Protein AF-A0A353NQ17-F1 (afdb_monomer)

Radius of gyration: 22.36 Å; Cα contacts (8 Å, |Δi|>4): 1003; chains: 1; bounding box: 46×73×52 Å

Foldseek 3Di:
DEDEECDDDDDDPPHHYDHDVAPLQVLLVVLCVVLVNLLLQAAEEEEDEDDLLVVLLVLLQLLCVLVVAQEWEQADQFTGQRPDTHDDPDRQDASNVNSVSSSVSVVSRHHYYRGYDYLCCLVSCRCVSHQHQEYEYQEYDDFFCLPAVDSVSSLVSSLSVQLRHPPPDPHPRAHEYEYAPVYPCRVVSVVNHPGHYFYEYAPDDGQWYWAPWDFEPQWIKTWIDHDVGIDIATASHGFPSVVSSLSRSVVSSVVVVRDPVSSRVSRHPDNDDFQCQDWQCPPFQETEGGHQQQALVSLLRSLVRQLVHFPDFEEEEDFHEASTPLVRQLSNLQSCQVRGQEYEYEDAAPAAHDRVVRSVSSVNNNVVRPPRHYDYDHPRLVSLLVRLVPDDRRYYYYYYNQRSPQWHHDHNDTHGHDSSVSNNVSCVPPVVD

Nearest PDB structures (foldseek):
  4c12-assembly1_A  TM=9.583E-01  e=1.122E-44  Staphylococcus aureus
  7b6q-assembly1_A  TM=7.626E-01  e=6.692E-39  Escherichia coli K-12
  8xzv-assembly1_J  TM=8.496E-01  e=2.037E-38  Spinacia oleracea
  7b61-assembly2_B  TM=7.466E-01  e=7.977E-39  Escherichia coli K-12
  7b6g-assembly1_AAA  TM=7.449E-01  e=5.952E-39  Escherichia coli

Mean predicted aligned error: 4.4 Å

Solvent-accessible surface area (backbone atoms only — not comparable to full-atom values): 22298 Å² total; per-residue (Å²): 121,70,46,74,32,67,63,94,72,95,68,69,93,86,53,53,74,47,82,39,95,49,50,50,52,48,44,9,46,52,27,21,60,74,47,68,41,31,40,70,77,32,50,29,34,35,28,27,50,64,56,59,32,68,59,25,33,51,45,35,38,47,38,47,37,61,74,75,44,44,30,26,37,39,24,65,83,33,32,29,51,56,93,47,78,40,86,55,96,44,42,46,53,56,23,51,57,42,30,51,51,40,33,52,26,52,78,66,59,27,43,37,35,26,26,33,46,44,43,66,32,49,64,58,22,26,52,68,55,54,54,52,36,32,34,35,42,57,38,85,64,83,68,60,56,67,78,26,92,41,74,66,53,44,48,51,26,49,38,50,58,40,51,47,36,73,53,98,61,88,66,83,70,80,42,37,33,39,34,30,49,66,32,89,59,31,68,59,49,60,68,54,30,86,45,58,74,44,31,21,27,64,84,42,90,40,58,38,22,49,39,81,77,44,75,45,78,72,10,28,35,31,36,40,42,36,94,92,50,72,51,73,40,48,29,37,44,47,36,72,73,42,50,54,30,46,43,57,22,47,56,51,30,55,76,71,67,42,54,66,71,47,47,36,55,38,46,44,64,44,76,67,47,83,22,46,72,30,74,56,81,91,80,68,68,42,51,35,30,26,18,42,36,70,36,44,68,44,38,47,55,51,46,54,38,51,56,77,53,37,81,49,52,36,35,36,37,37,35,59,57,36,94,47,51,65,81,45,36,27,52,38,19,32,48,44,27,73,70,28,64,30,32,36,38,21,44,47,32,21,25,84,43,63,48,69,61,54,44,48,41,20,45,60,20,22,71,72,33,86,87,43,43,70,50,79,31,62,54,47,68,58,32,51,46,52,53,59,74,69,55,49,77,37,15,28,38,41,41,34,30,56,23,64,45,54,53,32,34,54,57,93,45,79,43,84,42,37,62,59,60,51,52,48,52,45,44,51,69,72,72,70,102

Structure (mmCIF, N/CA/C/O backbone):
data_AF-A0A353NQ17-F1
#
_entry.id   AF-A0A353NQ17-F1
#
loop_
_atom_site.group_PDB
_atom_site.id
_atom_site.type_symbol
_atom_site.label_atom_id
_atom_site.label_alt_id
_atom_site.label_comp_id
_atom_site.label_asym_id
_atom_site.label_entity_id
_atom_site.label_seq_id
_atom_site.pdbx_PDB_ins_code
_atom_site.Cartn_x
_atom_site.Cartn_y
_atom_site.Cartn_z
_atom_site.occupancy
_atom_site.B_iso_or_equiv
_atom_site.auth_seq_id
_atom_site.auth_comp_id
_atom_site.auth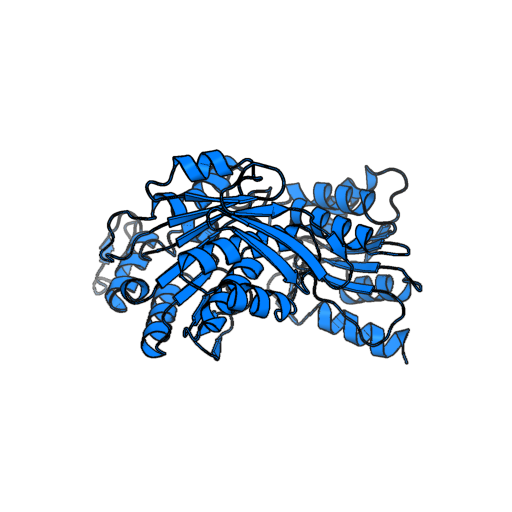_asym_id
_atom_site.auth_atom_id
_atom_site.pdbx_PDB_model_num
ATOM 1 N N . VAL A 1 1 ? -1.637 37.325 -12.150 1.00 76.25 1 VAL A N 1
ATOM 2 C CA . VAL A 1 1 ? -0.802 36.110 -11.991 1.00 76.25 1 VAL A CA 1
ATOM 3 C C . VAL A 1 1 ? 0.431 36.503 -11.198 1.00 76.25 1 VAL A C 1
ATOM 5 O O . VAL A 1 1 ? 1.048 37.499 -11.555 1.00 76.25 1 VAL A O 1
ATOM 8 N N . GLY A 1 2 ? 0.735 35.797 -10.109 1.00 87.69 2 GLY A N 1
ATOM 9 C CA . GLY A 1 2 ? 1.950 35.996 -9.311 1.00 87.69 2 GLY A CA 1
ATOM 10 C C . GLY A 1 2 ? 2.757 34.699 -9.243 1.00 87.69 2 GLY A C 1
ATOM 11 O O . GLY A 1 2 ? 2.200 33.629 -9.480 1.00 87.69 2 GLY A O 1
ATOM 12 N N . LEU A 1 3 ? 4.053 34.796 -8.951 1.00 91.06 3 LEU A N 1
ATOM 13 C CA . LEU A 1 3 ? 4.960 33.653 -8.831 1.00 91.06 3 LEU A CA 1
ATOM 14 C C . LEU A 1 3 ? 5.480 33.517 -7.403 1.00 91.06 3 LEU A C 1
ATOM 16 O O . LEU A 1 3 ? 5.789 34.510 -6.744 1.00 91.06 3 LEU A O 1
ATOM 20 N N . VAL A 1 4 ? 5.623 32.272 -6.957 1.00 93.19 4 VAL A N 1
ATOM 21 C CA . VAL A 1 4 ? 6.253 31.923 -5.683 1.00 93.19 4 VAL A CA 1
ATOM 22 C C . VAL A 1 4 ? 7.542 31.182 -5.981 1.00 93.19 4 VAL A C 1
ATOM 24 O O . VAL A 1 4 ? 7.524 30.169 -6.677 1.00 93.19 4 VAL A O 1
ATOM 27 N N . VAL A 1 5 ? 8.664 31.719 -5.505 1.00 93.94 5 VAL A N 1
ATOM 28 C CA . VAL A 1 5 ? 10.001 31.272 -5.917 1.00 93.94 5 VAL A CA 1
ATOM 29 C C . VAL A 1 5 ? 10.947 31.158 -4.730 1.00 93.94 5 VAL A C 1
ATOM 31 O O . VAL A 1 5 ? 10.855 31.919 -3.769 1.00 93.94 5 VAL A O 1
ATOM 34 N N . GLU A 1 6 ? 11.890 30.223 -4.810 1.00 95.06 6 GLU A N 1
ATOM 35 C CA . GLU A 1 6 ? 12.981 30.094 -3.828 1.00 95.06 6 GLU A CA 1
ATOM 36 C C . GLU A 1 6 ? 14.216 30.910 -4.219 1.00 95.06 6 GLU A C 1
ATOM 38 O O . GLU A 1 6 ? 14.976 31.381 -3.369 1.00 95.06 6 GLU A O 1
ATOM 43 N N . LYS A 1 7 ? 14.408 31.082 -5.527 1.00 92.38 7 LYS A N 1
ATOM 44 C CA . LYS A 1 7 ? 15.565 31.739 -6.131 1.00 92.38 7 LYS A CA 1
ATOM 45 C C . LYS A 1 7 ? 15.105 32.942 -6.937 1.00 92.38 7 LYS A C 1
ATOM 47 O O . LYS A 1 7 ? 13.985 32.963 -7.444 1.00 92.38 7 LYS A O 1
ATOM 52 N N . ASP A 1 8 ? 15.987 33.924 -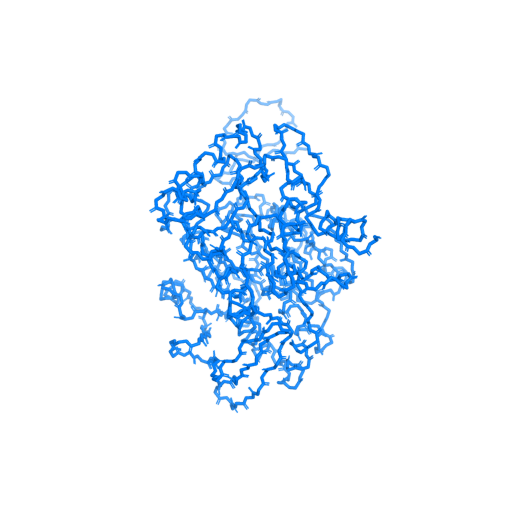7.057 1.00 87.00 8 ASP A N 1
ATOM 53 C CA . ASP A 1 8 ? 15.732 35.085 -7.897 1.00 87.00 8 ASP A CA 1
ATOM 54 C C . ASP A 1 8 ? 15.644 34.635 -9.363 1.00 87.00 8 ASP A C 1
ATOM 56 O O . ASP A 1 8 ? 16.507 33.905 -9.856 1.00 87.00 8 ASP A O 1
ATOM 60 N N . ILE A 1 9 ? 14.573 35.040 -10.045 1.00 87.94 9 ILE A N 1
ATOM 61 C CA . ILE A 1 9 ? 14.327 34.721 -11.453 1.00 87.94 9 ILE A CA 1
ATOM 62 C C . ILE A 1 9 ? 14.156 36.009 -12.249 1.00 87.94 9 ILE A C 1
ATOM 64 O O . ILE A 1 9 ? 13.554 36.973 -11.777 1.00 87.94 9 ILE A O 1
ATOM 68 N N . ASN A 1 10 ? 14.679 36.022 -13.473 1.00 84.56 10 ASN A N 1
ATOM 69 C CA . ASN A 1 10 ? 14.538 37.166 -14.361 1.00 84.56 10 ASN A CA 1
ATOM 70 C C . ASN A 1 10 ? 13.206 37.058 -15.116 1.00 84.56 10 ASN A C 1
ATOM 72 O O . ASN A 1 10 ? 13.064 36.228 -16.014 1.00 84.56 10 ASN A O 1
ATOM 76 N N . ILE A 1 11 ? 12.215 37.856 -14.722 1.00 82.81 11 ILE A N 1
ATOM 77 C CA . ILE A 1 11 ? 10.872 37.846 -15.316 1.00 82.81 11 ILE A CA 1
ATOM 78 C C . ILE A 1 11 ? 10.417 39.255 -15.687 1.00 82.81 11 ILE A C 1
ATOM 80 O O . ILE A 1 11 ? 10.944 40.252 -15.198 1.00 82.81 11 ILE A O 1
ATOM 84 N N . LYS A 1 12 ? 9.411 39.336 -16.566 1.00 78.00 12 LYS A N 1
ATOM 85 C CA . LYS A 1 12 ? 8.842 40.611 -17.017 1.00 78.00 12 LYS A CA 1
ATOM 86 C C . LYS A 1 12 ? 8.364 41.453 -15.813 1.00 78.00 12 LYS A C 1
ATOM 88 O O . LYS A 1 12 ? 7.756 40.884 -14.906 1.00 78.00 12 LYS A O 1
ATOM 93 N N . PRO A 1 13 ? 8.510 42.794 -15.838 1.00 72.56 13 PRO A N 1
ATOM 94 C CA . PRO A 1 13 ? 8.244 43.676 -14.687 1.00 72.56 13 PRO A CA 1
ATOM 95 C C . PRO A 1 13 ? 6.818 43.649 -14.108 1.00 72.56 13 PRO A C 1
ATOM 97 O O . PRO A 1 13 ? 6.577 44.216 -13.050 1.00 72.56 13 PRO A O 1
ATOM 100 N N . GLN A 1 14 ? 5.854 43.039 -14.802 1.00 85.25 14 GLN A N 1
ATOM 101 C CA . GLN A 1 14 ? 4.427 43.077 -14.460 1.00 85.25 14 GLN A CA 1
ATOM 102 C C . GLN A 1 14 ? 3.943 41.860 -13.647 1.00 85.25 14 GLN A C 1
ATOM 104 O O . GLN A 1 14 ? 2.747 41.729 -13.396 1.00 85.25 14 GLN A O 1
ATOM 109 N N . VAL A 1 15 ? 4.838 40.950 -13.251 1.00 88.94 15 VAL A N 1
ATOM 110 C CA . VAL A 1 15 ? 4.491 39.750 -12.471 1.00 88.94 15 VAL A CA 1
ATOM 111 C C . VAL A 1 15 ? 4.938 39.933 -11.023 1.00 88.94 15 VAL A C 1
ATOM 113 O O . VAL A 1 15 ? 6.123 40.112 -10.757 1.00 88.94 15 VAL A O 1
ATOM 116 N N . SER A 1 16 ? 4.002 39.871 -10.072 1.00 90.38 16 SER A N 1
ATOM 117 C CA . SER A 1 16 ? 4.331 39.922 -8.642 1.00 90.38 16 SER A CA 1
ATOM 118 C C . SER A 1 16 ? 5.084 38.662 -8.209 1.00 90.38 16 SER A C 1
ATOM 120 O O . SER A 1 16 ? 4.676 37.553 -8.554 1.00 90.38 16 SER A O 1
ATOM 122 N N . ILE A 1 17 ? 6.150 38.829 -7.422 1.00 90.50 17 ILE A N 1
ATOM 123 C CA . ILE A 1 17 ? 6.987 37.733 -6.919 1.00 90.50 17 ILE A CA 1
ATOM 124 C C . ILE A 1 17 ? 6.896 37.679 -5.396 1.00 90.50 17 ILE A C 1
ATOM 126 O O . ILE A 1 17 ? 7.143 38.680 -4.725 1.00 90.50 17 ILE A O 1
ATOM 130 N N . ALA A 1 18 ? 6.609 36.499 -4.850 1.00 92.56 18 ALA A N 1
ATOM 131 C CA . ALA A 1 18 ? 6.798 36.196 -3.438 1.00 92.56 18 ALA A CA 1
ATOM 132 C C . ALA A 1 18 ? 7.982 35.232 -3.282 1.00 92.56 18 ALA A C 1
ATOM 134 O O . ALA A 1 18 ? 7.917 34.069 -3.689 1.00 92.56 18 ALA A O 1
ATOM 135 N N . ARG A 1 19 ? 9.080 35.722 -2.698 1.00 93.75 19 ARG A N 1
ATOM 136 C CA . ARG A 1 19 ? 10.255 34.897 -2.403 1.00 93.75 19 ARG A CA 1
ATOM 137 C C . ARG A 1 19 ? 10.061 34.163 -1.080 1.00 93.75 19 ARG A C 1
ATOM 139 O O . ARG A 1 19 ? 9.765 34.784 -0.062 1.00 93.75 19 ARG A O 1
ATOM 146 N N . VAL A 1 20 ? 10.256 32.850 -1.091 1.00 96.31 20 VAL A N 1
ATOM 147 C CA . VAL A 1 20 ? 10.072 31.972 0.073 1.00 96.31 20 VAL A CA 1
ATOM 148 C C . VAL A 1 20 ? 11.299 31.096 0.293 1.00 96.31 20 VAL A C 1
ATOM 150 O O . VAL A 1 20 ? 12.094 30.886 -0.616 1.00 96.31 20 VAL A O 1
ATOM 153 N N . LYS A 1 21 ? 11.464 30.565 1.508 1.00 95.69 21 LYS A N 1
ATOM 154 C CA . LYS A 1 21 ? 12.553 29.618 1.806 1.00 95.69 21 LYS A CA 1
ATOM 155 C C . LYS A 1 21 ? 12.298 28.225 1.226 1.00 95.69 21 LYS A C 1
ATOM 157 O O . LYS A 1 21 ? 13.248 27.542 0.874 1.00 95.69 21 LYS A O 1
ATOM 162 N N . ASN A 1 22 ? 11.032 27.811 1.168 1.00 95.94 22 ASN A N 1
ATOM 163 C CA . ASN A 1 22 ? 10.606 26.506 0.672 1.00 95.94 22 ASN A CA 1
ATOM 164 C C . ASN A 1 22 ? 9.283 26.669 -0.092 1.00 95.94 22 ASN A C 1
ATOM 166 O O . ASN A 1 22 ? 8.239 26.970 0.492 1.00 95.94 22 ASN A O 1
ATOM 170 N N . SER A 1 23 ? 9.345 26.504 -1.409 1.00 95.69 23 SER A N 1
ATOM 171 C CA . SER A 1 23 ? 8.212 26.649 -2.325 1.00 95.69 23 SER A CA 1
ATOM 172 C C . SER A 1 23 ? 7.174 25.546 -2.150 1.00 95.69 23 SER A C 1
ATOM 174 O O . SER A 1 23 ? 5.983 25.827 -2.261 1.00 95.69 23 SER A O 1
ATOM 176 N N . ARG A 1 24 ? 7.588 24.319 -1.803 1.00 95.50 24 ARG A N 1
ATOM 177 C CA . ARG A 1 24 ? 6.673 23.191 -1.561 1.00 95.50 24 ARG A CA 1
ATOM 178 C C . ARG A 1 24 ? 5.825 23.420 -0.314 1.00 95.50 24 ARG A C 1
ATOM 180 O O . ARG A 1 24 ? 4.603 23.275 -0.373 1.00 95.50 24 ARG A O 1
ATOM 187 N N . GLN A 1 25 ? 6.447 23.871 0.777 1.00 96.06 25 GLN A N 1
ATOM 188 C CA . GLN A 1 25 ? 5.723 24.262 1.987 1.00 96.06 25 GLN A CA 1
ATOM 189 C C . GLN A 1 25 ? 4.752 25.406 1.702 1.00 96.06 25 GLN A C 1
ATOM 191 O O . GLN A 1 25 ? 3.583 25.350 2.085 1.00 96.06 25 GLN A O 1
ATOM 196 N N . ALA A 1 26 ? 5.233 26.441 1.006 1.00 96.81 26 ALA A N 1
ATOM 197 C CA . ALA A 1 26 ? 4.421 27.595 0.656 1.00 96.81 26 ALA A CA 1
ATOM 198 C C . ALA A 1 26 ? 3.215 27.179 -0.198 1.00 96.81 26 ALA A C 1
ATOM 200 O O . ALA A 1 26 ? 2.103 27.614 0.083 1.00 96.81 26 ALA A O 1
ATOM 201 N N . MET A 1 27 ? 3.405 26.297 -1.186 1.00 96.88 27 MET A N 1
ATOM 202 C CA . MET A 1 27 ? 2.326 25.741 -2.006 1.00 96.88 27 MET A CA 1
ATOM 203 C C . MET A 1 27 ? 1.270 25.035 -1.155 1.00 96.88 27 MET A C 1
ATOM 205 O O . MET A 1 27 ? 0.085 25.307 -1.327 1.00 96.88 27 MET A O 1
ATOM 209 N N . ALA A 1 28 ? 1.679 24.186 -0.208 1.00 97.12 28 ALA A N 1
ATOM 210 C CA . ALA A 1 28 ? 0.746 23.503 0.686 1.00 97.12 28 ALA A CA 1
ATOM 211 C C . ALA A 1 28 ? -0.072 24.484 1.541 1.00 97.12 28 ALA A C 1
ATOM 213 O O . ALA A 1 28 ? -1.294 24.358 1.622 1.00 97.12 28 ALA A O 1
ATOM 214 N N . LEU A 1 29 ? 0.584 25.482 2.140 1.00 96.88 29 LEU A N 1
ATOM 215 C CA . LEU A 1 29 ? -0.072 26.484 2.986 1.00 96.88 29 LEU A CA 1
ATOM 216 C C . LEU A 1 29 ? -1.009 27.397 2.185 1.00 96.88 29 LEU A C 1
ATOM 218 O O . LEU A 1 29 ? -2.131 27.656 2.614 1.00 96.88 29 LEU A O 1
ATOM 222 N N . MET A 1 30 ? -0.584 27.854 1.004 1.00 97.19 30 MET A N 1
ATOM 223 C CA . MET A 1 30 ? -1.422 28.665 0.118 1.00 97.19 30 MET A CA 1
ATOM 224 C C . MET A 1 30 ? -2.637 27.884 -0.378 1.00 97.19 30 MET A C 1
ATOM 226 O O . MET A 1 30 ? -3.737 28.427 -0.366 1.00 97.19 30 MET A O 1
ATOM 230 N N . ALA A 1 31 ? -2.459 26.619 -0.773 1.00 98.00 31 ALA A N 1
ATOM 231 C CA . ALA A 1 31 ? -3.564 25.764 -1.191 1.00 98.00 31 ALA A CA 1
ATOM 232 C C . ALA A 1 31 ? -4.562 25.550 -0.047 1.00 98.00 31 ALA A C 1
ATOM 234 O O . ALA A 1 31 ? -5.764 25.710 -0.244 1.00 98.00 31 ALA A O 1
ATOM 235 N N . ALA A 1 32 ? -4.079 25.270 1.167 1.00 97.94 32 ALA A N 1
ATOM 236 C CA . ALA A 1 32 ? -4.950 25.143 2.329 1.00 97.94 32 ALA A CA 1
ATOM 237 C C . ALA A 1 32 ? -5.721 26.443 2.603 1.00 97.94 32 ALA A C 1
ATOM 239 O O . ALA A 1 32 ? -6.927 26.383 2.806 1.00 97.94 32 ALA A O 1
ATOM 240 N N . ASN A 1 33 ? -5.074 27.612 2.539 1.00 97.62 33 ASN A N 1
ATOM 241 C CA . ASN A 1 33 ? -5.759 28.901 2.694 1.00 97.62 33 ASN A CA 1
ATOM 242 C C . ASN A 1 33 ? -6.803 29.140 1.591 1.00 97.62 33 ASN A C 1
ATOM 244 O O . ASN A 1 33 ? -7.907 29.593 1.878 1.00 97.62 33 ASN A O 1
ATOM 248 N N . PHE A 1 34 ? -6.471 28.819 0.337 1.00 98.19 34 PHE A N 1
ATOM 249 C CA . PHE A 1 34 ? -7.364 28.989 -0.812 1.00 98.19 34 PHE A CA 1
ATOM 250 C C . PHE A 1 34 ? -8.642 28.151 -0.681 1.00 98.19 34 PHE A C 1
ATOM 252 O O . PHE A 1 34 ? -9.726 28.619 -1.017 1.00 98.19 34 PHE A O 1
ATOM 259 N N . PHE A 1 35 ? -8.520 26.934 -0.148 1.00 98.38 35 PHE A N 1
ATOM 260 C CA . PHE A 1 35 ? -9.636 26.012 0.069 1.00 98.38 35 PHE A CA 1
ATOM 261 C C . PHE A 1 35 ? -10.239 26.076 1.487 1.00 98.38 35 PHE A C 1
ATOM 263 O O . PHE A 1 35 ? -10.999 25.185 1.870 1.00 98.38 35 PHE A O 1
ATOM 270 N N . ASP A 1 36 ? -9.921 27.113 2.270 1.00 97.56 36 ASP A N 1
ATOM 271 C CA . ASP A 1 36 ? -10.412 27.318 3.643 1.00 97.56 36 ASP A CA 1
ATOM 272 C C . ASP A 1 36 ? -10.160 26.113 4.579 1.00 97.56 36 ASP A C 1
ATOM 274 O O . ASP A 1 36 ? -11.049 25.591 5.262 1.00 97.56 36 ASP A O 1
ATOM 278 N N . HIS A 1 37 ? -8.908 25.651 4.567 1.00 97.88 37 HIS A N 1
ATOM 279 C CA . HIS A 1 37 ? -8.333 24.589 5.391 1.00 97.88 37 HIS A CA 1
ATOM 280 C C . HIS A 1 37 ? -9.219 23.337 5.498 1.00 97.88 37 HIS A C 1
ATOM 282 O O . HIS A 1 37 ? -9.676 22.978 6.591 1.00 97.88 37 HIS A O 1
ATOM 288 N N . PRO A 1 38 ? -9.460 22.628 4.387 1.00 98.12 38 PRO A N 1
ATOM 289 C CA . PRO A 1 38 ? -10.481 21.593 4.322 1.00 98.12 38 PRO A CA 1
ATOM 290 C C . PRO A 1 38 ? -10.238 20.425 5.289 1.00 98.12 38 PRO A C 1
ATOM 292 O O . PRO A 1 38 ? -11.200 19.911 5.862 1.00 98.12 38 PRO A O 1
ATOM 295 N N . SER A 1 39 ? -8.982 20.051 5.569 1.00 97.44 39 SER A N 1
ATOM 296 C CA . SER A 1 39 ? -8.668 18.993 6.546 1.00 97.44 39 SER A CA 1
ATOM 297 C C . SER A 1 39 ? -9.123 19.320 7.974 1.00 97.44 39 SER A C 1
ATOM 299 O O . SER A 1 39 ? -9.321 18.412 8.774 1.00 97.44 39 SER A O 1
ATOM 301 N N . ARG A 1 40 ? -9.320 20.601 8.325 1.00 96.81 40 ARG A N 1
ATOM 302 C CA . ARG A 1 40 ? -9.805 20.995 9.663 1.00 96.81 40 ARG A CA 1
ATOM 303 C C . ARG A 1 40 ? -11.243 20.549 9.927 1.00 96.81 40 ARG A C 1
ATOM 305 O O . ARG A 1 40 ? -11.643 20.420 11.083 1.00 96.81 40 ARG A O 1
ATOM 312 N N . LYS A 1 41 ? -12.013 20.315 8.861 1.00 96.62 41 LYS A N 1
ATOM 313 C CA . LYS A 1 41 ? -13.444 19.973 8.895 1.00 96.62 41 LYS A CA 1
ATOM 314 C C . LYS A 1 41 ? -13.704 18.460 8.772 1.00 96.62 41 LYS A C 1
ATOM 316 O O . LYS A 1 41 ? -14.809 18.010 9.078 1.00 96.62 41 LYS A O 1
ATOM 321 N N . LEU A 1 42 ? -12.677 17.688 8.413 1.00 97.38 42 LEU A N 1
ATOM 322 C CA . LEU A 1 42 ? -12.691 16.233 8.214 1.00 97.38 42 LEU A CA 1
ATOM 323 C C . LEU A 1 42 ? -11.926 15.539 9.336 1.00 97.38 42 LEU A C 1
ATOM 325 O O . LEU A 1 42 ? -10.949 16.102 9.812 1.00 97.38 42 LEU A O 1
ATOM 329 N N . THR A 1 43 ? -12.286 14.319 9.724 1.00 97.88 43 THR A N 1
ATOM 330 C CA . THR A 1 43 ? -11.350 13.423 10.421 1.00 97.88 43 THR A CA 1
ATOM 331 C C . THR A 1 43 ? -10.381 12.853 9.386 1.00 97.88 43 THR A C 1
ATOM 333 O O . THR A 1 43 ? -10.820 12.220 8.429 1.00 97.88 43 THR A O 1
ATOM 336 N N . LEU A 1 44 ? -9.081 13.091 9.534 1.00 98.44 44 LEU A N 1
ATOM 337 C CA . LEU A 1 44 ? -8.076 12.679 8.556 1.00 98.44 44 LEU A CA 1
ATOM 338 C C . LEU A 1 44 ? -7.154 11.613 9.151 1.00 98.44 44 LEU A C 1
ATOM 340 O O . LEU A 1 44 ? -6.451 11.854 10.135 1.00 98.44 44 LEU A O 1
ATOM 344 N N . ILE A 1 45 ? -7.154 10.442 8.521 1.00 98.88 45 ILE A N 1
ATOM 345 C CA . ILE A 1 45 ? -6.387 9.262 8.915 1.00 98.88 45 ILE A CA 1
ATOM 346 C C . ILE A 1 45 ? -5.284 9.057 7.880 1.00 98.88 45 ILE A C 1
ATOM 348 O O . ILE A 1 45 ? -5.566 8.826 6.707 1.00 98.88 45 ILE A O 1
ATOM 352 N N . GLY A 1 46 ? -4.026 9.163 8.296 1.00 98.69 46 GLY A N 1
ATOM 353 C CA . GLY A 1 46 ? -2.865 8.912 7.449 1.00 98.69 46 GLY A CA 1
ATOM 354 C C . GLY A 1 46 ? -2.324 7.508 7.672 1.00 98.69 46 GLY A C 1
ATOM 355 O O . GLY A 1 46 ? -1.978 7.163 8.796 1.00 98.69 46 GLY A O 1
ATOM 356 N N . VAL A 1 47 ? -2.203 6.712 6.613 1.00 98.88 47 VAL A N 1
ATOM 357 C CA . VAL A 1 47 ? -1.602 5.372 6.659 1.00 98.88 47 VAL A CA 1
ATOM 358 C C . VAL A 1 47 ? -0.275 5.389 5.912 1.00 98.88 47 VAL A C 1
ATOM 360 O O . VAL A 1 47 ? -0.228 5.693 4.718 1.00 98.88 47 VAL A O 1
ATOM 363 N N . THR A 1 48 ? 0.813 5.050 6.601 1.00 98.62 48 THR A N 1
ATOM 364 C CA . THR A 1 48 ? 2.151 4.950 6.016 1.00 98.62 48 THR A CA 1
ATOM 365 C C . THR A 1 48 ? 2.825 3.621 6.346 1.00 98.62 48 THR A C 1
ATOM 367 O O . THR A 1 48 ? 2.470 2.921 7.288 1.00 98.62 48 THR A O 1
ATOM 370 N N . GLY A 1 49 ? 3.817 3.284 5.531 1.00 97.88 49 GLY A N 1
ATOM 371 C CA . GLY A 1 49 ? 4.584 2.041 5.587 1.00 97.88 49 GLY A CA 1
ATOM 372 C C . GLY A 1 49 ? 5.067 1.628 4.200 1.00 97.88 49 GLY A C 1
ATOM 373 O O . GLY A 1 49 ? 4.775 2.329 3.215 1.00 97.88 49 GLY A O 1
ATOM 374 N N . THR A 1 50 ? 5.877 0.575 4.105 1.00 96.12 50 THR A N 1
ATOM 375 C CA . THR A 1 50 ? 6.335 0.049 2.808 1.00 96.12 50 THR A CA 1
ATOM 376 C C . THR A 1 50 ? 5.170 -0.658 2.120 1.00 96.12 50 THR A C 1
ATOM 378 O O . THR A 1 50 ? 4.677 -0.169 1.102 1.00 96.12 50 THR A O 1
ATOM 381 N N . ASN A 1 51 ? 4.601 -1.674 2.766 1.00 94.56 51 ASN A N 1
ATOM 382 C CA . ASN A 1 51 ? 3.500 -2.483 2.245 1.00 94.56 51 ASN A CA 1
ATOM 383 C C . ASN A 1 51 ? 2.193 -2.269 3.042 1.00 94.56 51 ASN A C 1
ATOM 385 O O . ASN A 1 51 ? 2.196 -1.719 4.142 1.00 94.56 51 ASN A O 1
ATOM 389 N N . GLY A 1 52 ? 1.045 -2.649 2.469 1.00 95.12 52 GLY A N 1
ATOM 390 C CA . GLY A 1 52 ? -0.247 -2.688 3.180 1.00 95.12 52 GLY A CA 1
ATOM 391 C C . GLY A 1 52 ? -1.022 -1.368 3.321 1.00 95.12 52 GLY A C 1
ATOM 392 O O . GLY A 1 52 ? -2.147 -1.390 3.818 1.00 95.12 52 GLY A O 1
ATOM 393 N N . LYS A 1 53 ? -0.487 -0.231 2.843 1.00 97.62 53 LYS A N 1
ATOM 394 C CA . LYS A 1 53 ? -1.164 1.086 2.901 1.00 97.62 53 LYS A CA 1
ATOM 395 C C . LYS A 1 53 ? -2.559 1.049 2.275 1.00 97.62 53 LYS A C 1
ATOM 397 O O . LYS A 1 53 ? -3.535 1.337 2.956 1.00 97.62 53 LYS A O 1
ATOM 402 N N . THR A 1 54 ? -2.643 0.630 1.012 1.00 96.25 54 THR A N 1
ATOM 403 C CA . THR A 1 54 ? -3.898 0.559 0.254 1.00 96.25 54 THR A CA 1
ATOM 404 C C . THR A 1 54 ? -4.916 -0.373 0.910 1.00 96.25 54 THR A C 1
ATOM 406 O O . THR A 1 54 ? -6.075 -0.005 1.064 1.00 96.25 54 THR A O 1
ATOM 409 N N . THR A 1 55 ? -4.503 -1.569 1.338 1.00 96.81 55 THR A N 1
ATOM 410 C CA . THR A 1 55 ? -5.419 -2.514 1.992 1.00 96.81 55 THR A CA 1
ATOM 411 C C . THR A 1 55 ? -5.930 -1.950 3.313 1.00 96.81 55 THR A C 1
ATOM 413 O O . THR A 1 55 ? -7.132 -1.941 3.558 1.00 96.81 55 THR A O 1
ATOM 416 N N . THR A 1 56 ? -5.036 -1.400 4.134 1.00 98.50 56 THR A N 1
ATOM 417 C CA . THR A 1 56 ? -5.389 -0.804 5.425 1.00 98.50 56 THR A CA 1
ATOM 418 C C . THR A 1 56 ? -6.317 0.406 5.265 1.00 98.50 56 THR A C 1
ATOM 420 O O . THR A 1 56 ? -7.303 0.494 5.992 1.00 98.50 56 THR A O 1
ATOM 423 N N . THR A 1 57 ? -6.092 1.309 4.298 1.00 98.38 57 THR A N 1
ATOM 424 C CA . THR A 1 57 ? -7.008 2.446 4.063 1.00 98.38 57 THR A CA 1
ATOM 425 C C . THR A 1 57 ? -8.405 1.993 3.648 1.00 98.38 57 THR A C 1
ATOM 427 O O . THR A 1 57 ? -9.385 2.565 4.121 1.00 98.38 57 THR A O 1
ATOM 430 N N . HIS A 1 58 ? -8.516 0.947 2.824 1.00 97.44 58 HIS A N 1
ATOM 431 C CA . HIS A 1 58 ? -9.806 0.381 2.418 1.00 97.44 58 HIS A CA 1
ATOM 432 C C . HIS A 1 58 ? -10.518 -0.343 3.563 1.00 97.44 58 HIS A C 1
ATOM 434 O O . HIS A 1 58 ? -11.734 -0.232 3.694 1.00 97.44 58 HIS A O 1
ATOM 440 N N . LEU A 1 59 ? -9.776 -1.058 4.412 1.00 98.06 59 LEU A N 1
ATOM 441 C CA . LEU A 1 59 ? -10.342 -1.710 5.590 1.00 98.06 59 LEU A CA 1
ATOM 442 C C . LEU A 1 59 ? -10.840 -0.688 6.615 1.00 98.06 59 LEU A C 1
ATOM 444 O O . LEU A 1 59 ? -11.945 -0.844 7.127 1.00 98.06 59 LEU A O 1
ATOM 448 N N . ILE A 1 60 ? -10.076 0.379 6.869 1.00 98.44 60 ILE A N 1
ATOM 449 C CA . ILE A 1 60 ? -10.510 1.481 7.739 1.00 98.44 60 ILE A CA 1
ATOM 450 C C . ILE A 1 60 ? -11.763 2.150 7.163 1.00 98.44 60 ILE A C 1
ATOM 452 O O . ILE A 1 60 ? -12.745 2.322 7.882 1.00 98.44 60 ILE A O 1
ATOM 456 N N . ASP A 1 61 ? -11.760 2.488 5.870 1.00 97.56 61 ASP A N 1
ATOM 457 C CA . ASP A 1 61 ? -12.922 3.060 5.181 1.00 97.56 61 ASP A CA 1
ATOM 458 C C . ASP A 1 61 ? -14.164 2.171 5.326 1.00 97.56 61 ASP A C 1
ATOM 460 O O . ASP A 1 61 ? -15.213 2.654 5.746 1.00 97.56 61 ASP A O 1
ATOM 464 N N . ALA A 1 62 ? -14.039 0.865 5.069 1.00 97.00 62 ALA A N 1
ATOM 465 C CA . ALA A 1 62 ? -15.143 -0.081 5.182 1.00 97.00 62 ALA A CA 1
ATOM 466 C C . ALA A 1 62 ? -15.666 -0.203 6.622 1.00 97.00 62 ALA A C 1
ATOM 468 O O . ALA A 1 62 ? -16.878 -0.234 6.842 1.00 97.00 62 ALA A O 1
ATOM 469 N N . VAL A 1 63 ? -14.768 -0.270 7.611 1.00 97.62 63 VAL A N 1
ATOM 470 C CA . VAL A 1 63 ? -15.129 -0.393 9.033 1.00 97.62 63 VAL A CA 1
ATOM 471 C C . VAL A 1 63 ? -15.870 0.854 9.518 1.00 97.62 63 VAL A C 1
ATOM 473 O O . VAL A 1 63 ? -16.899 0.735 10.186 1.00 97.62 63 VAL A O 1
ATOM 476 N N . LEU A 1 64 ? -15.405 2.046 9.140 1.00 97.25 64 LEU A N 1
ATOM 477 C CA . LEU A 1 64 ? -16.052 3.307 9.507 1.00 97.25 64 LEU A CA 1
ATOM 478 C C . LEU A 1 64 ? -17.372 3.521 8.756 1.00 97.25 64 LEU A C 1
ATOM 480 O O . LEU A 1 64 ? -18.369 3.899 9.372 1.00 97.25 64 LEU A O 1
ATOM 484 N N . ALA A 1 65 ? -17.429 3.191 7.465 1.00 95.69 65 ALA A N 1
ATOM 485 C CA . ALA A 1 65 ? -18.678 3.196 6.708 1.00 95.69 65 ALA A CA 1
ATOM 486 C C . ALA A 1 65 ? -19.710 2.223 7.304 1.00 95.69 65 ALA A C 1
ATOM 488 O O . ALA A 1 65 ? -20.907 2.511 7.312 1.00 95.69 65 ALA A O 1
ATOM 489 N N . GLY A 1 66 ? -19.259 1.107 7.886 1.00 94.25 66 GLY A N 1
ATOM 490 C CA . GLY A 1 66 ? -20.110 0.111 8.538 1.00 94.25 66 GLY A CA 1
ATOM 491 C C . GLY A 1 66 ? -20.937 0.629 9.721 1.00 94.25 66 GLY A C 1
ATOM 492 O O . GLY A 1 66 ? -21.995 0.066 10.001 1.00 94.25 66 GLY A O 1
ATOM 493 N N . LYS A 1 67 ? -20.510 1.711 10.391 1.00 92.81 67 LYS A N 1
ATOM 494 C CA . LYS A 1 67 ? -21.310 2.406 11.424 1.00 92.81 67 LYS A CA 1
ATOM 495 C C . LYS A 1 67 ? -22.153 3.566 10.868 1.00 92.81 67 LYS A C 1
ATOM 497 O O . LYS A 1 67 ? -22.647 4.383 11.640 1.00 92.81 67 LYS A O 1
ATOM 502 N N . GLY A 1 68 ? -22.318 3.643 9.545 1.00 91.44 68 GLY A N 1
ATOM 503 C CA . GLY A 1 68 ? -23.113 4.665 8.860 1.00 91.44 68 GLY A CA 1
ATOM 504 C C . GLY A 1 68 ? -22.376 5.983 8.611 1.00 91.44 68 GLY A C 1
ATOM 505 O O . GLY A 1 68 ? -23.018 7.002 8.365 1.00 91.44 68 GLY A O 1
ATOM 506 N N . GLU A 1 69 ? -21.044 6.001 8.702 1.00 93.00 69 GLU A N 1
ATOM 507 C CA . GLU A 1 69 ? -20.261 7.209 8.450 1.00 93.00 69 GLU A CA 1
ATOM 508 C C . GLU A 1 69 ? -20.061 7.448 6.944 1.00 93.00 69 GLU A C 1
ATOM 510 O O . GLU A 1 69 ? -19.764 6.525 6.190 1.00 93.00 69 GLU A O 1
ATOM 515 N N . HIS A 1 70 ? -20.187 8.700 6.495 1.00 95.50 70 HIS A N 1
ATOM 516 C CA . HIS A 1 70 ? -19.803 9.077 5.135 1.00 95.50 70 HIS A CA 1
ATOM 517 C C . HIS A 1 70 ? -18.285 9.222 5.059 1.00 95.50 70 HIS A C 1
ATOM 519 O O . HIS A 1 70 ? -17.707 10.097 5.710 1.00 95.50 70 HIS A O 1
ATOM 525 N N . THR A 1 71 ? -17.637 8.383 4.261 1.00 97.50 71 THR A N 1
ATOM 526 C CA . THR A 1 71 ? -16.177 8.286 4.211 1.00 97.50 71 THR A CA 1
ATOM 527 C C . THR A 1 71 ? -15.602 8.642 2.840 1.00 97.50 71 THR A C 1
ATOM 529 O O . THR A 1 71 ? -16.317 8.760 1.839 1.00 97.50 71 THR A O 1
ATOM 532 N N . GLY A 1 72 ? -14.287 8.849 2.803 1.00 97.88 72 GLY A N 1
ATOM 533 C CA . GLY A 1 72 ? -13.516 9.022 1.581 1.00 97.88 72 GLY A CA 1
ATOM 534 C C . GLY A 1 72 ? -12.156 8.332 1.656 1.00 97.88 72 GLY A C 1
ATOM 535 O O . GLY A 1 72 ? -11.623 8.086 2.740 1.00 97.88 72 GLY A O 1
ATOM 536 N N . ILE A 1 73 ? -11.586 8.048 0.487 1.00 98.06 73 ILE A N 1
ATOM 537 C CA . ILE A 1 73 ? -10.245 7.467 0.337 1.00 98.06 73 ILE A CA 1
ATOM 538 C C . ILE A 1 73 ? -9.407 8.379 -0.552 1.00 98.06 73 ILE A C 1
ATOM 540 O O . ILE A 1 73 ? -9.905 8.899 -1.548 1.00 98.06 73 ILE A O 1
ATOM 544 N N . ILE A 1 74 ? -8.133 8.541 -0.210 1.00 98.31 74 ILE A N 1
ATOM 545 C CA . ILE A 1 74 ? -7.110 9.095 -1.103 1.00 98.31 74 ILE A CA 1
ATOM 546 C C . ILE A 1 74 ? -5.970 8.077 -1.161 1.00 98.31 74 ILE A C 1
ATOM 548 O O . ILE A 1 74 ? -5.356 7.797 -0.130 1.00 98.31 74 ILE A O 1
ATOM 552 N N . GLY A 1 75 ? -5.705 7.483 -2.323 1.00 95.75 75 GLY A N 1
ATOM 553 C CA . GLY A 1 75 ? -4.761 6.368 -2.408 1.00 95.75 75 GLY A CA 1
ATOM 554 C C . GLY A 1 75 ? -4.347 5.985 -3.823 1.00 95.75 75 GLY A C 1
ATOM 555 O O . GLY A 1 75 ? -4.636 6.693 -4.782 1.00 95.75 75 GLY A O 1
ATOM 556 N N . THR A 1 76 ? -3.644 4.856 -3.942 1.00 91.94 76 THR A N 1
ATOM 557 C CA . THR A 1 76 ? -3.002 4.419 -5.196 1.00 91.94 76 THR A CA 1
ATOM 558 C C . THR A 1 76 ? -3.992 4.013 -6.285 1.00 91.94 76 THR A C 1
ATOM 560 O O . THR A 1 76 ? -3.711 4.235 -7.453 1.00 91.94 76 THR A O 1
ATOM 563 N N . ILE A 1 77 ? -5.143 3.442 -5.919 1.00 91.25 77 ILE A N 1
ATOM 564 C CA . ILE A 1 77 ? -6.093 2.889 -6.900 1.00 91.25 77 ILE A CA 1
ATOM 565 C C . ILE A 1 77 ? -7.050 3.969 -7.414 1.00 91.25 77 ILE A C 1
ATOM 567 O O . ILE A 1 77 ? -7.318 4.069 -8.607 1.00 91.25 77 ILE A O 1
ATOM 571 N N . TYR A 1 78 ? -7.594 4.770 -6.501 1.00 93.00 78 TYR A N 1
ATOM 572 C CA . TYR A 1 78 ? -8.506 5.866 -6.801 1.00 93.00 78 TYR A CA 1
ATOM 573 C C . TYR A 1 78 ? -8.597 6.816 -5.608 1.00 93.00 78 TYR A C 1
ATOM 575 O O . TYR A 1 78 ? -8.281 6.455 -4.470 1.00 93.00 78 TYR A O 1
ATOM 583 N N . ASN A 1 79 ? -9.148 8.002 -5.859 1.00 95.19 79 ASN A N 1
ATOM 584 C CA . ASN A 1 79 ? -9.737 8.816 -4.803 1.00 95.19 79 ASN A CA 1
ATOM 585 C C . ASN A 1 79 ? -11.237 8.517 -4.730 1.00 95.19 79 ASN A C 1
ATOM 587 O O . ASN A 1 79 ? -11.923 8.538 -5.749 1.00 95.19 79 ASN A O 1
ATOM 591 N N . LYS A 1 80 ? -11.755 8.239 -3.535 1.00 95.69 80 LYS A N 1
ATOM 592 C CA . LYS A 1 80 ? -13.178 7.992 -3.280 1.00 95.69 80 LYS A CA 1
ATOM 593 C C . LYS A 1 80 ? -13.771 9.178 -2.532 1.00 95.69 80 LYS A C 1
ATOM 595 O O . LYS A 1 80 ? -13.322 9.470 -1.428 1.00 95.69 80 LYS A O 1
ATOM 600 N N . ILE A 1 81 ? -14.790 9.819 -3.096 1.00 94.38 81 ILE A N 1
ATOM 601 C CA . ILE A 1 81 ? -15.567 10.888 -2.456 1.00 94.38 81 ILE A CA 1
ATOM 602 C C . ILE A 1 81 ? -17.004 10.384 -2.295 1.00 94.38 81 ILE A C 1
ATOM 604 O O . ILE A 1 81 ? -17.780 10.400 -3.251 1.00 94.38 81 ILE A O 1
ATOM 608 N N . GLY A 1 82 ? -17.357 9.891 -1.104 1.00 89.06 82 GLY A N 1
ATOM 609 C CA . GLY A 1 82 ? -18.619 9.170 -0.922 1.00 89.06 82 GLY A CA 1
ATOM 610 C C . GLY A 1 82 ? -18.657 7.941 -1.833 1.00 89.06 82 GLY A C 1
ATOM 611 O O . GLY A 1 82 ? -17.780 7.089 -1.744 1.00 89.06 82 GLY A O 1
ATOM 612 N N . ASP A 1 83 ? -19.623 7.870 -2.747 1.00 86.88 83 ASP A N 1
ATOM 613 C CA . ASP A 1 83 ? -19.749 6.749 -3.692 1.00 86.88 83 ASP A CA 1
ATOM 614 C C . ASP A 1 83 ? -18.998 6.968 -5.018 1.00 86.88 83 ASP A C 1
ATOM 616 O O . ASP A 1 83 ? -18.877 6.049 -5.828 1.00 86.88 83 ASP A O 1
ATOM 620 N N . GLN A 1 84 ? -18.475 8.175 -5.258 1.00 93.38 84 GLN A N 1
ATOM 621 C CA . GLN A 1 84 ? -17.774 8.505 -6.499 1.00 93.38 84 GLN A CA 1
ATOM 622 C C . GLN A 1 84 ? -16.300 8.111 -6.429 1.00 93.38 84 GLN A C 1
ATOM 624 O O . GLN A 1 84 ? -15.628 8.375 -5.432 1.00 93.38 84 GLN A O 1
ATOM 629 N N . ARG A 1 85 ? -15.783 7.528 -7.516 1.00 93.88 85 ARG A N 1
ATOM 630 C CA . ARG A 1 85 ? -14.361 7.199 -7.690 1.00 93.88 85 ARG A CA 1
ATOM 631 C C . ARG A 1 85 ? -13.751 8.085 -8.767 1.00 93.88 85 ARG A C 1
ATOM 633 O O . ARG A 1 85 ? -14.307 8.204 -9.855 1.00 93.88 85 ARG A O 1
ATOM 640 N N . LEU A 1 86 ? -12.606 8.678 -8.458 1.00 91.38 86 LEU A N 1
ATOM 641 C CA . LEU A 1 86 ? -11.832 9.526 -9.356 1.00 91.38 86 LEU A CA 1
ATOM 642 C C . LEU A 1 86 ? -10.491 8.849 -9.674 1.00 91.38 86 LEU A C 1
ATOM 644 O O . LEU A 1 86 ? -9.885 8.271 -8.762 1.00 91.38 86 LEU A O 1
ATOM 648 N N . PRO A 1 87 ? -10.012 8.935 -10.927 1.00 89.06 87 PRO A N 1
ATOM 649 C CA . PRO A 1 87 ? -8.703 8.416 -11.302 1.00 89.06 87 PRO A CA 1
ATOM 650 C C . PRO A 1 87 ? -7.584 9.177 -10.585 1.00 89.06 87 PRO A C 1
ATOM 652 O O . PRO A 1 87 ? -7.762 10.314 -10.135 1.00 89.06 87 PRO A O 1
ATOM 655 N N . VAL A 1 88 ? -6.419 8.541 -10.483 1.00 89.50 88 VAL A N 1
ATOM 656 C CA . VAL A 1 88 ? -5.258 9.072 -9.765 1.00 89.50 88 VAL A CA 1
ATOM 657 C C . VAL A 1 88 ? -3.986 8.919 -10.585 1.00 89.50 88 VAL A C 1
ATOM 659 O O . VAL A 1 88 ? -3.795 7.927 -11.276 1.00 89.50 88 VAL A O 1
ATOM 662 N N . GLU A 1 89 ? -3.092 9.900 -10.471 1.00 83.94 89 GLU A N 1
ATOM 663 C CA . GLU A 1 89 ? -1.733 9.820 -11.031 1.00 83.94 89 GLU A CA 1
ATOM 664 C C . GLU A 1 89 ? -0.688 9.402 -9.986 1.00 83.94 89 GLU A C 1
ATOM 666 O O . GLU A 1 89 ? 0.427 9.008 -10.319 1.00 83.94 89 GLU A O 1
ATOM 671 N N . ARG A 1 90 ? -0.991 9.587 -8.696 1.00 89.06 90 ARG A N 1
ATOM 672 C CA . ARG A 1 90 ? -0.054 9.402 -7.580 1.00 89.06 90 ARG A CA 1
ATOM 673 C C . ARG A 1 90 ? -0.800 8.854 -6.372 1.00 89.06 90 ARG A C 1
ATOM 675 O O . ARG A 1 90 ? -1.894 9.322 -6.081 1.00 89.06 90 ARG A O 1
ATOM 682 N N . THR A 1 91 ? -0.142 7.992 -5.594 1.00 87.62 91 THR A N 1
ATOM 683 C CA . THR A 1 91 ? -0.653 7.495 -4.299 1.00 87.62 91 THR A CA 1
ATOM 684 C C . THR A 1 91 ? -1.062 8.618 -3.348 1.00 87.62 91 THR A C 1
ATOM 686 O O . THR A 1 91 ? -2.069 8.518 -2.658 1.00 87.62 91 THR A O 1
ATOM 689 N N . THR A 1 92 ? -0.273 9.694 -3.307 1.00 93.12 92 THR A N 1
ATOM 690 C CA . THR A 1 92 ? -0.610 10.911 -2.564 1.00 93.12 92 THR A CA 1
ATOM 691 C C . THR A 1 92 ? -0.466 12.110 -3.515 1.00 93.12 92 THR A C 1
ATOM 693 O O . THR A 1 92 ? 0.658 12.345 -3.993 1.00 93.12 92 THR A O 1
ATOM 696 N N . PRO A 1 93 ? -1.555 12.849 -3.807 1.00 95.06 93 PRO A N 1
ATOM 697 C CA . PRO A 1 93 ? -1.550 13.991 -4.727 1.00 95.06 93 PRO A CA 1
ATOM 698 C C . PRO A 1 93 ? -0.613 15.125 -4.287 1.00 95.06 93 PRO A C 1
ATOM 700 O O . PRO A 1 93 ? -0.257 15.216 -3.111 1.00 95.06 93 PRO A O 1
ATOM 703 N N . GLU A 1 94 ? -0.223 16.000 -5.221 1.00 96.56 94 GLU A N 1
ATOM 704 C CA . GLU A 1 94 ? 0.485 17.247 -4.887 1.00 96.56 94 GLU A CA 1
ATOM 705 C C . GLU A 1 94 ? -0.399 18.172 -4.036 1.00 96.56 94 GLU A C 1
ATOM 707 O O . GLU A 1 94 ? -1.624 18.043 -4.013 1.00 96.56 94 GLU A O 1
ATOM 712 N N . SER A 1 95 ? 0.220 19.105 -3.306 1.00 97.25 95 SER A N 1
ATOM 713 C CA . SER A 1 95 ? -0.455 19.837 -2.225 1.00 97.25 95 SER A CA 1
ATOM 714 C C . SER A 1 95 ? -1.701 20.603 -2.682 1.00 97.25 95 SER A C 1
ATOM 716 O O . SER A 1 95 ? -2.667 20.693 -1.930 1.00 97.25 95 SER A O 1
ATOM 718 N N . LEU A 1 96 ? -1.699 21.149 -3.904 1.00 96.94 96 LEU A N 1
ATOM 719 C CA . LEU A 1 96 ? -2.853 21.863 -4.457 1.00 96.94 96 LEU A CA 1
ATOM 720 C C . LEU A 1 96 ? -4.032 20.919 -4.723 1.00 96.94 96 LEU A C 1
ATOM 722 O O . LEU A 1 96 ? -5.142 21.175 -4.252 1.00 96.94 96 LEU A O 1
ATOM 726 N N . ASP A 1 97 ? -3.774 19.821 -5.432 1.00 96.62 97 ASP A N 1
ATOM 727 C CA . ASP A 1 97 ? -4.787 18.821 -5.777 1.00 96.62 97 ASP A CA 1
ATOM 728 C C . ASP A 1 97 ? -5.341 18.160 -4.519 1.00 96.62 97 ASP A C 1
ATOM 730 O O . ASP A 1 97 ? -6.551 17.998 -4.379 1.00 96.62 97 ASP A O 1
ATOM 734 N N . LEU A 1 98 ? -4.465 17.852 -3.558 1.00 97.88 98 LEU A N 1
ATOM 735 C CA . LEU A 1 98 ? -4.849 17.278 -2.276 1.00 97.88 98 LEU A CA 1
ATOM 736 C C . LEU A 1 98 ? -5.843 18.180 -1.533 1.00 97.88 98 LEU A C 1
ATOM 738 O O . LEU A 1 98 ? -6.893 17.711 -1.096 1.00 97.88 98 LEU A O 1
ATOM 742 N N . GLN A 1 99 ? -5.550 19.478 -1.411 1.00 98.44 99 GLN A N 1
ATOM 743 C CA . GLN A 1 99 ? -6.459 20.411 -0.738 1.00 98.44 99 GLN A CA 1
ATOM 744 C C . GLN A 1 99 ? -7.769 20.585 -1.524 1.00 98.44 99 GLN A C 1
ATOM 746 O O . GLN A 1 99 ? -8.836 20.620 -0.914 1.00 98.44 99 GLN A O 1
ATOM 751 N N . SER A 1 100 ? -7.721 20.596 -2.860 1.00 97.75 100 SER A N 1
ATOM 752 C CA . SER A 1 100 ? -8.923 20.613 -3.709 1.00 97.75 100 SER A CA 1
ATOM 753 C C . SER A 1 100 ? -9.818 19.391 -3.470 1.00 97.75 100 SER A C 1
ATOM 755 O O . SER A 1 100 ? -11.020 19.533 -3.245 1.00 97.75 100 SER A O 1
ATOM 757 N N . ILE A 1 101 ? -9.240 18.186 -3.442 1.00 97.31 101 ILE A N 1
ATOM 758 C CA . ILE A 1 101 ? -9.966 16.932 -3.194 1.00 97.31 101 ILE A CA 1
ATOM 759 C C . ILE A 1 101 ? -10.596 16.941 -1.796 1.00 97.31 101 ILE A C 1
ATOM 761 O O . ILE A 1 101 ? -11.781 16.640 -1.651 1.00 97.31 101 ILE A O 1
ATOM 765 N N . LEU A 1 102 ? -9.847 17.343 -0.764 1.00 98.38 102 LEU A N 1
ATOM 766 C CA . LEU A 1 102 ? -10.379 17.453 0.600 1.00 98.38 102 LEU A CA 1
ATOM 767 C C . LEU A 1 102 ? -11.515 18.490 0.689 1.00 98.38 102 LEU A C 1
ATOM 769 O O . LEU A 1 102 ? -12.480 18.298 1.430 1.00 98.38 102 LEU A O 1
ATOM 773 N N . ALA A 1 103 ? -11.444 19.584 -0.073 1.00 98.12 103 ALA A N 1
ATOM 774 C CA . ALA A 1 103 ? -12.528 20.561 -0.149 1.00 98.12 103 ALA A CA 1
ATOM 775 C C . ALA A 1 103 ? -13.789 19.970 -0.796 1.00 98.12 103 ALA A C 1
ATOM 777 O O . ALA A 1 103 ? -14.884 20.132 -0.259 1.00 98.12 103 ALA A O 1
ATOM 778 N N . GLN A 1 104 ? -13.640 19.212 -1.885 1.00 97.50 104 GLN A N 1
ATOM 779 C CA . GLN A 1 104 ? -14.751 18.495 -2.522 1.00 97.50 104 GLN A CA 1
ATOM 780 C C . GLN A 1 104 ? -15.380 17.453 -1.584 1.00 97.50 104 GLN A C 1
ATOM 782 O O . GLN A 1 104 ? -16.606 17.310 -1.548 1.00 97.50 104 GLN A O 1
ATOM 787 N N . MET A 1 105 ? -14.566 16.770 -0.772 1.00 97.94 105 MET A N 1
ATOM 788 C CA . MET A 1 105 ? -15.037 15.847 0.266 1.00 97.94 105 MET A CA 1
ATOM 789 C C . MET A 1 105 ? -15.900 16.555 1.318 1.00 97.94 105 MET A C 1
ATOM 791 O O . MET A 1 105 ? -16.979 16.059 1.646 1.00 97.94 105 MET A O 1
ATOM 795 N N . ASN A 1 106 ? -15.499 17.747 1.776 1.00 97.06 106 ASN A N 1
ATOM 796 C CA . ASN A 1 106 ? -16.330 18.563 2.671 1.00 97.06 106 ASN A CA 1
ATOM 797 C C . ASN A 1 106 ? -17.683 18.917 2.041 1.00 97.06 106 ASN A C 1
ATOM 799 O O . ASN A 1 106 ? -18.723 18.740 2.676 1.00 97.06 106 ASN A O 1
ATOM 803 N N . THR A 1 107 ? -17.688 19.386 0.789 1.00 96.00 107 THR A N 1
ATOM 804 C CA . THR A 1 107 ? -18.927 19.721 0.064 1.00 96.00 107 THR A CA 1
ATOM 805 C C . THR A 1 107 ? -19.834 18.502 -0.111 1.00 96.00 107 THR A C 1
ATOM 807 O O . THR A 1 107 ? -21.056 18.621 -0.034 1.00 96.00 107 THR A O 1
ATOM 810 N N . SER A 1 108 ? -19.239 17.318 -0.261 1.00 95.94 108 SER A N 1
ATOM 811 C CA . SER A 1 108 ? -19.942 16.036 -0.395 1.00 95.94 108 SER A CA 1
ATOM 812 C C . SER A 1 108 ? -20.331 15.404 0.946 1.00 95.94 108 SER A C 1
ATOM 814 O O . SER A 1 108 ? -20.771 14.257 0.978 1.00 95.94 108 SER A O 1
ATOM 816 N N . LYS A 1 109 ? -20.188 16.138 2.060 1.00 95.81 109 LYS A N 1
ATOM 817 C CA . LYS A 1 109 ? -20.522 15.693 3.425 1.00 95.81 109 LYS A CA 1
ATOM 818 C C . LYS A 1 109 ? -19.754 14.448 3.887 1.00 95.81 109 LYS A C 1
ATOM 820 O O . LYS A 1 109 ? -20.203 13.757 4.800 1.00 95.81 109 LYS A O 1
ATOM 825 N N . VAL A 1 110 ? -18.585 14.181 3.303 1.00 97.62 110 VAL A N 1
ATOM 826 C CA . VAL A 1 110 ? -17.645 13.200 3.854 1.00 97.62 110 VAL A CA 1
ATOM 827 C C . VAL A 1 110 ? -17.208 13.686 5.233 1.00 97.62 110 VAL A C 1
ATOM 829 O O . VAL A 1 110 ? -16.923 14.868 5.426 1.00 97.62 110 VAL A O 1
ATOM 832 N N . ARG A 1 111 ? -17.175 12.774 6.203 1.00 96.12 111 ARG A N 1
ATOM 833 C CA . ARG A 1 111 ? -16.778 13.058 7.581 1.00 96.12 111 ARG A CA 1
ATOM 834 C C . ARG A 1 111 ? -15.373 12.574 7.891 1.00 96.12 111 ARG A C 1
ATOM 836 O O . ARG A 1 111 ? -14.638 13.305 8.553 1.00 96.12 111 ARG A O 1
ATOM 843 N N . THR A 1 112 ? -15.006 11.397 7.390 1.00 97.81 112 THR A N 1
ATOM 844 C CA . THR A 1 112 ? -13.698 10.784 7.639 1.00 97.81 112 THR A CA 1
ATOM 845 C C . THR A 1 112 ? -13.013 10.379 6.342 1.00 97.81 112 THR A C 1
ATOM 847 O O . THR A 1 112 ? -13.645 9.829 5.444 1.00 97.81 112 THR A O 1
ATOM 850 N N . VAL A 1 113 ? -11.713 10.650 6.245 1.00 98.56 113 VAL A N 1
ATOM 851 C CA . VAL A 1 113 ? -10.884 10.337 5.080 1.00 98.56 113 VAL A CA 1
ATOM 852 C C . VAL A 1 113 ? -9.729 9.439 5.499 1.00 98.56 113 VAL A C 1
ATOM 854 O O . VAL A 1 113 ? -8.924 9.828 6.346 1.00 98.56 113 VAL A O 1
ATOM 857 N N . SER A 1 114 ? -9.628 8.270 4.868 1.00 98.25 114 SER A N 1
ATOM 858 C CA . SER A 1 114 ? -8.456 7.398 4.962 1.00 98.25 114 SER A CA 1
ATOM 859 C C . SER A 1 114 ? -7.514 7.676 3.800 1.00 98.25 114 SER A C 1
ATOM 861 O O . SER A 1 114 ? -7.871 7.495 2.638 1.00 98.25 114 SER A O 1
ATOM 863 N N . MET A 1 115 ? -6.302 8.125 4.106 1.00 98.56 115 MET A N 1
ATOM 864 C CA . MET A 1 115 ? -5.337 8.572 3.111 1.00 98.56 115 MET A CA 1
ATOM 865 C C . MET A 1 115 ? -4.034 7.787 3.191 1.00 98.56 115 MET A C 1
ATOM 867 O O . MET A 1 115 ? -3.418 7.676 4.251 1.00 98.56 115 MET A O 1
ATOM 871 N N . GLU A 1 116 ? -3.563 7.310 2.044 1.00 98.56 116 GLU A N 1
ATOM 872 C CA . GLU A 1 116 ? -2.215 6.775 1.913 1.00 98.56 116 GLU A CA 1
ATOM 873 C C . GLU A 1 116 ? -1.193 7.922 1.963 1.00 98.56 116 GLU A C 1
ATOM 875 O O . GLU A 1 116 ? -1.105 8.757 1.059 1.00 98.56 116 GLU A O 1
ATOM 880 N N . ALA A 1 117 ? -0.387 7.959 3.023 1.00 97.81 117 ALA A N 1
ATOM 881 C CA . ALA A 1 117 ? 0.670 8.941 3.234 1.00 97.81 117 ALA A CA 1
ATOM 882 C C . ALA A 1 117 ? 2.026 8.347 2.816 1.00 97.81 117 ALA A C 1
ATOM 884 O O . ALA A 1 117 ? 2.772 7.797 3.631 1.00 97.81 117 ALA A O 1
ATOM 885 N N . SER A 1 118 ? 2.341 8.407 1.518 1.00 97.50 118 SER A N 1
ATOM 886 C CA . SER A 1 118 ? 3.620 7.905 0.991 1.00 97.50 118 SER A CA 1
ATOM 887 C C . SER A 1 118 ? 4.824 8.667 1.568 1.00 97.50 118 SER A C 1
ATOM 889 O O . SER A 1 118 ? 4.732 9.857 1.869 1.00 97.50 118 SER A O 1
ATOM 891 N N . SER A 1 119 ? 5.984 8.006 1.678 1.00 97.31 119 SER A N 1
ATOM 892 C CA . SER A 1 119 ? 7.222 8.658 2.150 1.00 97.31 119 SER A CA 1
ATOM 893 C C . SER A 1 119 ? 7.611 9.845 1.273 1.00 97.31 119 SER A C 1
ATOM 895 O O . SER A 1 119 ? 8.005 10.883 1.788 1.00 97.31 119 SER A O 1
ATOM 897 N N . HIS A 1 120 ? 7.432 9.713 -0.043 1.00 96.75 120 HIS A N 1
ATOM 898 C CA . HIS A 1 120 ? 7.626 10.789 -1.005 1.00 96.75 120 HIS A CA 1
ATOM 899 C C . HIS A 1 120 ? 6.760 12.003 -0.672 1.00 96.75 120 HIS A C 1
ATOM 901 O O . HIS A 1 120 ? 7.249 13.124 -0.676 1.00 96.75 120 HIS A O 1
ATOM 907 N N . ALA A 1 121 ? 5.478 11.804 -0.365 1.00 97.00 121 ALA A N 1
ATOM 908 C CA . ALA A 1 121 ? 4.570 12.908 -0.085 1.00 97.00 121 ALA A CA 1
ATOM 909 C C . ALA A 1 121 ? 4.877 13.625 1.227 1.00 97.00 121 ALA A C 1
ATOM 911 O O . ALA A 1 121 ? 4.784 14.852 1.283 1.00 97.00 121 ALA A O 1
ATOM 912 N N . LEU A 1 122 ? 5.270 12.865 2.249 1.00 97.56 122 LEU A N 1
ATOM 913 C CA . LEU A 1 122 ? 5.713 13.407 3.529 1.00 97.56 122 LEU A CA 1
ATOM 914 C C . LEU A 1 122 ? 7.012 14.209 3.354 1.00 97.56 122 LEU A C 1
ATOM 916 O O . LEU A 1 122 ? 7.070 15.374 3.742 1.00 97.56 122 LEU A O 1
ATOM 920 N N . TYR A 1 123 ? 8.008 13.631 2.676 1.00 97.12 123 TYR A N 1
ATOM 921 C CA . TYR A 1 123 ? 9.298 14.271 2.405 1.00 97.12 123 TYR A CA 1
ATOM 922 C C . TYR A 1 123 ? 9.161 15.529 1.535 1.00 97.12 123 TYR A C 1
ATOM 924 O O . TYR A 1 123 ? 9.708 16.583 1.849 1.00 97.12 123 TYR A O 1
ATOM 932 N N . LEU A 1 124 ? 8.372 15.451 0.459 1.00 96.62 124 LEU A N 1
ATOM 933 C CA . LEU A 1 124 ? 8.107 16.559 -0.466 1.00 96.62 124 LEU A CA 1
ATOM 934 C C . LEU A 1 124 ? 7.049 17.542 0.056 1.00 96.62 124 LEU A C 1
ATOM 936 O O . LEU A 1 124 ? 6.609 18.413 -0.694 1.00 96.62 124 LEU A O 1
ATOM 940 N N . GLN A 1 125 ? 6.631 17.419 1.319 1.00 96.62 125 GLN A N 1
ATOM 941 C CA . GLN A 1 125 ? 5.715 18.347 1.984 1.00 96.62 125 GLN A CA 1
ATOM 942 C C . GLN A 1 125 ? 4.354 18.518 1.288 1.00 96.62 125 GLN A C 1
ATOM 944 O O . GLN A 1 125 ? 3.683 19.539 1.453 1.00 96.62 125 GLN A O 1
ATOM 949 N N . ARG A 1 126 ? 3.892 17.495 0.559 1.00 97.56 126 ARG A N 1
ATOM 950 C CA . ARG A 1 126 ? 2.563 17.495 -0.080 1.00 97.56 126 ARG A CA 1
ATOM 951 C C . ARG A 1 126 ? 1.445 17.608 0.950 1.00 97.56 126 ARG A C 1
ATOM 953 O O . ARG A 1 126 ? 0.437 18.270 0.728 1.00 97.56 126 ARG A O 1
ATOM 960 N N . THR A 1 127 ? 1.662 17.001 2.113 1.00 96.88 127 THR A N 1
ATOM 961 C CA . THR A 1 127 ? 0.706 16.955 3.222 1.00 96.88 127 THR A CA 1
ATOM 962 C C . THR A 1 127 ? 0.994 17.994 4.308 1.00 96.88 127 THR A C 1
ATOM 964 O O . THR A 1 127 ? 0.376 17.936 5.364 1.00 96.88 127 THR A O 1
ATOM 967 N N . ALA A 1 128 ? 1.915 18.944 4.095 1.00 95.44 128 ALA A N 1
ATOM 968 C CA . ALA A 1 128 ? 2.400 19.836 5.159 1.00 95.44 128 ALA A CA 1
ATOM 969 C C . ALA A 1 128 ? 1.320 20.732 5.791 1.00 95.44 128 ALA A C 1
ATOM 971 O O . ALA A 1 128 ? 1.475 21.162 6.927 1.00 95.44 128 ALA A O 1
ATOM 972 N N . ALA A 1 129 ? 0.228 21.002 5.071 1.00 95.88 129 ALA A N 1
ATOM 973 C CA . ALA A 1 129 ? -0.909 21.776 5.570 1.00 95.88 129 ALA A CA 1
ATOM 974 C C . ALA A 1 129 ? -2.127 20.905 5.944 1.00 95.88 129 ALA A C 1
ATOM 976 O O . ALA A 1 129 ? -3.236 21.420 6.079 1.00 95.88 129 ALA A O 1
ATOM 977 N N . CYS A 1 130 ? -1.945 19.585 6.062 1.00 96.88 130 CYS A N 1
ATOM 978 C CA . CYS A 1 130 ? -2.989 18.658 6.490 1.00 96.88 130 CYS A CA 1
ATOM 979 C C . CYS A 1 130 ? -2.942 18.452 8.008 1.00 96.88 130 CYS A C 1
ATOM 981 O O . CYS A 1 130 ? -1.913 18.071 8.558 1.00 96.88 130 CYS A O 1
ATOM 983 N N . GLU A 1 131 ? -4.080 18.629 8.676 1.00 96.44 131 GLU A N 1
ATOM 984 C CA . GLU A 1 131 ? -4.232 18.304 10.099 1.00 96.44 131 GLU A CA 1
ATOM 985 C C . GLU A 1 131 ? -4.725 16.860 10.265 1.00 96.44 131 GLU A C 1
ATOM 987 O O . GLU A 1 131 ? -5.930 16.604 10.264 1.00 96.44 131 GLU A O 1
ATOM 992 N N . PHE A 1 132 ? -3.786 15.920 10.400 1.00 98.06 132 PHE A N 1
ATOM 993 C CA . PHE A 1 132 ? -4.087 14.519 10.703 1.00 98.06 132 PHE A CA 1
ATOM 994 C C . PHE A 1 132 ? -4.569 14.334 12.146 1.00 98.06 132 PHE A C 1
ATOM 996 O O . PHE A 1 132 ? -4.046 14.944 13.082 1.00 98.06 132 PHE A O 1
ATOM 1003 N N . ASP A 1 133 ? -5.543 13.446 12.333 1.00 98.50 133 ASP A N 1
ATOM 1004 C CA . ASP A 1 133 ? -5.989 12.999 13.657 1.00 98.50 133 ASP A CA 1
ATOM 1005 C C . ASP A 1 133 ? -5.386 11.654 14.031 1.00 98.50 133 ASP A C 1
ATOM 1007 O O . ASP A 1 133 ? -5.089 11.423 15.199 1.00 98.50 133 ASP A O 1
ATOM 1011 N N . VAL A 1 134 ? -5.200 10.785 13.038 1.00 98.81 134 VAL A N 1
ATOM 1012 C CA . VAL A 1 134 ? -4.712 9.424 13.242 1.00 98.81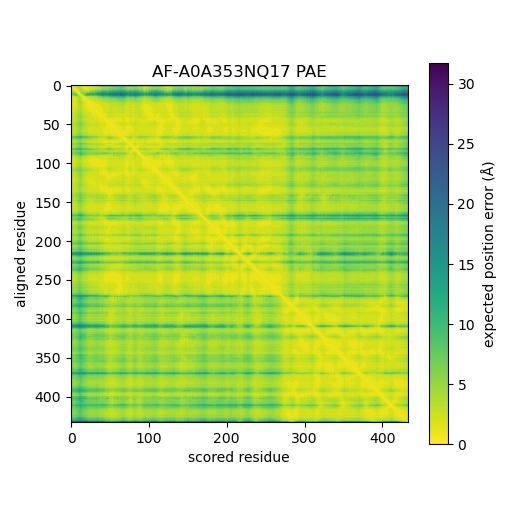 134 VAL A CA 1
ATOM 1013 C C . VAL A 1 134 ? -3.558 9.159 12.294 1.00 98.81 134 VAL A C 1
ATOM 1015 O O . VAL A 1 134 ? -3.679 9.400 11.092 1.00 98.81 134 VAL A O 1
ATOM 1018 N N . GLY A 1 135 ? -2.445 8.660 12.825 1.00 98.75 135 GLY A N 1
ATOM 1019 C CA . GLY A 1 135 ? -1.351 8.110 12.025 1.00 98.75 135 GLY A CA 1
ATOM 1020 C C . GLY A 1 135 ? -1.267 6.603 12.211 1.00 98.75 135 GLY A C 1
ATOM 1021 O O . GLY A 1 135 ? -1.245 6.128 13.340 1.00 98.75 135 GLY A O 1
ATOM 1022 N N . VAL A 1 136 ? -1.207 5.849 11.122 1.00 98.94 136 VAL A N 1
ATOM 1023 C CA . VAL A 1 136 ? -1.118 4.386 11.131 1.00 98.94 136 VAL A CA 1
ATOM 1024 C C . VAL A 1 136 ? 0.191 3.966 10.475 1.00 98.94 136 VAL A C 1
ATOM 1026 O O . VAL A 1 136 ? 0.464 4.356 9.338 1.00 98.94 136 VAL A O 1
ATOM 1029 N N . PHE A 1 137 ? 1.003 3.185 11.185 1.00 98.88 137 PHE A N 1
ATOM 1030 C CA . PHE A 1 137 ? 2.237 2.587 10.681 1.00 98.88 137 PHE A CA 1
ATOM 1031 C C . PHE A 1 137 ? 2.035 1.091 10.440 1.00 98.88 137 PHE A C 1
ATOM 1033 O O . PHE A 1 137 ? 1.739 0.359 11.385 1.00 98.88 137 PHE A O 1
ATOM 1040 N N . THR A 1 138 ? 2.212 0.640 9.196 1.00 98.56 138 THR A N 1
ATOM 1041 C CA . THR A 1 138 ? 2.067 -0.780 8.836 1.00 98.56 138 THR A CA 1
ATOM 1042 C C . THR A 1 138 ? 3.373 -1.561 8.987 1.00 98.56 138 THR A C 1
ATOM 1044 O O . THR A 1 138 ? 3.419 -2.521 9.749 1.00 98.56 138 THR A O 1
ATOM 1047 N N . ASN A 1 139 ? 4.423 -1.178 8.256 1.00 97.94 139 ASN A N 1
ATOM 1048 C CA . ASN A 1 139 ? 5.751 -1.800 8.289 1.00 97.94 139 ASN A CA 1
ATOM 1049 C C . ASN A 1 139 ? 6.809 -0.942 7.569 1.00 97.94 139 ASN A C 1
ATOM 1051 O O . ASN A 1 139 ? 6.477 0.024 6.867 1.00 97.94 139 ASN A O 1
ATOM 1055 N N . LEU A 1 140 ? 8.083 -1.312 7.708 1.00 97.62 140 LEU A N 1
ATOM 1056 C CA . LEU A 1 140 ? 9.206 -0.753 6.960 1.00 97.62 140 LEU A CA 1
ATOM 1057 C C . LEU A 1 140 ? 10.177 -1.845 6.484 1.00 97.62 140 LEU A C 1
ATOM 1059 O O . LEU A 1 140 ? 10.996 -2.361 7.240 1.00 97.62 140 LEU A O 1
ATOM 1063 N N . THR A 1 141 ? 10.168 -2.080 5.178 1.00 94.50 141 THR A N 1
ATOM 1064 C CA . THR A 1 141 ? 11.128 -2.928 4.453 1.00 94.50 141 THR A CA 1
ATOM 1065 C C . THR A 1 141 ? 11.750 -2.165 3.279 1.00 94.50 141 THR A C 1
ATOM 1067 O O . THR A 1 141 ? 11.304 -1.051 2.978 1.00 94.50 141 THR A O 1
ATOM 1070 N N . GLN A 1 142 ? 12.817 -2.703 2.669 1.00 91.06 142 GLN A N 1
ATOM 1071 C CA . GLN A 1 142 ? 13.570 -2.015 1.611 1.00 91.06 142 GLN A CA 1
ATOM 1072 C C . GLN A 1 142 ? 12.682 -1.680 0.410 1.00 91.06 142 GLN A C 1
ATOM 1074 O O . GLN A 1 142 ? 12.115 -2.569 -0.223 1.00 91.06 142 GLN A O 1
ATOM 1079 N N . ASP A 1 143 ? 12.613 -0.387 0.096 1.00 90.19 143 ASP A N 1
ATOM 1080 C CA . ASP A 1 143 ? 12.023 0.163 -1.119 1.00 90.19 143 ASP A CA 1
ATOM 1081 C C . ASP A 1 143 ? 12.444 1.635 -1.270 1.00 90.19 143 ASP A C 1
ATOM 1083 O O . ASP A 1 143 ? 12.908 2.257 -0.311 1.00 90.19 143 ASP A O 1
ATOM 1087 N N . HIS A 1 144 ? 12.221 2.212 -2.450 1.00 90.06 144 HIS A N 1
ATOM 1088 C CA . HIS A 1 144 ? 12.396 3.643 -2.729 1.00 90.06 144 HIS A CA 1
ATOM 1089 C C . HIS A 1 144 ? 13.800 4.214 -2.440 1.00 90.06 144 HIS A C 1
ATOM 1091 O O . HIS A 1 144 ? 13.930 5.420 -2.207 1.00 90.06 144 HIS A O 1
ATOM 1097 N N . LEU A 1 145 ? 14.851 3.385 -2.459 1.00 91.06 145 LEU A N 1
ATOM 1098 C CA . LEU A 1 145 ? 16.237 3.839 -2.273 1.00 91.06 145 LEU A CA 1
ATOM 1099 C C . LEU A 1 145 ? 16.826 4.527 -3.520 1.00 91.06 145 LEU A C 1
ATOM 1101 O O . LEU A 1 145 ? 17.921 5.077 -3.482 1.00 91.06 145 LEU A O 1
ATOM 1105 N N . ASP A 1 146 ? 16.074 4.550 -4.620 1.00 87.94 146 ASP A N 1
ATOM 1106 C CA . ASP A 1 146 ? 16.293 5.444 -5.760 1.00 87.94 146 ASP A CA 1
ATOM 1107 C C . ASP A 1 146 ? 15.955 6.912 -5.447 1.00 87.94 146 ASP A C 1
ATOM 1109 O O . ASP A 1 146 ? 16.454 7.817 -6.116 1.00 87.94 146 ASP A O 1
ATOM 1113 N N . PHE A 1 147 ? 15.124 7.156 -4.427 1.00 92.88 147 PHE A N 1
ATOM 1114 C CA . PHE A 1 147 ? 14.728 8.496 -3.990 1.00 92.88 147 PHE A CA 1
ATOM 1115 C C . PHE A 1 147 ? 15.328 8.870 -2.632 1.00 92.88 147 PHE A C 1
ATOM 1117 O O . PHE A 1 147 ? 15.863 9.967 -2.474 1.00 92.88 147 PHE A O 1
ATOM 1124 N N . HIS A 1 148 ? 15.219 7.980 -1.642 1.00 95.19 148 HIS A N 1
ATOM 1125 C CA . HIS A 1 148 ? 15.813 8.170 -0.317 1.00 95.19 148 HIS A CA 1
ATOM 1126 C C . HIS A 1 148 ? 17.245 7.652 -0.339 1.00 95.19 148 HIS A C 1
ATOM 1128 O O . HIS A 1 148 ? 17.494 6.564 -0.846 1.00 95.19 148 HIS A O 1
ATOM 1134 N N . ARG A 1 149 ? 18.187 8.380 0.260 1.00 93.94 149 ARG A N 1
ATOM 1135 C CA . ARG A 1 149 ? 19.606 8.000 0.270 1.00 93.94 149 ARG A CA 1
ATOM 1136 C C . ARG A 1 149 ? 19.844 6.635 0.913 1.00 93.94 149 ARG A C 1
ATOM 1138 O O . ARG A 1 149 ? 20.741 5.904 0.508 1.00 93.94 149 ARG A O 1
ATOM 1145 N N . ASP A 1 150 ? 19.101 6.339 1.975 1.00 95.00 150 ASP A N 1
ATOM 1146 C CA . ASP A 1 150 ? 19.245 5.121 2.761 1.00 95.00 150 ASP A CA 1
ATOM 1147 C C . ASP A 1 150 ? 17.956 4.799 3.545 1.00 95.00 150 ASP A C 1
ATOM 1149 O O . ASP A 1 150 ? 17.015 5.596 3.619 1.00 95.00 150 ASP A O 1
ATOM 1153 N N . MET A 1 151 ? 17.922 3.620 4.177 1.00 95.88 151 MET A N 1
ATOM 1154 C CA . MET A 1 151 ? 16.787 3.177 4.999 1.00 95.88 151 MET A CA 1
ATOM 1155 C C . MET A 1 151 ? 16.493 4.100 6.193 1.00 95.88 151 MET A C 1
ATOM 1157 O O . MET A 1 151 ? 15.351 4.150 6.656 1.00 95.88 151 MET A O 1
ATOM 1161 N N . ASN A 1 152 ? 17.487 4.836 6.708 1.00 97.25 152 ASN A N 1
ATOM 1162 C CA . ASN A 1 152 ? 17.267 5.769 7.811 1.00 97.25 152 ASN A CA 1
ATOM 1163 C C . ASN A 1 152 ? 16.541 7.027 7.340 1.00 97.25 152 ASN A C 1
ATOM 1165 O O . ASN A 1 152 ? 15.631 7.468 8.042 1.00 97.25 152 ASN A O 1
ATOM 1169 N N . GLU A 1 153 ? 16.905 7.578 6.181 1.00 97.56 153 GLU A N 1
ATOM 1170 C CA . GLU A 1 153 ? 16.173 8.687 5.562 1.00 97.56 153 GLU A CA 1
ATOM 1171 C C . GLU A 1 153 ? 14.758 8.250 5.165 1.00 97.56 153 GLU A C 1
ATOM 1173 O O . GLU A 1 153 ? 13.795 8.957 5.460 1.00 97.56 153 GLU A O 1
ATOM 1178 N N . TYR A 1 154 ? 14.604 7.042 4.611 1.00 98.12 154 TYR A N 1
ATOM 1179 C CA . TYR A 1 154 ? 13.288 6.506 4.261 1.00 98.12 154 TYR A CA 1
ATOM 1180 C C . TYR A 1 154 ? 12.364 6.370 5.485 1.00 98.12 154 TYR A C 1
ATOM 1182 O O . TYR A 1 154 ? 11.198 6.779 5.439 1.00 98.12 154 TYR A O 1
ATOM 1190 N N . LEU A 1 155 ? 12.880 5.858 6.608 1.00 98.38 155 LEU A N 1
ATOM 1191 C CA . LEU A 1 155 ? 12.147 5.824 7.876 1.00 98.38 155 LEU A CA 1
ATOM 1192 C C . LEU A 1 155 ? 11.863 7.235 8.404 1.00 98.38 155 LEU A C 1
ATOM 1194 O O . LEU A 1 155 ? 10.726 7.519 8.776 1.00 98.38 155 LEU A O 1
ATOM 1198 N N . ALA A 1 156 ? 12.852 8.133 8.398 1.00 98.31 156 ALA A N 1
ATOM 1199 C CA . ALA A 1 156 ? 12.674 9.515 8.844 1.00 98.31 156 ALA A CA 1
ATOM 1200 C C . ALA A 1 156 ? 11.565 10.229 8.053 1.00 98.31 156 ALA A C 1
ATOM 1202 O O . ALA A 1 156 ? 10.723 10.902 8.641 1.00 98.31 156 ALA A O 1
ATOM 1203 N N . ALA A 1 157 ? 11.479 10.001 6.739 1.00 98.31 157 ALA A N 1
ATOM 1204 C CA . ALA A 1 157 ? 10.402 10.527 5.909 1.00 98.31 157 ALA A CA 1
ATOM 1205 C C . ALA A 1 157 ? 9.015 10.038 6.361 1.00 98.31 157 ALA A C 1
ATOM 1207 O O . ALA A 1 157 ? 8.068 10.820 6.375 1.00 98.31 157 ALA A O 1
ATOM 1208 N N . LYS A 1 158 ? 8.870 8.765 6.758 1.00 98.56 158 LYS A N 1
ATOM 1209 C CA . LYS A 1 158 ? 7.604 8.239 7.308 1.00 98.56 158 LYS A CA 1
ATOM 1210 C C . LYS A 1 158 ? 7.311 8.780 8.711 1.00 98.56 158 LYS A C 1
ATOM 1212 O O . LYS A 1 158 ? 6.154 9.066 9.019 1.00 98.56 158 LYS A O 1
ATOM 1217 N N . MET A 1 159 ? 8.344 8.953 9.540 1.00 98.56 159 MET A N 1
ATOM 1218 C CA . MET A 1 159 ? 8.241 9.512 10.894 1.00 98.56 159 MET A CA 1
ATOM 1219 C C . MET A 1 159 ? 7.625 10.915 10.905 1.00 98.56 159 MET A C 1
ATOM 1221 O O . MET A 1 159 ? 6.920 11.234 11.859 1.00 98.56 159 MET A O 1
ATOM 1225 N N . LEU A 1 160 ? 7.786 11.703 9.833 1.00 98.06 160 LEU A N 1
ATOM 1226 C CA . LEU A 1 160 ? 7.170 13.031 9.692 1.00 98.06 160 LEU A CA 1
ATOM 1227 C C . LEU A 1 160 ? 5.649 13.025 9.920 1.00 98.06 160 LEU A C 1
ATOM 1229 O O . LEU A 1 160 ? 5.116 13.990 10.468 1.00 98.06 160 LEU A O 1
ATOM 1233 N N . LEU A 1 161 ? 4.944 11.947 9.545 1.00 98.38 161 LEU A N 1
ATOM 1234 C CA . LEU A 1 161 ? 3.511 11.813 9.829 1.00 98.38 161 LEU A CA 1
ATOM 1235 C C . LEU A 1 161 ? 3.250 11.837 11.342 1.00 98.38 161 LEU A C 1
ATOM 1237 O O . LEU A 1 161 ? 2.401 12.586 11.815 1.00 98.38 161 LEU A O 1
ATOM 1241 N N . PHE A 1 162 ? 4.005 11.038 12.093 1.00 98.50 162 PHE A N 1
ATOM 1242 C CA . PHE A 1 162 ? 3.836 10.826 13.532 1.00 98.50 162 PHE A CA 1
ATOM 1243 C C . PHE A 1 162 ? 4.376 11.980 14.370 1.00 98.50 162 PHE A C 1
ATOM 1245 O O . PHE A 1 162 ? 3.790 12.322 15.397 1.00 98.50 162 PHE A O 1
ATOM 1252 N N . GLU A 1 163 ? 5.459 12.605 13.914 1.00 97.19 163 GLU A N 1
ATOM 1253 C CA . GLU A 1 163 ? 6.003 13.824 14.502 1.00 97.19 163 GLU A CA 1
ATOM 1254 C C . GLU A 1 163 ? 5.043 15.003 14.340 1.00 97.19 163 GLU A C 1
ATOM 1256 O O . GLU A 1 163 ? 5.042 15.890 15.190 1.00 97.19 163 GLU A O 1
ATOM 1261 N N . GLY A 1 164 ? 4.262 15.038 13.255 1.00 95.00 164 GLY A N 1
ATOM 1262 C CA . GLY A 1 164 ? 3.261 16.071 12.990 1.00 95.00 164 GLY A CA 1
ATOM 1263 C C . GLY A 1 164 ? 1.953 15.892 13.766 1.00 95.00 164 GLY A C 1
ATOM 1264 O O . GLY A 1 164 ? 1.228 16.869 13.961 1.00 95.00 164 GLY A O 1
ATOM 1265 N N . LEU A 1 165 ? 1.643 14.681 14.249 1.00 95.62 165 LEU A N 1
ATOM 1266 C CA . LEU A 1 165 ? 0.421 14.428 15.019 1.00 95.62 165 LEU A CA 1
ATOM 1267 C C . LEU A 1 165 ? 0.378 15.294 16.281 1.00 95.62 165 LEU A C 1
ATOM 1269 O O . LEU A 1 165 ? 1.326 15.353 17.063 1.00 95.62 165 LEU A O 1
ATOM 1273 N N . GLY A 1 166 ? -0.754 15.963 16.495 1.00 92.00 166 GLY A N 1
ATOM 1274 C CA . GLY A 1 166 ? -0.970 16.792 17.680 1.00 92.00 166 GLY A CA 1
ATOM 1275 C C . GLY A 1 166 ? -0.270 18.158 17.670 1.00 92.00 166 GLY A C 1
ATOM 1276 O O . GLY A 1 166 ? -0.611 18.992 18.508 1.00 92.00 166 GLY A O 1
ATOM 1277 N N . LYS A 1 167 ? 0.663 18.428 16.746 1.00 92.06 167 LYS A N 1
ATOM 1278 C CA . LYS A 1 167 ? 1.405 19.698 16.699 1.00 92.06 167 LYS A CA 1
ATOM 1279 C C . LYS A 1 167 ? 0.608 20.796 16.000 1.00 92.06 167 LYS A C 1
ATOM 1281 O O . LYS A 1 167 ? 0.007 20.558 14.961 1.00 92.06 167 LYS A O 1
ATOM 1286 N N . GLU A 1 168 ? 0.638 21.998 16.584 1.00 85.12 168 GLU A N 1
ATOM 1287 C CA . GLU A 1 168 ? 0.203 23.264 15.959 1.00 85.12 168 GLU A CA 1
ATOM 1288 C C . GLU A 1 168 ? -1.161 23.207 15.243 1.00 85.12 168 GLU A C 1
ATOM 1290 O O . GLU A 1 168 ? -1.371 23.829 14.203 1.00 85.12 168 GLU A O 1
ATOM 1295 N N . ARG A 1 169 ? -2.112 22.453 15.806 1.00 92.56 169 ARG A N 1
ATOM 1296 C CA . ARG A 1 169 ? -3.411 22.183 15.179 1.00 92.56 169 ARG A CA 1
ATOM 1297 C C . ARG A 1 169 ? -4.547 22.988 15.788 1.00 92.56 169 ARG A C 1
ATOM 1299 O O . ARG A 1 169 ? -4.580 23.245 16.990 1.00 92.56 169 ARG A O 1
ATOM 1306 N N . VAL A 1 170 ? -5.515 23.341 14.946 1.00 94.25 170 VAL A N 1
ATOM 1307 C CA . VAL A 1 170 ? -6.734 24.052 15.358 1.00 94.25 170 VAL A CA 1
ATOM 1308 C C . VAL A 1 170 ? -7.773 23.074 15.904 1.00 94.25 170 VAL A C 1
ATOM 1310 O O . VAL A 1 170 ? -8.574 23.412 16.781 1.00 94.25 170 VAL A O 1
ATOM 1313 N N . LYS A 1 171 ? -7.777 21.841 15.392 1.00 94.62 171 LYS A N 1
ATOM 1314 C CA . LYS A 1 171 ? -8.720 20.808 15.817 1.00 94.62 171 LYS A CA 1
ATOM 1315 C C . LYS A 1 171 ? -8.526 20.436 17.290 1.00 94.62 171 LYS A C 1
ATOM 1317 O O . LYS A 1 171 ? -7.422 20.150 17.738 1.00 94.62 171 LYS A O 1
ATOM 1322 N N . LYS A 1 172 ? -9.641 20.348 18.025 1.00 92.19 172 LYS A N 1
ATOM 1323 C CA . LYS A 1 172 ? -9.675 19.917 19.439 1.00 92.19 172 LYS A CA 1
ATOM 1324 C C . LYS A 1 172 ? -9.808 18.402 19.626 1.00 92.19 172 LYS A C 1
ATOM 1326 O O . LYS A 1 172 ? -9.641 17.906 20.733 1.00 92.19 172 LYS A O 1
ATOM 1331 N N . ARG A 1 173 ? -10.145 17.671 18.558 1.00 93.44 173 ARG A N 1
ATOM 1332 C CA . ARG A 1 173 ? -10.308 16.208 18.565 1.00 93.44 173 ARG A CA 1
ATOM 1333 C C . ARG A 1 173 ? -9.004 15.540 19.026 1.00 93.44 173 ARG A C 1
ATOM 1335 O O . ARG A 1 173 ? -7.988 15.881 18.438 1.00 93.44 173 ARG A O 1
ATOM 1342 N N . PRO A 1 174 ? -8.982 14.600 19.980 1.00 94.31 174 PRO A N 1
ATOM 1343 C CA . PRO A 1 174 ? -7.753 13.897 20.349 1.00 94.31 174 PRO A CA 1
ATOM 1344 C C . PRO A 1 174 ? -7.078 13.225 19.146 1.00 94.31 174 PRO A C 1
ATOM 1346 O O . PRO A 1 174 ? -7.759 12.692 18.270 1.00 94.31 174 PRO A O 1
ATOM 1349 N N . CYS A 1 175 ? -5.748 13.273 19.107 1.00 97.81 175 CYS A N 1
ATOM 1350 C CA . CYS A 1 175 ? -4.951 12.526 18.139 1.00 97.81 175 CYS A CA 1
ATOM 1351 C C . CYS A 1 175 ? -4.462 11.222 18.766 1.00 97.81 175 CYS A C 1
ATOM 1353 O O . CYS A 1 175 ? -4.252 11.175 19.977 1.00 97.81 175 CYS A O 1
ATOM 1355 N N . TYR A 1 176 ? -4.217 10.207 17.944 1.00 98.75 176 TYR A N 1
ATOM 1356 C CA . TYR A 1 176 ? -3.538 8.983 18.363 1.00 98.75 176 TYR A CA 1
ATOM 1357 C C . TYR A 1 176 ? -2.776 8.356 17.194 1.00 98.75 176 TYR A C 1
ATOM 1359 O O . TYR A 1 176 ? -2.989 8.705 16.030 1.00 98.75 176 TYR A O 1
ATOM 1367 N N . ALA A 1 177 ? -1.872 7.436 17.506 1.00 98.81 177 ALA A N 1
ATOM 1368 C CA . ALA A 1 177 ? -1.161 6.640 16.519 1.00 98.81 177 ALA A CA 1
ATOM 1369 C C . ALA A 1 177 ? -1.500 5.154 16.675 1.00 98.81 177 ALA A C 1
ATOM 1371 O O . ALA A 1 177 ? -1.681 4.674 17.791 1.00 98.81 177 ALA A O 1
ATOM 1372 N N . VAL A 1 178 ? -1.544 4.428 15.560 1.00 98.88 178 VAL A N 1
ATOM 1373 C CA . VAL A 1 178 ? -1.592 2.963 15.523 1.00 98.88 178 VAL A CA 1
ATOM 1374 C C . VAL A 1 178 ? -0.280 2.457 14.944 1.00 98.88 178 VAL A C 1
ATOM 1376 O O . VAL A 1 178 ? 0.124 2.891 13.865 1.00 98.88 178 VAL A O 1
ATOM 1379 N N . VAL A 1 179 ? 0.400 1.563 15.655 1.00 98.88 179 VAL A N 1
ATOM 1380 C CA . VAL A 1 179 ? 1.731 1.076 15.272 1.00 98.88 179 VAL A CA 1
ATOM 1381 C C . VAL A 1 179 ? 1.756 -0.445 15.315 1.00 98.88 179 VAL A C 1
ATOM 1383 O O . VAL A 1 179 ? 1.495 -1.033 16.363 1.00 98.88 179 VAL A O 1
ATOM 1386 N N . ASN A 1 180 ? 2.113 -1.075 14.195 1.00 98.62 180 ASN A N 1
ATOM 1387 C CA . ASN A 1 180 ? 2.466 -2.491 14.186 1.00 98.62 180 ASN A CA 1
ATOM 1388 C C . ASN A 1 180 ? 3.743 -2.711 15.012 1.00 98.62 180 ASN A C 1
ATOM 1390 O O . ASN A 1 180 ? 4.815 -2.245 14.628 1.00 98.62 180 ASN A O 1
ATOM 1394 N N . ASN A 1 181 ? 3.617 -3.383 16.152 1.00 98.44 181 ASN A N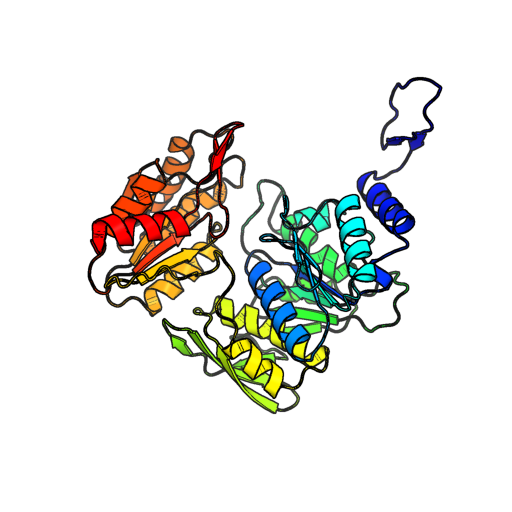 1
ATOM 1395 C CA . ASN A 1 181 ? 4.676 -3.566 17.136 1.00 98.44 181 ASN A CA 1
ATOM 1396 C C . ASN A 1 181 ? 5.641 -4.704 16.785 1.00 98.44 181 ASN A C 1
ATOM 1398 O O . ASN A 1 181 ? 6.730 -4.751 17.346 1.00 98.44 181 ASN A O 1
ATOM 1402 N N . ASP A 1 182 ? 5.271 -5.563 15.833 1.00 98.00 182 ASP A N 1
ATOM 1403 C CA . ASP A 1 182 ? 6.144 -6.626 15.321 1.00 98.00 182 ASP A CA 1
ATOM 1404 C C . ASP A 1 182 ? 7.205 -6.074 14.346 1.00 98.00 182 ASP A C 1
ATOM 1406 O O . ASP A 1 182 ? 8.173 -6.756 14.005 1.00 98.00 182 ASP A O 1
ATOM 1410 N N . ASP A 1 183 ? 7.054 -4.827 13.886 1.00 98.00 183 ASP A N 1
ATOM 1411 C CA . ASP A 1 183 ? 8.022 -4.184 13.002 1.00 98.00 183 ASP A CA 1
ATOM 1412 C C . ASP A 1 183 ? 9.176 -3.545 13.793 1.00 98.00 183 ASP A C 1
ATOM 1414 O O . ASP A 1 183 ? 8.981 -2.807 14.760 1.00 98.00 183 ASP A O 1
ATOM 1418 N N . ARG A 1 184 ? 10.415 -3.753 13.333 1.00 96.44 184 ARG A N 1
ATOM 1419 C CA . ARG A 1 184 ? 11.630 -3.241 13.998 1.00 96.44 184 ARG A CA 1
ATOM 1420 C C . ARG A 1 184 ? 11.670 -1.712 14.109 1.00 96.44 184 ARG A C 1
ATOM 1422 O O . ARG A 1 184 ? 12.359 -1.179 14.981 1.00 96.44 184 ARG A O 1
ATOM 1429 N N . ALA A 1 185 ? 10.968 -0.987 13.238 1.00 97.56 185 ALA A N 1
ATOM 1430 C CA . ALA A 1 185 ? 10.873 0.466 13.293 1.00 97.56 185 ALA A CA 1
ATOM 1431 C C . ALA A 1 185 ? 9.861 0.970 14.337 1.00 97.56 185 ALA A C 1
ATOM 1433 O O . ALA A 1 185 ? 9.890 2.164 14.655 1.00 97.56 185 ALA A O 1
ATOM 1434 N N . ALA A 1 186 ? 9.017 0.101 14.911 1.00 98.19 186 ALA A N 1
ATOM 1435 C CA . ALA A 1 186 ? 7.959 0.471 15.853 1.00 98.19 186 ALA A CA 1
ATOM 1436 C C . ALA A 1 186 ? 8.475 1.326 17.015 1.00 98.19 186 ALA A C 1
ATOM 1438 O O . ALA A 1 186 ? 7.908 2.373 17.319 1.00 98.19 186 ALA A O 1
ATOM 1439 N N . GLU A 1 187 ? 9.600 0.943 17.624 1.00 97.88 187 GLU A N 1
ATOM 1440 C CA . GLU A 1 187 ? 10.223 1.699 18.718 1.00 97.88 187 GLU A CA 1
ATOM 1441 C C . GLU A 1 187 ? 10.601 3.131 18.321 1.00 97.88 187 GLU A C 1
ATOM 1443 O O . GLU A 1 187 ? 10.439 4.065 19.107 1.00 97.88 187 GLU A O 1
ATOM 1448 N N . ARG A 1 188 ? 11.086 3.335 17.092 1.00 98.25 188 ARG A N 1
ATOM 1449 C CA . ARG A 1 188 ? 11.437 4.673 16.595 1.00 98.25 188 ARG A CA 1
ATOM 1450 C C . ARG A 1 188 ? 10.189 5.511 16.322 1.00 98.25 188 ARG A C 1
ATOM 1452 O O . ARG A 1 188 ? 10.190 6.688 16.669 1.00 98.25 188 ARG A O 1
ATOM 1459 N N . ILE A 1 189 ? 9.136 4.905 15.766 1.00 98.19 189 ILE A N 1
ATOM 1460 C CA . ILE A 1 189 ? 7.841 5.569 15.547 1.00 98.19 189 ILE A CA 1
ATOM 1461 C C . ILE A 1 189 ? 7.206 5.979 16.885 1.00 98.19 189 ILE A C 1
ATOM 1463 O O . ILE A 1 189 ? 6.790 7.123 17.050 1.00 98.19 189 ILE A O 1
ATOM 1467 N N . LYS A 1 190 ? 7.190 5.076 17.874 1.00 98.25 190 LYS A N 1
ATOM 1468 C CA . LYS A 1 190 ? 6.653 5.347 19.217 1.00 98.25 190 LYS A CA 1
ATOM 1469 C C . LYS A 1 190 ? 7.372 6.505 19.905 1.00 98.25 190 LYS A C 1
ATOM 1471 O O . LYS A 1 190 ? 6.730 7.323 20.551 1.00 98.25 190 LYS A O 1
ATOM 1476 N N . LYS A 1 191 ? 8.695 6.598 19.748 1.00 98.00 191 LYS A N 1
ATOM 1477 C CA . LYS A 1 191 ? 9.513 7.650 20.373 1.00 98.00 191 LYS A CA 1
ATOM 1478 C C . LYS A 1 191 ? 9.397 9.019 19.703 1.00 98.00 191 LYS A C 1
ATOM 1480 O O . LYS A 1 191 ? 9.692 10.012 20.361 1.00 98.00 191 LYS A O 1
ATOM 1485 N N . CYS A 1 192 ? 9.027 9.101 18.422 1.00 97.12 192 CYS A N 1
ATOM 1486 C CA . CYS A 1 192 ? 8.951 10.389 17.721 1.00 97.12 192 CYS A CA 1
ATOM 1487 C C . CYS A 1 192 ? 7.588 11.082 17.827 1.00 97.12 192 CYS A C 1
ATOM 1489 O O . CYS A 1 192 ? 7.464 12.248 17.446 1.00 97.12 192 CYS A O 1
ATOM 1491 N N . THR A 1 193 ? 6.573 10.394 18.350 1.00 96.44 193 THR A N 1
ATOM 1492 C CA . THR A 1 193 ? 5.231 10.947 18.508 1.00 96.44 193 THR A CA 1
ATOM 1493 C C . THR A 1 193 ? 4.935 11.348 19.949 1.00 96.44 193 THR A C 1
ATOM 1495 O O . THR A 1 193 ? 5.379 10.705 20.893 1.00 96.44 193 THR A O 1
ATOM 1498 N N . ASN A 1 194 ? 4.164 12.425 20.113 1.00 94.06 194 ASN A N 1
ATOM 1499 C CA . ASN A 1 194 ? 3.746 12.943 21.422 1.00 94.06 194 ASN A CA 1
ATOM 1500 C C . ASN A 1 194 ? 2.276 12.634 21.739 1.00 94.06 194 ASN A C 1
ATOM 1502 O O . ASN A 1 194 ? 1.741 13.121 22.735 1.00 94.06 194 ASN A O 1
ATOM 1506 N N . VAL A 1 195 ? 1.597 11.888 20.867 1.00 97.75 195 VAL A N 1
ATOM 1507 C CA . VAL A 1 195 ? 0.197 11.494 21.053 1.00 97.75 195 VAL A CA 1
ATOM 1508 C C . VAL A 1 195 ? 0.128 10.062 21.592 1.00 97.75 195 VAL A C 1
ATOM 1510 O O . VAL A 1 195 ? 1.096 9.315 21.438 1.00 97.75 195 VAL A O 1
ATOM 1513 N N . PRO A 1 196 ? -0.987 9.647 22.219 1.00 98.19 196 PRO A N 1
ATOM 1514 C CA . PRO A 1 196 ? -1.177 8.260 22.626 1.00 98.19 196 PRO A CA 1
ATOM 1515 C C . PRO A 1 196 ? -0.942 7.284 21.469 1.00 98.19 196 PRO A C 1
ATOM 1517 O O . PRO A 1 196 ? -1.434 7.500 20.358 1.00 98.19 196 PRO A O 1
ATOM 1520 N N . VAL A 1 197 ? -0.204 6.209 21.741 1.00 98.69 197 VAL A N 1
ATOM 1521 C CA . VAL A 1 197 ? 0.044 5.132 20.778 1.00 98.69 197 VAL A CA 1
ATOM 1522 C C . VAL A 1 197 ? -0.738 3.898 21.187 1.00 98.69 197 VAL A C 1
ATOM 1524 O O . VAL A 1 197 ? -0.733 3.525 22.356 1.00 98.69 197 VAL A O 1
ATOM 1527 N N . ILE A 1 198 ? -1.362 3.262 20.203 1.00 98.62 198 ILE A N 1
ATOM 1528 C CA . ILE A 1 198 ? -1.990 1.952 20.315 1.00 98.62 198 ILE A CA 1
ATOM 1529 C C . ILE A 1 198 ? -1.202 1.000 19.440 1.00 98.62 198 ILE A C 1
ATOM 1531 O O . ILE A 1 198 ? -0.994 1.237 18.248 1.00 98.62 198 ILE A O 1
ATOM 1535 N N . THR A 1 199 ? -0.746 -0.078 20.044 1.00 98.75 199 THR A N 1
ATOM 1536 C CA . THR A 1 199 ? 0.045 -1.089 19.364 1.00 98.75 199 THR A CA 1
ATOM 1537 C C . THR A 1 199 ? -0.835 -2.226 18.869 1.00 98.75 199 THR A C 1
ATOM 1539 O O . THR A 1 199 ? -1.774 -2.642 19.548 1.00 98.75 199 THR A O 1
ATOM 1542 N N . CYS A 1 200 ? -0.522 -2.747 17.686 1.00 98.69 200 CYS A N 1
ATOM 1543 C CA . CYS A 1 200 ? -1.056 -4.020 17.219 1.00 98.69 200 CYS A CA 1
ATOM 1544 C C . CYS A 1 200 ? 0.054 -4.989 16.832 1.00 98.69 200 CYS A C 1
ATOM 1546 O O . CYS A 1 200 ? 1.160 -4.558 16.531 1.00 98.69 200 CYS A O 1
ATOM 1548 N N . GLY A 1 201 ? -0.224 -6.289 16.844 1.00 98.00 201 GLY A N 1
ATOM 1549 C CA . GLY A 1 201 ? 0.770 -7.297 16.482 1.00 98.00 201 GLY A CA 1
ATOM 1550 C C . GLY A 1 201 ? 0.229 -8.718 16.568 1.00 98.00 201 GLY A C 1
ATOM 1551 O O . GLY A 1 201 ? -0.910 -8.943 16.989 1.00 98.00 201 GLY A O 1
ATOM 1552 N N . ILE A 1 202 ? 1.056 -9.673 16.158 1.00 97.94 202 ILE A N 1
ATOM 1553 C CA . ILE A 1 202 ? 0.787 -11.110 16.270 1.00 97.94 202 ILE A CA 1
ATOM 1554 C C . ILE A 1 202 ? 1.792 -11.711 17.261 1.00 97.94 202 ILE A C 1
ATOM 1556 O O . ILE A 1 202 ? 1.427 -12.375 18.236 1.00 97.94 202 ILE A O 1
ATOM 1560 N N . ASN A 1 203 ? 3.072 -11.428 17.037 1.00 96.38 203 ASN A N 1
ATOM 1561 C CA . ASN A 1 203 ? 4.194 -12.060 17.710 1.00 96.38 203 ASN A CA 1
ATOM 1562 C C . ASN A 1 203 ? 4.547 -11.349 19.016 1.00 96.38 203 ASN A C 1
ATOM 1564 O O . ASN A 1 203 ? 4.578 -11.990 20.069 1.00 96.38 203 ASN A O 1
ATOM 1568 N N . GLU A 1 204 ? 4.763 -10.037 18.956 1.00 94.88 204 GLU A N 1
ATOM 1569 C CA . GLU A 1 204 ? 5.123 -9.223 20.109 1.00 94.88 204 GLU A CA 1
ATOM 1570 C C . GLU A 1 204 ? 3.888 -8.868 20.949 1.00 94.88 204 GLU A C 1
ATOM 1572 O O . GLU A 1 204 ? 2.738 -8.925 20.501 1.00 94.88 204 GLU A O 1
ATOM 1577 N N . GLN A 1 205 ? 4.119 -8.487 22.207 1.00 95.25 205 GLN A N 1
ATOM 1578 C CA . GLN A 1 205 ? 3.053 -7.952 23.056 1.00 95.25 205 GLN A CA 1
ATOM 1579 C C . GLN A 1 205 ? 2.528 -6.639 22.466 1.00 95.25 205 GLN A C 1
ATOM 1581 O O . GLN A 1 205 ? 3.313 -5.759 22.111 1.00 95.25 205 GLN A O 1
ATOM 1586 N N . ALA A 1 206 ? 1.206 -6.501 22.379 1.00 97.94 206 ALA A N 1
ATOM 1587 C CA . ALA A 1 206 ? 0.541 -5.338 21.803 1.00 97.94 206 ALA A CA 1
ATOM 1588 C C . ALA A 1 206 ? -0.820 -5.093 22.475 1.00 97.94 206 ALA A C 1
ATOM 1590 O O . ALA A 1 206 ? -1.421 -6.021 23.013 1.00 97.94 206 ALA A O 1
ATOM 1591 N N . ASP A 1 207 ? -1.320 -3.855 22.420 1.00 98.50 207 ASP A N 1
ATOM 1592 C CA . ASP A 1 207 ? -2.619 -3.465 22.995 1.00 98.50 207 ASP A CA 1
ATOM 1593 C C . ASP A 1 207 ? -3.803 -4.169 22.310 1.00 98.50 207 ASP A C 1
ATOM 1595 O O . ASP A 1 207 ? -4.831 -4.423 22.941 1.00 98.50 207 ASP A O 1
ATOM 1599 N N . VAL A 1 208 ? -3.657 -4.458 21.013 1.00 98.62 208 VAL A N 1
ATOM 1600 C CA . VAL A 1 208 ? -4.600 -5.227 20.194 1.00 98.62 208 VAL A CA 1
ATOM 1601 C C . VAL A 1 208 ? -3.828 -6.331 19.478 1.00 98.62 208 VAL A C 1
ATOM 1603 O O . VAL A 1 208 ? -3.097 -6.076 18.519 1.00 98.62 208 VAL A O 1
ATOM 1606 N N . ARG A 1 209 ? -3.987 -7.572 19.929 1.00 98.44 209 ARG A N 1
ATOM 1607 C CA . ARG A 1 209 ? -3.185 -8.703 19.457 1.00 98.44 209 ARG A CA 1
ATOM 1608 C C . ARG A 1 209 ? -4.037 -9.745 18.746 1.00 98.44 209 ARG A C 1
ATOM 1610 O O . ARG A 1 209 ? -5.140 -10.039 19.201 1.00 98.44 209 ARG A O 1
ATOM 1617 N N . ALA A 1 210 ? -3.529 -10.312 17.651 1.00 98.44 210 ALA A N 1
ATOM 1618 C CA . ALA A 1 210 ? -4.114 -11.518 17.067 1.00 98.44 210 ALA A CA 1
ATOM 1619 C C . ALA A 1 210 ? -3.509 -12.778 17.696 1.00 98.44 210 ALA A C 1
ATOM 1621 O O . ALA A 1 210 ? -2.292 -12.934 17.770 1.00 98.44 210 ALA A O 1
ATOM 1622 N N . GLU A 1 211 ? -4.380 -13.695 18.087 1.00 97.62 211 GLU A N 1
ATOM 1623 C CA . GLU A 1 211 ? -4.075 -15.012 18.635 1.00 97.62 211 GLU A CA 1
ATOM 1624 C C . GLU A 1 211 ? -4.773 -16.087 17.787 1.00 97.62 211 GLU A C 1
ATOM 1626 O O . GLU A 1 211 ? -5.699 -15.789 17.027 1.00 97.62 211 GLU A O 1
ATOM 1631 N N . ASP A 1 212 ? -4.325 -17.340 17.892 1.00 96.31 212 ASP A N 1
ATOM 1632 C CA . ASP A 1 212 ? -4.905 -18.487 17.174 1.00 96.31 212 ASP A CA 1
ATOM 1633 C C . ASP A 1 212 ? -5.076 -18.263 15.660 1.00 96.31 212 ASP A C 1
ATOM 1635 O O . ASP A 1 212 ? -6.086 -18.646 15.064 1.00 96.31 212 ASP A O 1
ATOM 1639 N N . VAL A 1 213 ? -4.089 -17.617 15.031 1.00 96.44 213 VAL A N 1
ATOM 1640 C CA . VAL A 1 213 ? -4.137 -17.283 13.605 1.00 96.44 213 VAL A CA 1
ATOM 1641 C C . VAL A 1 213 ? -4.156 -18.558 12.762 1.00 96.44 213 VAL A C 1
ATOM 1643 O O . VAL A 1 213 ? -3.231 -19.368 12.796 1.00 96.44 213 VAL A O 1
ATOM 1646 N N . ARG A 1 214 ? -5.213 -18.715 11.964 1.00 93.25 214 ARG A N 1
ATOM 1647 C CA . ARG A 1 214 ? -5.366 -19.771 10.959 1.00 93.25 214 ARG A CA 1
ATOM 1648 C C . ARG A 1 214 ? -5.507 -19.128 9.592 1.00 93.25 214 ARG A C 1
ATOM 1650 O O . ARG A 1 214 ? -6.357 -18.259 9.398 1.00 93.25 214 ARG A O 1
ATOM 1657 N N . LEU A 1 215 ? -4.671 -19.567 8.664 1.00 88.94 215 LEU A N 1
ATOM 1658 C CA . LEU A 1 215 ? -4.609 -19.051 7.303 1.00 88.94 215 LEU A CA 1
ATOM 1659 C C . LEU A 1 215 ? -5.067 -20.150 6.352 1.00 88.94 215 LEU A C 1
ATOM 1661 O O . LEU A 1 215 ? -4.524 -21.252 6.398 1.00 88.94 215 LEU A O 1
ATOM 1665 N N . ASN A 1 216 ? -6.034 -19.833 5.500 1.00 79.44 216 ASN A N 1
ATOM 1666 C CA . ASN A 1 216 ? -6.593 -20.733 4.500 1.00 79.44 216 ASN A CA 1
ATOM 1667 C C . ASN A 1 216 ? -6.521 -20.081 3.108 1.00 79.44 216 ASN A C 1
ATOM 1669 O O . ASN A 1 216 ? -6.197 -18.899 2.972 1.00 79.44 216 ASN A O 1
ATOM 1673 N N . SER A 1 217 ? -6.833 -20.852 2.064 1.00 69.94 217 SER A N 1
ATOM 1674 C CA . SER A 1 217 ? -6.892 -20.372 0.675 1.00 69.94 217 SER A CA 1
ATOM 1675 C C . SER A 1 217 ? -7.972 -19.316 0.443 1.00 69.94 217 SER A C 1
ATOM 1677 O O . SER A 1 217 ? -7.794 -18.430 -0.386 1.00 69.94 217 SER A O 1
ATOM 1679 N N . ASP A 1 218 ? -9.076 -19.398 1.181 1.00 74.50 218 ASP A N 1
ATOM 1680 C CA . ASP A 1 218 ? -10.267 -18.561 1.046 1.00 74.50 218 ASP A CA 1
ATOM 1681 C C . ASP A 1 218 ? -10.335 -17.418 2.071 1.00 74.50 218 ASP A C 1
ATOM 1683 O O . ASP A 1 218 ? -11.304 -16.656 2.089 1.00 74.50 218 ASP A O 1
ATOM 1687 N N . GLY A 1 219 ? -9.320 -17.283 2.933 1.00 88.19 219 GLY A N 1
ATOM 1688 C CA . GLY A 1 219 ? -9.285 -16.238 3.946 1.00 88.19 219 GLY A CA 1
ATOM 1689 C C . GLY A 1 219 ? -8.467 -16.572 5.188 1.00 88.19 219 GLY A C 1
ATOM 1690 O O . GLY A 1 219 ? -7.644 -17.484 5.210 1.00 88.19 219 GLY A O 1
ATOM 1691 N N . SER A 1 220 ? -8.707 -15.809 6.251 1.00 92.75 220 SER A N 1
ATOM 1692 C CA . SER A 1 220 ? -8.006 -15.946 7.530 1.00 92.75 220 SER A CA 1
ATOM 1693 C C . SER A 1 220 ? -8.982 -15.868 8.703 1.00 92.75 220 SER A C 1
ATOM 1695 O O . SER A 1 220 ? -9.974 -15.135 8.657 1.00 92.75 220 SER A O 1
ATOM 1697 N N . SER A 1 221 ? -8.683 -16.582 9.787 1.00 96.50 221 SER A N 1
ATOM 1698 C CA . SER A 1 221 ? -9.408 -16.467 11.056 1.00 96.50 221 SER A CA 1
ATOM 1699 C C . SER A 1 221 ? -8.452 -16.326 12.230 1.00 96.50 221 SER A C 1
ATOM 1701 O O . SER A 1 221 ? -7.428 -17.002 12.257 1.00 96.50 221 SER A O 1
ATOM 1703 N N . PHE A 1 222 ? -8.790 -15.481 13.197 1.00 98.06 222 PHE A N 1
ATOM 1704 C CA . PHE A 1 222 ? -7.976 -15.235 14.387 1.00 98.06 222 PHE A CA 1
ATOM 1705 C C . PHE A 1 222 ? -8.834 -14.688 15.532 1.00 98.06 222 PHE A C 1
ATOM 1707 O O . PHE A 1 222 ? -9.920 -14.146 15.308 1.00 98.06 222 PHE A O 1
ATOM 1714 N N . THR A 1 223 ? -8.348 -14.818 16.760 1.00 98.50 223 THR A N 1
ATOM 1715 C CA . THR A 1 223 ? -8.932 -14.188 17.947 1.00 98.50 223 THR A CA 1
ATOM 1716 C C . THR A 1 223 ? -8.233 -12.857 18.188 1.00 98.50 223 THR A C 1
ATOM 1718 O O . THR A 1 223 ? -7.012 -12.802 18.245 1.00 98.50 223 THR A O 1
ATOM 1721 N N . VAL A 1 224 ? -8.989 -11.774 18.325 1.00 98.62 224 VAL A N 1
ATOM 1722 C CA . VAL A 1 224 ? -8.464 -10.474 18.748 1.00 98.62 224 VAL A CA 1
ATOM 1723 C C . VAL A 1 224 ? -8.553 -10.393 20.261 1.00 98.62 224 VAL A C 1
ATOM 1725 O O . VAL A 1 224 ? -9.647 -10.516 20.810 1.00 98.62 224 VAL A O 1
ATOM 1728 N N . SER A 1 225 ? -7.417 -10.159 20.905 1.00 98.06 225 SER A N 1
ATOM 1729 C CA . SER A 1 225 ? -7.284 -9.888 22.334 1.00 98.06 225 SER A CA 1
ATOM 1730 C C . SER A 1 225 ? -6.981 -8.405 22.537 1.00 98.06 225 SER A C 1
ATOM 1732 O O . SER A 1 225 ? -6.057 -7.871 21.917 1.00 98.06 225 SER A O 1
ATOM 1734 N N . TYR A 1 226 ? -7.786 -7.713 23.345 1.00 96.38 226 TYR A N 1
ATOM 1735 C CA . TYR A 1 226 ? -7.586 -6.300 23.682 1.00 96.38 226 TYR A CA 1
ATOM 1736 C C . TYR A 1 226 ? -8.149 -5.977 25.074 1.00 96.38 226 TYR A C 1
ATOM 1738 O O . TYR A 1 226 ? -8.817 -6.794 25.704 1.00 96.38 226 TYR A O 1
ATOM 1746 N N . LYS A 1 227 ? -7.892 -4.763 25.579 1.00 92.31 227 LYS A N 1
ATOM 1747 C CA . LYS A 1 227 ? -8.197 -4.364 26.969 1.00 92.31 227 LYS A CA 1
ATOM 1748 C C . LYS A 1 227 ? -9.628 -4.669 27.447 1.00 92.31 227 LYS A C 1
ATOM 1750 O O . LYS A 1 227 ? -9.813 -4.954 28.628 1.00 92.31 227 LYS A O 1
ATOM 1755 N N . GLU A 1 228 ? -10.633 -4.549 26.582 1.00 91.88 228 GLU A N 1
ATOM 1756 C CA . GLU A 1 228 ? -12.047 -4.689 26.972 1.00 91.88 228 GLU A CA 1
ATOM 1757 C C . GLU A 1 228 ? -12.601 -6.105 26.751 1.00 91.88 228 GLU A C 1
ATOM 1759 O O . GLU A 1 228 ? -13.732 -6.382 27.148 1.00 91.88 228 GLU A O 1
ATOM 1764 N N . GLY A 1 229 ? -11.822 -7.011 26.153 1.00 93.50 229 GLY A N 1
ATOM 1765 C CA . GLY A 1 229 ? -12.209 -8.405 25.970 1.00 93.50 229 GLY A CA 1
ATOM 1766 C C . GLY A 1 229 ? -11.601 -9.044 24.728 1.00 93.50 229 GLY A C 1
ATOM 1767 O O . GLY A 1 229 ? -10.701 -8.497 24.099 1.00 93.50 229 GLY A O 1
ATOM 1768 N N . ASN A 1 230 ? -12.135 -10.209 24.363 1.00 97.38 230 ASN A N 1
ATOM 1769 C CA . ASN A 1 230 ? -11.684 -10.967 23.201 1.00 97.38 230 ASN A CA 1
ATOM 1770 C C . ASN A 1 230 ? -12.847 -11.204 22.235 1.00 97.38 230 ASN A C 1
ATOM 1772 O O . ASN A 1 230 ? -13.979 -11.438 22.665 1.00 97.38 230 ASN A O 1
ATOM 1776 N N . PHE A 1 231 ? -12.574 -11.195 20.932 1.00 98.25 231 PHE A N 1
ATOM 1777 C CA . PHE A 1 231 ? -13.561 -11.552 19.911 1.00 98.25 231 PHE A CA 1
ATOM 1778 C C . PHE A 1 231 ? -12.909 -12.228 18.709 1.00 98.25 231 PHE A C 1
ATOM 1780 O O . PHE A 1 231 ? -11.761 -11.956 18.375 1.00 98.25 231 PHE A O 1
ATOM 1787 N N . SER A 1 232 ? -13.643 -13.108 18.033 1.00 97.88 232 SER A N 1
ATOM 1788 C CA . SER A 1 232 ? -13.149 -13.778 16.830 1.00 97.88 232 SER A CA 1
ATOM 1789 C C . SER A 1 232 ? -13.344 -12.920 15.582 1.00 97.88 232 SER A C 1
ATOM 1791 O O . SER A 1 232 ? -14.352 -12.230 15.424 1.00 97.88 232 SER A O 1
ATOM 1793 N N . VAL A 1 233 ? -12.397 -12.995 14.657 1.00 97.94 233 VAL A N 1
ATOM 1794 C CA . VAL A 1 233 ? -12.478 -12.391 13.329 1.00 97.94 233 VAL A CA 1
ATOM 1795 C C . VAL A 1 233 ? -12.326 -13.492 12.294 1.00 97.94 233 VAL A C 1
ATOM 1797 O O . VAL A 1 233 ? -11.427 -14.323 12.384 1.00 97.94 233 VAL A O 1
ATOM 1800 N N . CYS A 1 234 ? -13.201 -13.469 11.291 1.00 96.19 234 CYS A N 1
ATOM 1801 C CA . CYS A 1 234 ? -13.042 -14.231 10.059 1.00 96.19 234 CYS A CA 1
ATOM 1802 C C . CYS A 1 234 ? -13.069 -13.235 8.904 1.00 96.19 234 CYS A C 1
ATOM 1804 O O . CYS A 1 234 ? -13.993 -12.424 8.826 1.00 96.19 234 CYS A O 1
ATOM 1806 N N . THR A 1 235 ? -12.089 -13.300 8.015 1.00 94.88 235 THR A N 1
ATOM 1807 C CA . THR A 1 235 ? -11.996 -12.449 6.828 1.00 94.88 235 THR A CA 1
ATOM 1808 C C . THR A 1 235 ? -11.774 -13.300 5.589 1.00 94.88 235 THR A C 1
ATOM 1810 O O . THR A 1 235 ? -11.167 -14.361 5.684 1.00 94.88 235 THR A O 1
ATOM 1813 N N . SER A 1 236 ? -12.245 -12.821 4.436 1.00 91.00 236 SER A N 1
ATOM 1814 C CA . SER A 1 236 ? -11.964 -13.448 3.135 1.00 91.00 236 SER A CA 1
ATOM 1815 C C . SER A 1 236 ? -10.579 -13.062 2.595 1.00 91.00 236 SER A C 1
ATOM 1817 O O . SER A 1 236 ? -10.218 -13.443 1.490 1.00 91.00 236 SER A O 1
ATOM 1819 N N . LEU A 1 237 ? -9.813 -12.256 3.341 1.00 91.00 237 LEU A N 1
ATOM 1820 C CA . LEU A 1 237 ? -8.469 -11.842 2.959 1.00 91.00 237 LEU A CA 1
ATOM 1821 C C . LEU A 1 237 ? -7.445 -12.918 3.361 1.00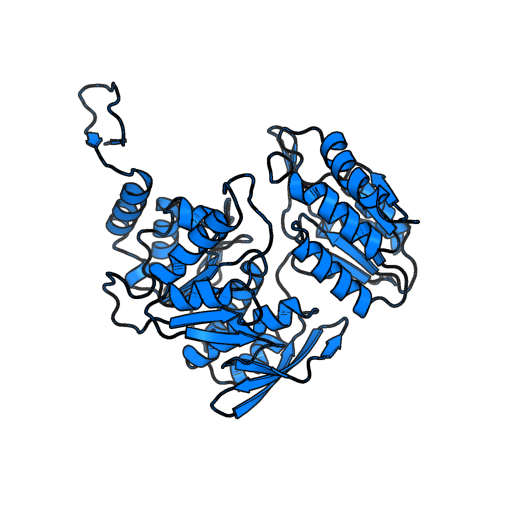 91.00 237 LEU A C 1
ATOM 1823 O O . LEU A 1 237 ? -7.264 -13.169 4.561 1.00 91.00 237 LEU A O 1
ATOM 1827 N N . PRO A 1 238 ? -6.765 -13.557 2.397 1.00 87.69 238 PRO A N 1
ATOM 1828 C CA . PRO A 1 238 ? -5.762 -14.569 2.694 1.00 87.69 238 PRO A CA 1
ATOM 1829 C C . PRO A 1 238 ? -4.440 -13.928 3.131 1.00 87.69 238 PRO A C 1
ATOM 1831 O O . PRO A 1 238 ? -4.125 -12.790 2.774 1.00 87.69 238 PRO A O 1
ATOM 1834 N N . GLY A 1 239 ? -3.647 -14.694 3.876 1.00 88.50 239 GLY A N 1
ATOM 1835 C CA . GLY A 1 239 ? -2.275 -14.337 4.228 1.00 88.50 239 GLY A CA 1
ATOM 1836 C C . GLY A 1 239 ? -2.121 -13.566 5.537 1.00 88.50 239 GLY A C 1
ATOM 1837 O O . GLY A 1 239 ? -2.946 -12.748 5.942 1.00 88.50 239 GLY A O 1
ATOM 1838 N N . GLU A 1 240 ? -0.992 -13.816 6.195 1.00 91.94 240 GLU A N 1
ATOM 1839 C CA . GLU A 1 240 ? -0.645 -13.224 7.491 1.00 91.94 240 GLU A CA 1
ATOM 1840 C C . GLU A 1 240 ? -0.494 -11.698 7.410 1.00 91.94 240 GLU A C 1
ATOM 1842 O O . GLU A 1 240 ? -0.940 -10.972 8.296 1.00 91.94 240 GLU A O 1
ATOM 1847 N N . PHE A 1 241 ? 0.034 -11.182 6.296 1.00 91.50 241 PHE A N 1
ATOM 1848 C CA . PHE A 1 241 ? 0.135 -9.742 6.043 1.00 91.50 241 PHE A CA 1
ATOM 1849 C C . PHE A 1 241 ? -1.236 -9.041 6.078 1.00 91.50 241 PHE A C 1
ATOM 1851 O O . PHE A 1 241 ? -1.337 -7.888 6.504 1.00 91.50 241 PHE A O 1
ATOM 1858 N N . ASN A 1 242 ? -2.313 -9.733 5.689 1.00 94.31 242 ASN A N 1
ATOM 1859 C CA . ASN A 1 242 ? -3.668 -9.202 5.787 1.00 94.31 242 ASN A CA 1
ATOM 1860 C C . ASN A 1 242 ? -4.235 -9.260 7.208 1.00 94.31 242 ASN A C 1
ATOM 1862 O O . ASN A 1 242 ? -5.078 -8.424 7.536 1.00 94.31 242 ASN A O 1
ATOM 1866 N N . VAL A 1 243 ? -3.737 -10.146 8.076 1.00 96.75 243 VAL A N 1
ATOM 1867 C CA . VAL A 1 243 ? -4.046 -10.106 9.514 1.00 96.75 243 VAL A CA 1
ATOM 1868 C C . VAL A 1 243 ? -3.508 -8.810 10.123 1.00 96.75 243 VAL A C 1
ATOM 1870 O O . VAL A 1 243 ? -4.266 -8.111 10.790 1.00 96.75 243 VAL A O 1
ATOM 1873 N N . TYR A 1 244 ? -2.271 -8.401 9.807 1.00 97.94 244 TYR A N 1
ATOM 1874 C CA . TYR A 1 244 ? -1.739 -7.099 10.244 1.00 97.94 244 TYR A CA 1
ATOM 1875 C C . TYR A 1 244 ? -2.562 -5.913 9.718 1.00 97.94 244 TYR A C 1
ATOM 1877 O O . TYR A 1 244 ? -2.888 -5.003 10.483 1.00 97.94 244 TYR A O 1
ATOM 1885 N N . ASN A 1 245 ? -2.954 -5.932 8.436 1.00 98.00 245 ASN A N 1
ATOM 1886 C CA . ASN A 1 245 ? -3.810 -4.884 7.862 1.00 98.00 245 ASN A CA 1
ATOM 1887 C C . ASN A 1 245 ? -5.176 -4.819 8.577 1.00 98.00 245 ASN A C 1
ATOM 1889 O O . ASN A 1 245 ? -5.674 -3.732 8.880 1.00 98.00 245 ASN A O 1
ATOM 1893 N N . CYS A 1 246 ? -5.769 -5.978 8.891 1.00 98.31 246 CYS A N 1
ATOM 1894 C CA . CYS A 1 246 ? -7.005 -6.061 9.668 1.00 98.31 246 CYS A CA 1
ATOM 1895 C C . CYS A 1 246 ? -6.811 -5.522 11.083 1.00 98.31 246 CYS A C 1
ATOM 1897 O O . CYS A 1 246 ? -7.631 -4.728 11.529 1.00 98.31 246 CYS A O 1
ATOM 1899 N N . LEU A 1 247 ? -5.733 -5.896 11.776 1.00 98.75 247 LEU A N 1
ATOM 1900 C CA . LEU A 1 247 ? -5.433 -5.411 13.122 1.00 98.75 247 LEU A CA 1
ATOM 1901 C C . LEU A 1 247 ? -5.294 -3.885 13.164 1.00 98.75 247 LEU A C 1
ATOM 1903 O O . LEU A 1 247 ? -5.870 -3.248 14.041 1.00 98.75 247 LEU A O 1
ATOM 1907 N N . ALA A 1 248 ? -4.610 -3.280 12.189 1.00 98.75 248 ALA A N 1
ATOM 1908 C CA . ALA A 1 248 ? -4.520 -1.825 12.084 1.00 98.75 248 ALA A CA 1
ATOM 1909 C C . ALA A 1 248 ? -5.906 -1.169 11.913 1.00 98.75 248 ALA A C 1
ATOM 1911 O O . ALA A 1 248 ? -6.217 -0.182 12.586 1.00 98.75 248 ALA A O 1
ATOM 1912 N N . ALA A 1 249 ? -6.765 -1.742 11.062 1.00 98.62 249 ALA A N 1
ATOM 1913 C CA . ALA A 1 249 ? -8.134 -1.265 10.873 1.00 98.62 249 ALA A CA 1
ATOM 1914 C C . ALA A 1 249 ? -9.029 -1.493 12.104 1.00 98.62 249 ALA A C 1
ATOM 1916 O O . ALA A 1 249 ? -9.867 -0.646 12.410 1.00 98.62 249 ALA A O 1
ATOM 1917 N N . ILE A 1 250 ? -8.829 -2.593 12.836 1.00 98.69 250 ILE A N 1
ATOM 1918 C CA . ILE A 1 250 ? -9.505 -2.888 14.104 1.00 98.69 250 ILE A CA 1
ATOM 1919 C C . ILE A 1 250 ? -9.122 -1.842 15.149 1.00 98.69 250 ILE A C 1
ATOM 1921 O O . ILE A 1 250 ? -10.018 -1.265 15.754 1.00 98.69 250 ILE A O 1
ATOM 1925 N N . CYS A 1 251 ? -7.832 -1.533 15.322 1.00 98.75 251 CYS A N 1
ATOM 1926 C CA . CYS A 1 251 ? -7.382 -0.492 16.250 1.00 98.75 251 CYS A CA 1
ATOM 1927 C C . CYS A 1 251 ? -8.081 0.843 15.987 1.00 98.75 251 CYS A C 1
ATOM 1929 O O . CYS A 1 251 ? -8.607 1.453 16.916 1.00 98.75 251 CYS A O 1
ATOM 1931 N N . VAL A 1 252 ? -8.129 1.271 14.720 1.00 98.62 252 VAL A N 1
ATOM 1932 C CA . VAL A 1 252 ? -8.845 2.492 14.331 1.00 98.62 252 VAL A CA 1
ATOM 1933 C C . VAL A 1 252 ? -10.337 2.352 14.629 1.00 98.62 252 VAL A C 1
ATOM 1935 O O . VAL A 1 252 ? -10.905 3.204 15.300 1.00 98.62 252 VAL A O 1
ATOM 1938 N N . GLY A 1 253 ? -10.981 1.265 14.197 1.00 98.12 253 GLY A N 1
ATOM 1939 C CA . GLY A 1 253 ? -12.408 1.035 14.425 1.00 98.12 253 GLY A CA 1
ATOM 1940 C C . GLY A 1 253 ? -12.798 1.101 15.903 1.00 98.12 253 GLY A C 1
ATOM 1941 O O . GLY A 1 253 ? -13.743 1.808 16.249 1.00 98.12 253 GLY A O 1
ATOM 1942 N N . LEU A 1 254 ? -12.044 0.429 16.776 1.00 97.56 254 LEU A N 1
ATOM 1943 C CA . LEU A 1 254 ? -12.281 0.428 18.220 1.00 97.56 254 LEU A CA 1
ATOM 1944 C C . LEU A 1 254 ? -12.129 1.836 18.818 1.00 97.56 254 LEU A C 1
ATOM 1946 O O . LEU A 1 254 ? -13.002 2.279 19.560 1.00 97.56 254 LEU A O 1
ATOM 1950 N N . GLN A 1 255 ? -11.080 2.580 18.449 1.00 97.44 255 GLN A N 1
ATOM 1951 C CA . GLN A 1 255 ? -10.889 3.961 18.919 1.00 97.44 255 GLN A CA 1
ATOM 1952 C C . GLN A 1 255 ? -11.934 4.942 18.390 1.00 97.44 255 GLN A C 1
ATOM 1954 O O . GLN A 1 255 ? -12.311 5.888 19.078 1.00 97.44 255 GLN A O 1
ATOM 1959 N N . GLU A 1 256 ? -12.436 4.711 17.179 1.00 96.56 256 GLU A N 1
ATOM 1960 C CA . GLU A 1 256 ? -13.524 5.487 16.585 1.00 96.56 256 GLU A CA 1
ATOM 1961 C C . GLU A 1 256 ? -14.915 5.053 17.083 1.00 96.56 256 GLU A C 1
ATOM 1963 O O . GLU A 1 256 ? -15.932 5.514 16.549 1.00 96.56 256 GLU A O 1
ATOM 1968 N N . GLY A 1 257 ? -14.979 4.170 18.087 1.00 95.62 257 GLY A N 1
ATOM 1969 C CA . GLY A 1 257 ? -16.215 3.719 18.723 1.00 95.62 257 GLY A CA 1
ATOM 1970 C C . GLY A 1 257 ? -17.091 2.843 17.826 1.00 95.62 257 GLY A C 1
ATOM 1971 O O . GLY A 1 257 ? -18.310 2.819 17.995 1.00 95.62 257 GLY A O 1
ATOM 1972 N N . VAL A 1 258 ? -16.509 2.158 16.839 1.00 97.56 258 VAL A N 1
ATOM 1973 C CA . VAL A 1 258 ? -17.232 1.185 16.014 1.00 97.56 258 VAL A CA 1
ATOM 1974 C C . VAL A 1 258 ? -17.528 -0.052 16.871 1.00 97.56 258 VAL A C 1
ATOM 1976 O O . VAL A 1 258 ? -16.592 -0.648 17.408 1.00 97.56 258 VAL A O 1
ATOM 1979 N N . PRO A 1 259 ? -18.797 -0.489 16.998 1.00 97.19 259 PRO A N 1
ATOM 1980 C CA . PRO A 1 259 ? -19.117 -1.688 17.764 1.00 97.19 259 PRO A CA 1
ATOM 1981 C C . PRO A 1 259 ? -18.395 -2.922 17.210 1.00 97.19 259 PRO A C 1
ATOM 1983 O O . PRO A 1 259 ? -18.382 -3.133 15.996 1.00 97.19 259 PRO A O 1
ATOM 1986 N N . VAL A 1 260 ? -17.873 -3.785 18.087 1.00 97.62 260 VAL A N 1
ATOM 1987 C CA . VAL A 1 260 ? -17.154 -5.020 17.706 1.00 97.62 260 VAL A CA 1
ATOM 1988 C C . VAL A 1 260 ? -17.945 -5.858 16.696 1.00 97.62 260 VAL A C 1
ATOM 1990 O O . VAL A 1 260 ? -17.394 -6.288 15.686 1.00 97.62 260 VAL A O 1
ATOM 1993 N N . ALA A 1 261 ? -19.257 -6.008 16.899 1.00 97.38 261 ALA A N 1
ATOM 1994 C CA . ALA A 1 261 ? -20.128 -6.743 15.980 1.00 97.38 261 ALA A CA 1
ATOM 1995 C C . ALA A 1 261 ? -20.134 -6.160 14.552 1.00 97.38 261 ALA A C 1
ATOM 1997 O O . ALA A 1 261 ? -20.205 -6.907 13.576 1.00 97.38 261 ALA A O 1
ATOM 1998 N N . VAL A 1 262 ? -20.026 -4.832 14.416 1.00 97.88 262 VAL A N 1
ATOM 1999 C CA . VAL A 1 262 ? -19.911 -4.156 13.115 1.00 97.88 262 VAL A CA 1
ATOM 2000 C C . VAL A 1 262 ? -18.540 -4.431 12.505 1.00 97.88 262 VAL A C 1
ATOM 2002 O O . VAL A 1 262 ? -18.476 -4.818 11.342 1.00 97.88 262 VAL A O 1
ATOM 2005 N N . VAL A 1 263 ? -17.457 -4.319 13.284 1.00 97.75 263 VAL A N 1
ATOM 2006 C CA . VAL A 1 263 ? -16.096 -4.646 12.821 1.00 97.75 263 VAL A CA 1
ATOM 2007 C C . VAL A 1 263 ? -16.034 -6.081 12.284 1.00 97.75 263 VAL A C 1
ATOM 2009 O O . VAL A 1 263 ? -15.622 -6.292 11.144 1.00 97.75 263 VAL A O 1
ATOM 2012 N N . GLN A 1 264 ? -16.524 -7.062 13.049 1.00 97.44 264 GLN A N 1
ATOM 2013 C CA . GLN A 1 264 ? -16.579 -8.471 12.641 1.00 97.44 264 GLN A CA 1
ATOM 2014 C C . GLN A 1 264 ? -17.378 -8.663 11.345 1.00 97.44 264 GLN A C 1
ATOM 2016 O O . GLN A 1 264 ? -16.922 -9.335 10.418 1.00 97.44 264 GLN A O 1
ATOM 2021 N N . ALA A 1 265 ? -18.569 -8.060 11.260 1.00 97.19 265 ALA A N 1
ATOM 2022 C CA . ALA A 1 265 ? -19.432 -8.184 10.092 1.00 97.19 265 ALA A CA 1
ATOM 2023 C C . ALA A 1 265 ? -18.808 -7.567 8.832 1.00 97.19 265 ALA A C 1
ATOM 2025 O O . ALA A 1 265 ? -18.956 -8.129 7.745 1.00 97.19 265 ALA A O 1
ATOM 2026 N N . ILE A 1 266 ? -18.114 -6.433 8.963 1.00 97.00 266 ILE A N 1
ATOM 2027 C CA . ILE A 1 266 ? -17.437 -5.774 7.845 1.00 97.00 266 ILE A CA 1
ATOM 2028 C C . ILE A 1 266 ? -16.228 -6.585 7.385 1.00 97.00 266 ILE A C 1
ATOM 2030 O O . ILE A 1 266 ? -16.154 -6.913 6.203 1.00 97.00 266 ILE A O 1
ATOM 2034 N N . LEU A 1 267 ? -15.324 -6.972 8.290 1.00 96.19 267 LEU A N 1
ATOM 2035 C CA . LEU A 1 267 ? -14.115 -7.721 7.921 1.00 96.19 267 LEU A CA 1
ATOM 2036 C C . LEU A 1 267 ? -14.430 -9.076 7.273 1.00 96.19 267 LEU A C 1
ATOM 2038 O O . LEU A 1 267 ? -13.684 -9.522 6.400 1.00 96.19 267 LEU A O 1
ATOM 2042 N N . LYS A 1 268 ? -15.565 -9.688 7.635 1.00 95.50 268 LYS A N 1
ATOM 2043 C CA . LYS A 1 268 ? -16.083 -10.895 6.980 1.00 95.50 268 LYS A CA 1
ATOM 2044 C C . LYS A 1 268 ? -16.579 -10.644 5.552 1.00 95.50 268 LYS A C 1
ATOM 2046 O O . LYS A 1 268 ? -16.476 -11.533 4.713 1.00 95.50 268 LYS A O 1
ATOM 2051 N N . LYS A 1 269 ? -17.144 -9.464 5.274 1.00 93.94 269 LYS A N 1
ATOM 2052 C CA . LYS A 1 269 ? -17.741 -9.106 3.973 1.00 93.94 269 LYS A CA 1
ATOM 2053 C C . LYS A 1 269 ? -16.745 -8.539 2.964 1.00 93.94 269 LYS A C 1
ATOM 2055 O O . LYS A 1 269 ? -17.018 -8.608 1.767 1.00 93.94 269 LYS A O 1
ATOM 2060 N N . VAL A 1 270 ? -15.643 -7.939 3.416 1.00 92.00 270 VAL A N 1
ATOM 2061 C CA . VAL A 1 270 ? -14.616 -7.396 2.516 1.00 92.00 270 VAL A CA 1
ATOM 2062 C C . VAL A 1 270 ? -13.995 -8.542 1.714 1.00 92.00 270 VAL A C 1
ATOM 2064 O O . VAL A 1 270 ? -13.484 -9.499 2.289 1.00 92.00 270 VAL A O 1
ATOM 2067 N N . LYS A 1 271 ? -14.057 -8.436 0.381 1.00 83.75 271 LYS A N 1
ATOM 2068 C CA . LYS A 1 271 ? -13.600 -9.477 -0.554 1.00 83.75 271 LYS A CA 1
ATOM 2069 C C . LYS A 1 271 ? -12.154 -9.320 -1.027 1.00 83.75 271 LYS A C 1
ATOM 2071 O O . LYS A 1 271 ? -11.654 -10.203 -1.704 1.00 83.75 271 LYS A O 1
ATOM 2076 N N . GLY A 1 272 ? -11.510 -8.197 -0.726 1.00 84.06 272 GLY A N 1
ATOM 2077 C CA . GLY A 1 272 ? -10.220 -7.855 -1.316 1.00 84.06 272 GLY A CA 1
ATOM 2078 C C . GLY A 1 272 ? -10.159 -6.406 -1.754 1.00 84.06 272 GLY A C 1
ATOM 2079 O O . GLY A 1 272 ? -11.138 -5.660 -1.674 1.00 84.06 272 GLY A O 1
ATOM 2080 N N . VAL A 1 273 ? -8.979 -6.028 -2.220 1.00 87.44 273 VAL A N 1
ATOM 2081 C CA . VAL A 1 273 ? -8.710 -4.758 -2.883 1.00 87.44 273 VAL A CA 1
ATOM 2082 C C . VAL A 1 273 ? -8.138 -5.108 -4.259 1.00 87.44 273 VAL A C 1
ATOM 2084 O O . VAL A 1 273 ? -7.304 -6.012 -4.310 1.00 87.44 273 VAL A O 1
ATOM 2087 N N . PRO A 1 274 ? -8.557 -4.438 -5.350 1.00 89.06 274 PRO A N 1
ATOM 2088 C CA . PRO A 1 274 ? -8.040 -4.739 -6.683 1.00 89.06 274 PRO A CA 1
ATOM 2089 C C . PRO A 1 274 ? -6.508 -4.769 -6.710 1.00 89.06 274 PRO A C 1
ATOM 209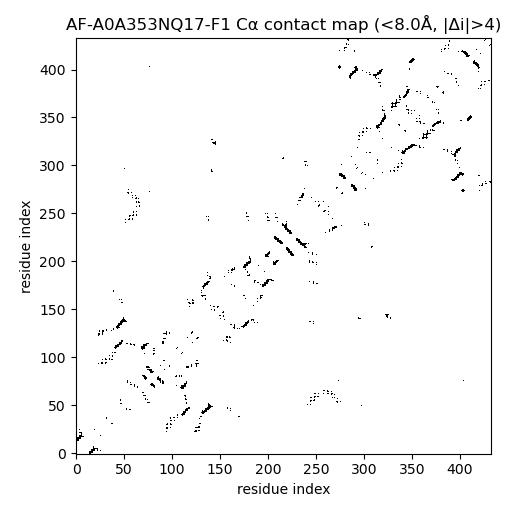1 O O . PRO A 1 274 ? -5.852 -3.893 -6.131 1.00 89.06 274 PRO A O 1
ATOM 2094 N N . GLY A 1 275 ? -5.938 -5.800 -7.330 1.00 90.31 275 GLY A N 1
ATOM 2095 C CA . GLY A 1 275 ? -4.499 -6.020 -7.418 1.00 90.31 275 GLY A CA 1
ATOM 2096 C C . GLY A 1 275 ? -3.791 -6.263 -6.081 1.00 90.31 275 GLY A C 1
ATOM 2097 O O . GLY A 1 275 ? -2.619 -5.896 -5.942 1.00 90.31 275 GLY A O 1
ATOM 2098 N N . ARG A 1 276 ? -4.492 -6.777 -5.061 1.00 92.19 276 ARG A N 1
ATOM 2099 C CA . ARG A 1 276 ? -3.938 -7.177 -3.753 1.00 92.19 276 ARG A CA 1
ATOM 2100 C C . ARG A 1 276 ? -4.407 -8.596 -3.428 1.00 92.19 276 ARG A C 1
ATOM 2102 O O . ARG A 1 276 ? -5.472 -8.772 -2.839 1.00 92.19 276 ARG A O 1
ATOM 2109 N N . PHE A 1 277 ? -3.601 -9.578 -3.819 1.00 91.50 277 PHE A N 1
ATOM 2110 C CA . PHE A 1 277 ? -3.873 -11.013 -3.764 1.00 91.50 277 PHE A CA 1
ATOM 2111 C C . PHE A 1 277 ? -5.252 -11.326 -4.363 1.00 91.50 277 PHE A C 1
ATOM 2113 O O . PHE A 1 277 ? -6.088 -11.995 -3.761 1.00 91.50 277 PHE A O 1
ATOM 2120 N N . GLU A 1 278 ? -5.520 -10.740 -5.531 1.00 92.75 278 GLU A N 1
ATOM 2121 C CA . GLU A 1 278 ? -6.820 -10.798 -6.189 1.00 92.75 278 GLU A CA 1
ATOM 2122 C C . GLU A 1 278 ? -6.938 -12.095 -6.997 1.00 92.75 278 GLU A C 1
ATOM 2124 O O . GLU A 1 278 ? -6.121 -12.311 -7.895 1.00 92.75 278 GLU A O 1
ATOM 2129 N N . PRO A 1 279 ? -7.920 -12.966 -6.708 1.00 92.44 279 PRO A N 1
ATOM 2130 C CA . PRO A 1 279 ? -8.083 -14.208 -7.445 1.00 92.44 279 PRO A CA 1
ATOM 2131 C C . PRO A 1 279 ? -8.587 -13.966 -8.873 1.00 92.44 279 PRO A C 1
ATOM 2133 O O . PRO A 1 279 ? -9.431 -13.098 -9.119 1.00 92.44 279 PRO A O 1
ATOM 2136 N N . VAL A 1 280 ? -8.110 -14.798 -9.798 1.00 94.88 280 VAL A N 1
ATOM 2137 C CA . VAL A 1 280 ? -8.659 -14.955 -11.150 1.00 94.88 280 VAL A CA 1
ATOM 2138 C C . VAL A 1 280 ? -9.207 -16.377 -11.251 1.00 94.88 280 VAL A C 1
ATOM 2140 O O . VAL A 1 280 ? -8.448 -17.343 -11.316 1.00 94.88 280 VAL A O 1
ATOM 2143 N N . ASP A 1 281 ? -10.528 -16.513 -11.206 1.00 93.12 281 ASP A N 1
ATOM 2144 C CA . ASP A 1 281 ? -11.215 -17.805 -11.258 1.00 93.12 281 ASP A CA 1
ATOM 2145 C C . ASP A 1 281 ? -12.339 -17.752 -12.290 1.00 93.12 281 ASP A C 1
ATOM 2147 O O . ASP A 1 281 ? -13.355 -17.086 -12.090 1.00 93.12 281 ASP A O 1
ATOM 2151 N N . GLU A 1 282 ? -12.132 -18.455 -13.400 1.00 96.56 282 GLU A N 1
ATOM 2152 C CA . GLU A 1 282 ? -13.123 -18.634 -14.461 1.00 96.56 282 GLU A CA 1
ATOM 2153 C C . GLU A 1 282 ? -13.576 -20.104 -14.558 1.00 96.56 282 GLU A C 1
ATOM 2155 O O . GLU A 1 282 ? -14.268 -20.473 -15.503 1.00 96.56 282 GLU A O 1
ATOM 2160 N N . GLY A 1 283 ? -13.222 -20.947 -13.575 1.00 93.94 283 GLY A N 1
ATOM 2161 C CA . GLY A 1 283 ? -13.561 -22.374 -13.522 1.00 93.94 283 GLY A CA 1
ATOM 2162 C C . GLY A 1 283 ? -12.398 -23.330 -13.807 1.00 93.94 283 GLY A C 1
ATOM 2163 O O . GLY A 1 283 ? -12.610 -24.543 -13.904 1.00 93.94 283 GLY A O 1
ATOM 2164 N N . GLN A 1 284 ? -11.171 -22.821 -13.945 1.00 95.38 284 GLN A N 1
ATOM 2165 C CA . GLN A 1 284 ? -9.984 -23.653 -14.141 1.00 95.38 284 GLN A CA 1
ATOM 2166 C C . GLN A 1 284 ? -9.610 -24.458 -12.879 1.00 95.38 284 GLN A C 1
ATOM 2168 O O . GLN A 1 284 ? -9.973 -24.122 -11.756 1.00 95.38 284 GLN A O 1
ATOM 2173 N N . LYS A 1 285 ? -8.827 -25.531 -13.046 1.00 93.88 285 LYS A N 1
ATOM 2174 C CA . LYS A 1 285 ? -8.490 -26.483 -11.964 1.00 93.88 285 LYS A CA 1
ATOM 2175 C C . LYS A 1 285 ? -7.275 -26.112 -11.099 1.00 93.88 285 LYS A C 1
ATOM 2177 O O . LYS A 1 285 ? -6.765 -26.943 -10.344 1.00 93.88 285 LYS A O 1
ATOM 2182 N N . PHE A 1 286 ? -6.763 -24.902 -11.246 1.00 95.00 286 PHE A N 1
ATOM 2183 C CA . PHE A 1 286 ? -5.602 -24.399 -10.521 1.00 95.00 286 PHE A CA 1
ATOM 2184 C C . PHE A 1 286 ? -5.86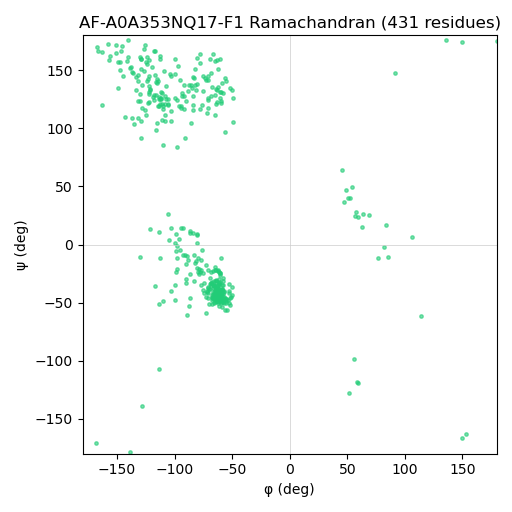0 -22.961 -10.082 1.00 95.00 286 PHE A C 1
ATOM 2186 O O . PHE A 1 286 ? -6.650 -22.240 -10.693 1.00 95.00 286 PHE A O 1
ATOM 2193 N N . ALA A 1 287 ? -5.216 -22.542 -9.000 1.00 94.88 287 ALA A N 1
ATOM 2194 C CA . ALA A 1 287 ? -5.429 -21.206 -8.464 1.00 94.88 287 ALA A CA 1
ATOM 2195 C C . ALA A 1 287 ? -4.567 -20.182 -9.209 1.00 94.88 287 ALA A C 1
ATOM 2197 O O . ALA A 1 287 ? -3.421 -20.466 -9.558 1.00 94.88 287 ALA A O 1
ATOM 2198 N N . VAL A 1 288 ? -5.105 -18.982 -9.418 1.00 96.75 288 VAL A N 1
ATOM 2199 C CA . VAL A 1 288 ? -4.383 -17.847 -10.002 1.00 96.75 288 VAL A CA 1
ATOM 2200 C C . VAL A 1 288 ? -4.666 -16.613 -9.164 1.00 96.75 288 VAL A C 1
ATOM 2202 O O . VAL A 1 288 ? -5.824 -16.342 -8.843 1.00 96.75 288 VAL A O 1
ATOM 2205 N N . VAL A 1 289 ? -3.623 -15.858 -8.821 1.00 95.62 289 VAL A N 1
ATOM 2206 C CA . VAL A 1 289 ? -3.763 -14.556 -8.159 1.00 95.62 289 VAL A CA 1
ATOM 2207 C C . VAL A 1 289 ? -2.916 -13.488 -8.836 1.00 95.62 289 VAL A C 1
ATOM 2209 O O . VAL A 1 289 ? -1.804 -13.755 -9.293 1.00 95.62 289 VAL A O 1
ATOM 2212 N N . VAL A 1 290 ? -3.436 -12.264 -8.837 1.00 97.25 290 VAL A N 1
ATOM 2213 C CA . VAL A 1 290 ? -2.742 -11.047 -9.258 1.00 97.25 290 VAL A CA 1
ATOM 2214 C C . VAL A 1 290 ? -2.425 -10.202 -8.025 1.00 97.25 290 VAL A C 1
ATOM 2216 O O . VAL A 1 290 ? -3.305 -9.900 -7.213 1.00 97.25 290 VAL A O 1
ATOM 2219 N N . ASP A 1 291 ? -1.162 -9.808 -7.862 1.00 96.44 291 ASP A N 1
ATOM 2220 C CA . ASP A 1 291 ? -0.704 -9.015 -6.721 1.00 96.44 291 ASP A CA 1
ATOM 2221 C C . ASP A 1 291 ? 0.286 -7.904 -7.120 1.00 96.44 291 ASP A C 1
ATOM 2223 O O . ASP A 1 291 ? 1.034 -7.991 -8.091 1.00 96.44 291 ASP A O 1
ATOM 2227 N N . TYR A 1 292 ? 0.299 -6.824 -6.342 1.00 95.69 292 TYR A N 1
ATOM 2228 C CA . TYR A 1 292 ? 1.180 -5.668 -6.527 1.00 95.69 292 TYR A CA 1
ATOM 2229 C C . TYR A 1 292 ? 2.549 -5.804 -5.850 1.00 95.69 292 TYR A C 1
ATOM 2231 O O . TYR A 1 292 ? 3.263 -4.815 -5.688 1.00 95.69 292 TYR A O 1
ATOM 2239 N N . ALA A 1 293 ? 2.914 -6.991 -5.379 1.00 94.75 293 ALA A N 1
ATOM 2240 C CA . ALA A 1 293 ? 4.196 -7.277 -4.762 1.00 94.75 293 ALA A CA 1
ATOM 2241 C C . ALA A 1 293 ? 5.364 -6.924 -5.701 1.00 94.75 293 ALA A C 1
ATOM 2243 O O . ALA A 1 293 ? 5.759 -7.701 -6.563 1.00 94.75 293 ALA A O 1
ATOM 2244 N N . HIS A 1 294 ? 5.923 -5.729 -5.503 1.00 93.75 294 HIS A N 1
ATOM 2245 C CA . HIS A 1 294 ? 7.025 -5.152 -6.283 1.00 93.75 294 HIS A CA 1
ATOM 2246 C C . HIS A 1 294 ? 8.248 -4.826 -5.405 1.00 93.75 294 HIS A C 1
ATOM 2248 O O . HIS A 1 294 ? 9.141 -4.076 -5.810 1.00 93.75 294 HIS A O 1
ATOM 2254 N N . THR A 1 295 ? 8.265 -5.344 -4.176 1.00 95.62 295 THR A N 1
ATOM 2255 C CA . THR A 1 295 ? 9.370 -5.252 -3.212 1.00 95.62 295 THR A CA 1
ATOM 2256 C C . THR A 1 295 ? 9.781 -6.667 -2.793 1.00 95.62 295 THR A C 1
ATOM 2258 O O . THR A 1 295 ? 8.933 -7.561 -2.863 1.00 95.62 295 THR A O 1
ATOM 2261 N N . PRO A 1 296 ? 11.029 -6.896 -2.337 1.00 96.38 296 PRO A N 1
ATOM 2262 C CA . PRO A 1 296 ? 11.473 -8.210 -1.864 1.00 96.38 296 PRO A CA 1
ATOM 2263 C C . PRO A 1 296 ? 10.537 -8.801 -0.805 1.00 96.38 296 PRO A C 1
ATOM 2265 O O . PRO A 1 296 ? 9.995 -9.884 -0.988 1.00 96.38 296 PRO A O 1
ATOM 2268 N N . ASP A 1 297 ? 10.253 -8.028 0.244 1.00 94.19 297 ASP A N 1
ATOM 2269 C CA . ASP A 1 297 ? 9.344 -8.416 1.327 1.00 94.19 297 ASP A CA 1
ATOM 2270 C C . ASP A 1 297 ? 7.908 -8.666 0.834 1.00 94.19 297 ASP A C 1
ATOM 2272 O O . ASP A 1 297 ? 7.263 -9.630 1.238 1.00 94.19 297 ASP A O 1
ATOM 2276 N N . GLY A 1 298 ? 7.396 -7.829 -0.075 1.00 94.38 298 GLY A N 1
ATOM 2277 C CA . GLY A 1 298 ? 6.073 -8.041 -0.662 1.00 94.38 298 GLY A CA 1
ATOM 2278 C C . GLY A 1 298 ? 5.989 -9.365 -1.424 1.00 94.38 298 GLY A C 1
ATOM 2279 O O . GLY A 1 298 ? 5.045 -10.128 -1.223 1.00 94.38 298 GLY A O 1
ATOM 2280 N N . LEU A 1 299 ? 6.994 -9.654 -2.257 1.00 97.56 299 LEU A N 1
ATOM 2281 C CA . LEU A 1 299 ? 7.059 -10.885 -3.044 1.00 97.56 299 LEU A CA 1
ATOM 2282 C C . LEU A 1 299 ? 7.165 -12.106 -2.130 1.00 97.56 299 LEU A C 1
ATOM 2284 O O . LEU A 1 299 ? 6.374 -13.035 -2.258 1.00 97.56 299 LEU A O 1
ATOM 2288 N N . GLU A 1 300 ? 8.071 -12.074 -1.155 1.00 96.75 300 GLU A N 1
ATOM 2289 C CA . GLU A 1 300 ? 8.246 -13.150 -0.181 1.00 96.75 300 GLU A CA 1
ATOM 2290 C C . GLU A 1 300 ? 6.940 -13.473 0.561 1.00 96.75 300 GLU A C 1
ATOM 2292 O O . GLU A 1 300 ? 6.551 -14.638 0.662 1.00 96.75 300 GLU A O 1
ATOM 2297 N N . ASN A 1 301 ? 6.225 -12.450 1.039 1.00 93.31 301 ASN A N 1
ATOM 2298 C CA . ASN A 1 301 ? 4.967 -12.626 1.766 1.00 93.31 301 ASN A CA 1
ATOM 2299 C C . ASN A 1 301 ? 3.857 -13.233 0.895 1.00 93.31 301 ASN A C 1
ATOM 2301 O O . ASN A 1 301 ? 3.111 -14.105 1.361 1.00 93.31 301 ASN A O 1
ATOM 2305 N N . VAL A 1 302 ? 3.753 -12.810 -0.369 1.00 94.69 302 VAL A N 1
ATOM 2306 C CA . VAL A 1 302 ? 2.779 -13.365 -1.321 1.00 94.69 302 VAL A CA 1
ATOM 2307 C C . VAL A 1 302 ? 3.116 -14.814 -1.652 1.00 94.69 302 VAL A C 1
ATOM 2309 O O . VAL A 1 302 ? 2.231 -15.664 -1.574 1.00 94.69 302 VAL A O 1
ATOM 2312 N N . LEU A 1 303 ? 4.383 -15.129 -1.936 1.00 96.31 303 LEU A N 1
ATOM 2313 C CA . LEU A 1 303 ? 4.809 -16.490 -2.270 1.00 96.31 303 LEU A CA 1
ATOM 2314 C C . LEU A 1 303 ? 4.680 -17.446 -1.081 1.00 96.31 303 LEU A C 1
ATOM 2316 O O . LEU A 1 303 ? 4.177 -18.555 -1.245 1.00 96.31 303 LEU A O 1
ATOM 2320 N N . LYS A 1 304 ? 5.034 -17.017 0.137 1.00 93.44 304 LYS A N 1
ATOM 2321 C CA . LYS A 1 304 ? 4.796 -17.803 1.362 1.00 93.44 304 LYS A CA 1
ATOM 2322 C C . LYS A 1 304 ? 3.311 -18.067 1.590 1.00 93.44 304 LYS A C 1
ATOM 2324 O O . LYS A 1 304 ? 2.940 -19.170 1.991 1.00 93.44 304 LYS A O 1
ATOM 2329 N N . THR A 1 305 ? 2.460 -17.074 1.332 1.00 91.12 305 THR A N 1
ATOM 2330 C CA . THR A 1 305 ? 1.005 -17.234 1.441 1.00 91.12 305 THR A CA 1
ATOM 2331 C C . THR A 1 305 ? 0.494 -18.225 0.403 1.00 91.12 305 THR A C 1
ATOM 2333 O O . THR A 1 305 ? -0.166 -19.187 0.782 1.00 91.12 305 THR A O 1
ATOM 2336 N N . ALA A 1 306 ? 0.866 -18.050 -0.867 1.00 92.44 306 ALA A N 1
ATOM 2337 C CA . ALA A 1 306 ? 0.505 -18.950 -1.958 1.00 92.44 306 ALA A CA 1
ATOM 2338 C C . ALA A 1 306 ? 0.977 -20.390 -1.692 1.00 92.44 306 ALA A C 1
ATOM 2340 O O . ALA A 1 306 ? 0.203 -21.329 -1.842 1.00 92.44 306 ALA A O 1
ATOM 2341 N N . ARG A 1 307 ? 2.202 -20.577 -1.183 1.00 91.75 307 ARG A N 1
ATOM 2342 C CA . ARG A 1 307 ? 2.741 -21.897 -0.827 1.00 91.75 307 ARG A CA 1
ATOM 2343 C C . ARG A 1 307 ? 1.954 -22.594 0.282 1.00 91.75 307 ARG A C 1
ATOM 2345 O O . ARG A 1 307 ? 1.760 -23.804 0.219 1.00 91.75 307 ARG A O 1
ATOM 2352 N N . ARG A 1 308 ? 1.505 -21.857 1.307 1.00 86.56 308 ARG A N 1
ATOM 2353 C CA . ARG A 1 308 ? 0.692 -22.418 2.406 1.00 86.56 308 ARG A CA 1
ATOM 2354 C C . ARG A 1 308 ? -0.649 -22.968 1.913 1.00 86.56 308 ARG A C 1
ATOM 2356 O O . ARG A 1 308 ? -1.234 -23.805 2.592 1.00 86.56 308 ARG A O 1
ATOM 2363 N N . VAL A 1 309 ? -1.126 -22.492 0.763 1.00 82.19 309 VAL A N 1
ATOM 2364 C CA . VAL A 1 309 ? -2.442 -22.833 0.213 1.00 82.19 309 VAL A CA 1
ATOM 2365 C C . VAL A 1 309 ? -2.373 -23.661 -1.077 1.00 82.19 309 VAL A C 1
ATOM 2367 O O . VAL A 1 309 ? -3.392 -24.195 -1.506 1.00 82.19 309 VAL A O 1
ATOM 2370 N N . SER A 1 310 ? -1.195 -23.793 -1.693 1.00 84.62 310 SER A N 1
ATOM 2371 C CA . SER A 1 310 ? -0.976 -24.594 -2.901 1.00 84.62 310 SER A CA 1
ATOM 2372 C C . SER A 1 310 ? -0.961 -26.092 -2.588 1.00 84.62 310 SER A C 1
ATOM 2374 O O . SER A 1 310 ? -0.238 -26.521 -1.688 1.00 84.62 310 SER A O 1
ATOM 2376 N N . GLY A 1 311 ? -1.694 -26.894 -3.368 1.00 82.25 311 GLY A N 1
ATOM 2377 C CA . GLY A 1 311 ? -1.630 -28.362 -3.310 1.00 82.25 311 GLY A CA 1
ATOM 2378 C C . GLY A 1 311 ? -0.582 -28.980 -4.246 1.00 82.25 311 GLY A C 1
ATOM 2379 O O . GLY A 1 311 ? -0.220 -30.142 -4.074 1.00 82.25 311 GLY A O 1
ATOM 2380 N N . GLY A 1 312 ? -0.106 -28.211 -5.227 1.00 93.56 312 GLY A N 1
ATOM 2381 C CA . GLY A 1 312 ? 0.870 -28.605 -6.242 1.00 93.56 312 GLY A CA 1
ATOM 2382 C C . GLY A 1 312 ? 2.039 -27.625 -6.342 1.00 93.56 312 GLY A C 1
ATOM 2383 O O . GLY A 1 312 ? 2.567 -27.155 -5.331 1.00 93.56 312 GLY A O 1
ATOM 2384 N N . ARG A 1 313 ? 2.462 -27.329 -7.573 1.00 97.06 313 ARG A N 1
ATOM 2385 C CA . ARG A 1 313 ? 3.570 -26.409 -7.850 1.00 97.06 313 ARG A CA 1
ATOM 2386 C C . ARG A 1 313 ? 3.150 -24.958 -7.646 1.00 97.06 313 ARG A C 1
ATOM 2388 O O . ARG A 1 313 ? 2.037 -24.578 -8.001 1.00 97.06 313 ARG A O 1
ATOM 2395 N N . LEU A 1 314 ? 4.071 -24.136 -7.160 1.00 98.06 314 LEU A N 1
ATOM 2396 C CA . LEU A 1 314 ? 3.966 -22.682 -7.159 1.00 98.06 314 LEU A CA 1
ATOM 2397 C C . LEU A 1 314 ? 4.700 -22.121 -8.380 1.00 98.06 314 LEU A C 1
ATOM 2399 O O . LEU A 1 314 ? 5.909 -22.317 -8.524 1.00 98.06 314 LEU A O 1
ATOM 2403 N N . ILE A 1 315 ? 3.964 -21.427 -9.242 1.00 98.62 315 ILE A N 1
ATOM 2404 C CA . ILE A 1 315 ? 4.469 -20.793 -10.458 1.00 98.62 315 ILE A CA 1
ATOM 2405 C C . ILE A 1 315 ? 4.390 -19.278 -10.283 1.00 98.62 315 ILE A C 1
ATOM 2407 O O . ILE A 1 315 ? 3.315 -18.748 -10.015 1.00 98.62 315 ILE A O 1
ATOM 2411 N N . THR A 1 316 ? 5.500 -18.574 -10.468 1.00 98.75 316 THR A N 1
ATOM 2412 C CA . THR A 1 316 ? 5.570 -17.123 -10.248 1.00 98.75 316 THR A CA 1
ATOM 2413 C C . THR A 1 316 ? 5.905 -16.395 -11.538 1.00 98.75 316 THR A C 1
ATOM 2415 O O . THR A 1 316 ? 6.897 -16.713 -12.182 1.00 98.75 316 THR A O 1
ATOM 2418 N N . VAL A 1 317 ? 5.116 -15.385 -11.897 1.00 98.81 317 VAL A N 1
ATOM 2419 C CA . VAL A 1 317 ? 5.369 -14.474 -13.020 1.00 98.81 317 VAL A CA 1
ATOM 2420 C C . VAL A 1 317 ? 5.610 -13.084 -12.459 1.00 98.81 317 VAL A C 1
ATOM 2422 O O . VAL A 1 317 ? 4.722 -12.526 -11.815 1.00 98.81 317 VAL A O 1
ATOM 2425 N N . PHE A 1 318 ? 6.788 -12.503 -12.682 1.00 98.69 318 PHE A N 1
ATOM 2426 C CA . PHE A 1 318 ? 7.053 -11.144 -12.208 1.00 98.69 318 PHE A CA 1
ATOM 2427 C C . PHE A 1 318 ? 8.148 -10.424 -12.996 1.00 98.69 318 PHE A C 1
ATOM 2429 O O . PHE A 1 318 ? 8.957 -11.030 -13.697 1.00 98.69 318 PHE A O 1
ATOM 2436 N N . GLY A 1 319 ? 8.155 -9.101 -12.846 1.00 97.69 319 GLY A N 1
ATOM 2437 C CA . GLY A 1 319 ? 9.176 -8.206 -13.374 1.00 97.69 319 GLY A CA 1
ATOM 2438 C C . GLY A 1 319 ? 9.541 -7.129 -12.359 1.00 97.69 319 GLY A C 1
ATOM 2439 O O . GLY A 1 319 ? 9.005 -7.085 -11.251 1.00 97.69 319 GLY A O 1
ATOM 2440 N N . CYS A 1 320 ? 10.450 -6.236 -12.741 1.00 97.31 320 CYS A N 1
ATOM 2441 C CA . CYS A 1 320 ? 10.798 -5.053 -11.957 1.00 97.31 320 CYS A CA 1
ATOM 2442 C C . CYS A 1 320 ? 10.667 -3.787 -12.806 1.00 97.31 320 CYS A C 1
ATOM 2444 O O . CYS A 1 320 ? 10.890 -3.800 -14.014 1.00 97.31 320 CYS A O 1
ATOM 2446 N N . GLY A 1 321 ? 10.330 -2.671 -12.161 1.00 95.06 321 GLY A N 1
ATOM 2447 C CA . GLY A 1 321 ? 10.301 -1.373 -12.827 1.00 95.06 321 GLY A CA 1
ATOM 2448 C C . GLY A 1 321 ? 11.707 -0.835 -13.121 1.00 95.06 321 GLY A C 1
ATOM 2449 O O . GLY A 1 321 ? 12.604 -0.929 -12.276 1.00 95.06 321 GLY A O 1
ATOM 2450 N N . GLY A 1 322 ? 11.870 -0.209 -14.286 1.00 94.56 322 GLY A N 1
ATOM 2451 C CA . GLY A 1 322 ? 13.035 0.617 -14.604 1.00 94.56 322 GLY A CA 1
ATOM 2452 C C . GLY A 1 322 ? 12.950 2.002 -13.962 1.00 94.56 322 GLY A C 1
ATOM 2453 O O . GLY A 1 322 ? 11.880 2.411 -13.504 1.00 94.56 322 GLY A O 1
ATOM 2454 N N . ASP A 1 323 ? 14.067 2.718 -13.901 1.00 92.94 323 ASP A N 1
ATOM 2455 C CA . ASP A 1 323 ? 14.250 4.008 -13.229 1.00 92.94 323 ASP A CA 1
ATOM 2456 C C . ASP A 1 323 ? 13.785 3.976 -11.760 1.00 92.94 323 ASP A C 1
ATOM 2458 O O . ASP A 1 323 ? 13.093 4.879 -11.281 1.00 92.94 323 ASP A O 1
ATOM 2462 N N . ARG A 1 324 ? 14.078 2.871 -11.066 1.00 91.50 324 ARG A N 1
ATOM 2463 C CA . ARG A 1 324 ? 13.721 2.585 -9.662 1.00 91.50 324 ARG A CA 1
ATOM 2464 C C . ARG A 1 324 ? 14.884 1.888 -8.959 1.00 91.50 324 ARG A C 1
ATOM 2466 O O . ARG A 1 324 ? 15.873 1.566 -9.610 1.00 91.50 324 ARG A O 1
ATOM 2473 N N . ASP A 1 325 ? 14.753 1.625 -7.653 1.00 89.94 325 ASP A N 1
ATOM 2474 C CA . ASP A 1 325 ? 15.751 0.885 -6.867 1.00 89.94 325 ASP A CA 1
ATOM 2475 C C . ASP A 1 325 ? 16.152 -0.426 -7.568 1.00 89.94 325 ASP A C 1
ATOM 2477 O O . ASP A 1 325 ? 15.388 -1.391 -7.596 1.00 89.94 325 ASP A O 1
ATOM 2481 N N . ALA A 1 326 ? 17.351 -0.445 -8.158 1.00 93.50 326 ALA A N 1
ATOM 2482 C CA . ALA A 1 326 ? 17.897 -1.611 -8.840 1.00 93.50 326 ALA A CA 1
ATOM 2483 C C . ALA A 1 326 ? 18.432 -2.660 -7.854 1.00 93.50 326 ALA A C 1
ATOM 2485 O O . ALA A 1 326 ? 18.485 -3.842 -8.190 1.00 93.50 326 ALA A O 1
ATOM 2486 N N . GLY A 1 327 ? 18.763 -2.256 -6.621 1.00 93.75 327 GLY A N 1
ATOM 2487 C CA . GLY A 1 327 ? 19.312 -3.139 -5.593 1.00 93.75 327 GLY A CA 1
ATOM 2488 C C . GLY A 1 327 ? 18.343 -4.240 -5.164 1.00 93.75 327 GLY A C 1
ATOM 2489 O O . GLY A 1 327 ? 18.776 -5.287 -4.694 1.00 93.75 327 GLY A O 1
ATOM 2490 N N . LYS A 1 328 ? 17.035 -4.051 -5.376 1.00 95.31 328 LYS A N 1
ATOM 2491 C CA . LYS A 1 328 ? 16.025 -5.071 -5.064 1.00 95.31 328 LYS A CA 1
ATOM 2492 C C . LYS A 1 328 ? 15.890 -6.174 -6.116 1.00 95.31 328 LYS A C 1
ATOM 2494 O O . LYS A 1 328 ? 15.365 -7.232 -5.789 1.00 95.31 328 LYS A O 1
ATOM 2499 N N . ARG A 1 329 ? 16.333 -5.943 -7.358 1.00 97.75 329 ARG A N 1
ATOM 2500 C CA . ARG A 1 329 ? 16.136 -6.859 -8.500 1.00 97.75 329 ARG A CA 1
ATOM 2501 C C . ARG A 1 329 ? 16.741 -8.252 -8.248 1.00 97.75 329 ARG A C 1
ATOM 2503 O O . ARG A 1 329 ? 15.970 -9.212 -8.287 1.00 97.75 329 ARG A O 1
ATOM 2510 N N . PRO A 1 330 ? 18.036 -8.389 -7.889 1.00 98.12 330 PRO A N 1
ATOM 2511 C CA . PRO A 1 330 ? 18.610 -9.702 -7.583 1.00 98.12 330 PRO A CA 1
ATOM 2512 C C . PRO A 1 330 ? 17.989 -10.329 -6.329 1.00 98.12 330 PRO A C 1
ATOM 2514 O O . PRO A 1 330 ? 17.749 -11.531 -6.293 1.00 98.12 330 PRO A O 1
ATOM 2517 N N . VAL A 1 331 ? 17.636 -9.526 -5.319 1.00 97.94 331 VAL A N 1
ATOM 2518 C CA . VAL A 1 331 ? 16.992 -10.035 -4.095 1.00 97.94 331 VAL A CA 1
ATOM 2519 C C . VAL A 1 331 ? 15.624 -10.650 -4.395 1.00 97.94 331 VAL A C 1
ATOM 2521 O O . VAL A 1 331 ? 15.313 -11.733 -3.910 1.00 97.94 331 VAL A O 1
ATOM 2524 N N . MET A 1 332 ? 14.817 -9.998 -5.235 1.00 98.31 332 MET A N 1
ATOM 2525 C CA . MET A 1 332 ? 13.538 -10.551 -5.688 1.00 98.31 332 MET A CA 1
ATOM 2526 C C . MET A 1 332 ? 13.729 -11.811 -6.540 1.00 98.31 332 MET A C 1
ATOM 2528 O O . MET A 1 332 ? 12.936 -12.742 -6.418 1.00 98.31 332 MET A O 1
ATOM 2532 N N . GLY A 1 333 ? 14.790 -11.864 -7.353 1.00 98.38 333 GLY A N 1
ATOM 2533 C CA . GLY A 1 333 ? 15.207 -13.071 -8.064 1.00 98.38 333 GLY A CA 1
ATOM 2534 C C . GLY A 1 333 ? 15.458 -14.244 -7.116 1.00 98.38 333 GLY A C 1
ATOM 2535 O O . GLY A 1 333 ? 14.793 -15.270 -7.230 1.00 98.38 333 GLY A O 1
ATOM 2536 N N . MET A 1 334 ? 16.338 -14.068 -6.125 1.00 98.38 334 MET A N 1
ATOM 2537 C CA . MET A 1 334 ? 16.618 -15.095 -5.111 1.00 98.38 334 MET A CA 1
ATOM 2538 C C . MET A 1 334 ? 15.336 -15.595 -4.434 1.00 98.38 334 MET A C 1
ATOM 2540 O O . MET A 1 334 ? 15.065 -16.791 -4.436 1.00 98.38 334 MET A O 1
ATOM 2544 N N . ILE A 1 335 ? 14.491 -14.680 -3.947 1.00 98.38 335 ILE A N 1
ATOM 2545 C CA . ILE A 1 335 ? 13.224 -15.018 -3.277 1.00 98.38 335 ILE A CA 1
ATOM 2546 C C . ILE A 1 335 ? 12.314 -15.860 -4.183 1.00 98.38 335 ILE A C 1
ATOM 2548 O O 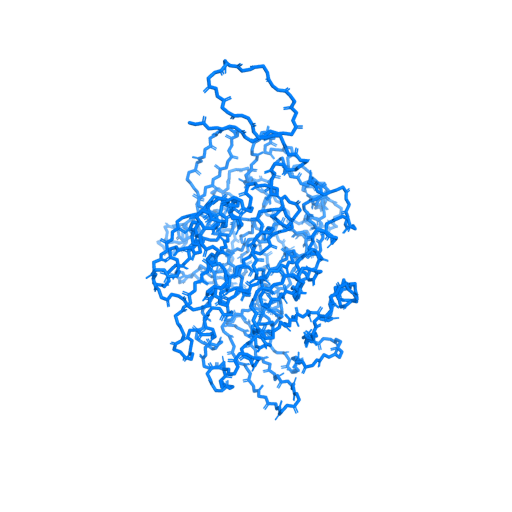. ILE A 1 335 ? 11.739 -16.856 -3.739 1.00 98.38 335 ILE A O 1
ATOM 2552 N N . ALA A 1 336 ? 12.172 -15.478 -5.455 1.00 98.25 336 ALA A N 1
ATOM 2553 C CA . ALA A 1 336 ? 11.357 -16.230 -6.401 1.00 98.25 336 ALA A CA 1
ATOM 2554 C C . ALA A 1 336 ? 11.931 -17.628 -6.664 1.00 98.25 336 ALA A C 1
ATOM 2556 O O . ALA A 1 336 ? 11.163 -18.590 -6.706 1.00 98.25 336 ALA A O 1
ATOM 2557 N N . GLY A 1 337 ? 13.256 -17.742 -6.807 1.00 97.69 337 GLY A N 1
ATOM 2558 C CA . GLY A 1 337 ? 13.954 -19.015 -6.993 1.00 97.69 337 GLY A CA 1
ATOM 2559 C C . GLY A 1 337 ? 13.865 -19.946 -5.782 1.00 97.69 337 GLY A C 1
ATOM 2560 O O . GLY A 1 337 ? 13.762 -21.154 -5.960 1.00 97.69 337 GLY A O 1
ATOM 2561 N N . GLU A 1 338 ? 13.872 -19.404 -4.562 1.00 97.62 338 GLU A N 1
ATOM 2562 C CA . GLU A 1 338 ? 13.771 -20.184 -3.321 1.00 97.62 338 GLU A CA 1
ATOM 2563 C C . GLU A 1 338 ? 12.353 -20.691 -3.044 1.00 97.62 338 GLU A C 1
ATOM 2565 O O . GLU A 1 338 ? 12.172 -21.794 -2.527 1.00 97.62 338 GLU A O 1
ATOM 2570 N N . LEU A 1 339 ? 11.339 -19.871 -3.329 1.00 97.44 339 LEU A N 1
ATOM 2571 C CA . LEU A 1 339 ? 9.968 -20.144 -2.890 1.00 97.44 339 LEU A CA 1
ATOM 2572 C C . LEU A 1 339 ? 9.091 -20.779 -3.971 1.00 97.44 339 LEU A C 1
ATOM 2574 O O . LEU A 1 339 ? 8.115 -21.460 -3.630 1.00 97.44 339 LEU A O 1
ATOM 2578 N N . SER A 1 340 ? 9.421 -20.583 -5.248 1.00 97.94 340 SER A N 1
ATOM 2579 C CA . SER A 1 340 ? 8.633 -21.071 -6.389 1.00 97.94 340 SER A CA 1
ATOM 2580 C C . SER A 1 340 ? 9.230 -22.350 -6.966 1.00 97.94 340 SER A C 1
ATOM 2582 O O . SER A 1 340 ? 10.443 -22.513 -7.017 1.00 97.94 340 SER A O 1
ATOM 2584 N N . ASP A 1 341 ? 8.379 -23.239 -7.472 1.00 98.31 341 ASP A N 1
ATOM 2585 C CA . ASP A 1 341 ? 8.838 -24.401 -8.244 1.00 98.31 341 ASP A CA 1
ATOM 2586 C C . ASP A 1 341 ? 9.194 -24.013 -9.684 1.00 98.31 341 ASP A C 1
ATOM 2588 O O . ASP A 1 341 ? 9.977 -24.698 -10.341 1.00 98.31 341 ASP A O 1
ATOM 2592 N N . TYR A 1 342 ? 8.598 -22.932 -10.196 1.00 98.50 342 TYR A N 1
ATOM 2593 C CA . TYR A 1 342 ? 8.907 -22.386 -11.511 1.00 98.50 342 TYR A CA 1
ATOM 2594 C C . TYR A 1 342 ? 8.706 -20.871 -11.554 1.00 98.50 342 TYR A C 1
ATOM 2596 O O . TYR A 1 342 ? 7.674 -20.369 -11.110 1.00 98.50 342 TYR A O 1
ATOM 2604 N N . THR A 1 343 ? 9.664 -20.147 -12.130 1.00 98.75 343 THR A N 1
ATOM 2605 C CA . THR A 1 343 ? 9.616 -18.682 -12.238 1.00 98.75 343 THR A CA 1
ATOM 2606 C C . THR A 1 343 ? 9.682 -18.220 -13.694 1.00 98.75 343 THR A C 1
ATOM 2608 O O . THR A 1 343 ? 10.540 -18.648 -14.461 1.00 98.75 343 THR A O 1
ATOM 2611 N N . VAL A 1 344 ? 8.801 -17.303 -14.083 1.00 98.81 344 VAL A N 1
ATOM 2612 C CA . VAL A 1 344 ? 8.813 -16.617 -15.377 1.00 98.81 344 VAL A CA 1
ATOM 2613 C C . VAL A 1 344 ? 9.174 -15.153 -15.137 1.00 98.81 344 VAL A C 1
ATOM 2615 O O . VAL A 1 344 ? 8.377 -14.382 -14.599 1.00 98.81 344 VAL A O 1
ATOM 2618 N N . ILE A 1 345 ? 10.392 -14.775 -15.520 1.00 98.81 345 ILE A N 1
ATOM 2619 C CA . ILE A 1 345 ? 10.853 -13.385 -15.478 1.00 98.81 345 ILE A CA 1
ATOM 2620 C C . ILE A 1 345 ? 10.322 -12.668 -16.721 1.00 98.81 345 ILE A C 1
ATOM 2622 O O . ILE A 1 345 ? 10.434 -13.190 -17.832 1.00 98.81 345 ILE A O 1
ATOM 2626 N N . THR A 1 346 ? 9.755 -11.479 -16.536 1.00 98.62 346 THR A N 1
ATOM 2627 C CA . THR A 1 346 ? 9.138 -10.685 -17.606 1.00 98.62 346 THR A CA 1
ATOM 2628 C C . THR A 1 346 ? 9.333 -9.186 -17.392 1.00 98.62 346 THR A C 1
ATOM 2630 O O . THR A 1 346 ? 9.725 -8.738 -16.312 1.00 98.62 346 THR A O 1
ATOM 2633 N N . SER A 1 347 ? 8.973 -8.387 -18.394 1.00 96.88 347 SER A N 1
ATOM 2634 C CA . SER A 1 347 ? 8.871 -6.938 -18.265 1.00 96.88 347 SER A CA 1
ATOM 2635 C C . SER A 1 347 ? 7.709 -6.503 -17.349 1.00 96.88 347 SER A C 1
ATOM 2637 O O . SER A 1 347 ? 6.656 -7.146 -17.284 1.00 96.88 347 SER A O 1
ATOM 2639 N N . ASP A 1 348 ? 7.902 -5.387 -16.639 1.00 95.81 348 ASP A N 1
ATOM 2640 C CA . ASP A 1 348 ? 6.887 -4.652 -15.863 1.00 95.81 348 ASP A CA 1
ATOM 2641 C C . ASP A 1 348 ? 6.669 -3.278 -16.532 1.00 95.81 348 ASP A C 1
ATOM 2643 O O . ASP A 1 348 ? 6.109 -3.194 -17.624 1.00 95.81 348 ASP A O 1
ATOM 2647 N N . ASN A 1 349 ? 7.158 -2.204 -15.915 1.00 96.19 349 ASN A N 1
ATOM 2648 C CA . ASN A 1 349 ? 7.287 -0.860 -16.454 1.00 96.19 349 ASN A CA 1
ATOM 2649 C C . ASN A 1 349 ? 8.783 -0.564 -16.657 1.00 96.19 349 ASN A C 1
ATOM 2651 O O . ASN A 1 349 ? 9.412 -0.005 -15.748 1.00 96.19 349 ASN A O 1
ATOM 2655 N N . PRO A 1 350 ? 9.379 -0.941 -17.800 1.00 95.25 350 PRO A N 1
ATOM 2656 C CA . PRO A 1 350 ? 10.806 -0.737 -18.053 1.00 95.25 350 PRO A CA 1
ATOM 2657 C C . PRO A 1 350 ? 11.201 0.746 -18.134 1.00 95.25 350 PRO A C 1
ATOM 2659 O O . PRO A 1 350 ? 12.350 1.082 -17.861 1.00 95.25 350 PRO A O 1
ATOM 2662 N N . ARG A 1 351 ? 10.254 1.655 -18.418 1.00 95.06 351 ARG A N 1
ATOM 2663 C CA . ARG A 1 351 ? 10.506 3.103 -18.547 1.00 95.06 351 ARG A CA 1
ATOM 2664 C C . ARG A 1 351 ? 11.661 3.362 -19.514 1.00 95.06 351 ARG A C 1
ATOM 2666 O O . ARG A 1 351 ? 11.597 2.882 -20.642 1.00 95.06 351 ARG A O 1
ATOM 2673 N N . SER A 1 352 ? 12.677 4.128 -19.116 1.00 95.25 352 SER A N 1
ATOM 2674 C CA . SER A 1 352 ? 13.807 4.442 -19.992 1.00 95.25 352 SER A CA 1
ATOM 2675 C C . SER A 1 352 ? 14.886 3.351 -20.034 1.00 95.25 352 SER A C 1
ATOM 2677 O O . SER A 1 352 ? 15.778 3.408 -20.883 1.00 95.25 352 SER A O 1
ATOM 2679 N N . GLU A 1 353 ? 14.809 2.339 -19.165 1.00 96.75 353 GLU A N 1
ATOM 2680 C CA . GLU A 1 353 ? 15.735 1.205 -19.160 1.00 96.75 353 GLU A CA 1
ATOM 2681 C C . GLU A 1 353 ? 15.340 0.141 -20.197 1.00 96.75 353 GLU A C 1
ATOM 2683 O O . GLU A 1 353 ? 14.167 -0.061 -20.505 1.00 96.75 353 GLU A O 1
ATOM 2688 N N . ALA A 1 354 ? 16.335 -0.586 -20.716 1.00 96.44 354 ALA A N 1
ATOM 2689 C CA . ALA A 1 354 ? 16.085 -1.743 -21.574 1.00 96.44 354 ALA A CA 1
ATOM 2690 C C . ALA A 1 354 ? 15.503 -2.902 -20.734 1.00 96.44 354 ALA A C 1
ATOM 2692 O O . ALA A 1 354 ? 16.152 -3.283 -19.751 1.00 96.44 354 ALA A O 1
ATOM 2693 N N . PRO A 1 355 ? 14.339 -3.479 -21.100 1.00 96.00 355 PRO A N 1
ATOM 2694 C CA . PRO A 1 355 ? 13.705 -4.567 -20.350 1.00 96.00 355 PRO A CA 1
ATOM 2695 C C . PRO A 1 355 ? 14.655 -5.730 -20.061 1.00 96.00 355 PRO A C 1
ATOM 2697 O O . PRO A 1 355 ? 14.775 -6.167 -18.920 1.00 96.00 355 PRO A O 1
ATOM 2700 N N . GLU A 1 356 ? 15.426 -6.150 -21.061 1.00 96.44 356 GLU A N 1
ATOM 2701 C CA . GLU A 1 356 ? 16.311 -7.311 -20.981 1.00 96.44 356 GLU A CA 1
ATOM 2702 C C . GLU A 1 356 ? 17.419 -7.110 -19.940 1.00 96.44 356 GLU A C 1
ATOM 2704 O O . GLU A 1 356 ? 17.857 -8.063 -19.303 1.00 96.44 356 GLU A O 1
ATOM 2709 N N . LYS A 1 357 ? 17.857 -5.862 -19.713 1.00 97.50 357 LYS A N 1
ATOM 2710 C CA . LYS A 1 357 ? 18.840 -5.549 -18.663 1.00 97.50 357 LYS A CA 1
ATOM 2711 C C . LYS A 1 357 ? 18.246 -5.683 -17.266 1.00 97.50 357 LYS A C 1
ATOM 2713 O O . LYS A 1 357 ? 18.941 -6.113 -16.351 1.00 97.50 357 LYS A O 1
ATOM 2718 N N . ILE A 1 358 ? 16.985 -5.294 -17.092 1.00 98.12 358 ILE A N 1
ATOM 2719 C CA . ILE A 1 358 ? 16.280 -5.456 -15.817 1.00 98.12 358 ILE A CA 1
ATOM 2720 C C . ILE A 1 358 ? 16.087 -6.947 -15.539 1.00 98.12 358 ILE A C 1
ATOM 2722 O O . ILE A 1 358 ? 16.371 -7.409 -14.437 1.00 98.12 358 ILE A O 1
ATOM 2726 N N . GLU A 1 359 ? 15.644 -7.699 -16.547 1.00 98.38 359 GLU A N 1
ATOM 2727 C CA . GLU A 1 359 ? 15.408 -9.139 -16.450 1.00 98.38 359 GLU A CA 1
ATOM 2728 C C . GLU A 1 359 ? 16.704 -9.900 -16.129 1.00 98.38 359 GLU A C 1
ATOM 2730 O O . GLU A 1 359 ? 16.688 -10.766 -15.259 1.00 98.38 359 GLU A O 1
ATOM 2735 N N . GLN A 1 360 ? 17.838 -9.521 -16.734 1.00 98.31 360 GLN A N 1
ATOM 2736 C CA . GLN A 1 360 ? 19.163 -10.072 -16.405 1.00 98.31 360 GLN A CA 1
ATOM 2737 C C . GLN A 1 360 ? 19.549 -9.849 -14.936 1.00 98.31 360 GLN A C 1
ATOM 2739 O O . GLN A 1 360 ? 20.051 -10.757 -14.290 1.00 98.31 360 GLN A O 1
ATOM 2744 N N . GLN A 1 361 ? 19.266 -8.675 -14.366 1.00 98.44 361 GLN A N 1
ATOM 2745 C CA . GLN A 1 361 ? 19.569 -8.405 -12.952 1.00 98.44 361 GLN A CA 1
ATOM 2746 C C . GLN A 1 361 ? 18.694 -9.217 -11.986 1.00 98.44 361 GLN A C 1
ATOM 2748 O O . GLN A 1 361 ? 19.111 -9.497 -10.864 1.00 98.44 361 GLN A O 1
ATOM 2753 N N . ILE A 1 362 ? 17.473 -9.577 -12.394 1.00 98.62 362 ILE A N 1
ATOM 2754 C CA . ILE A 1 362 ? 16.629 -10.520 -11.646 1.00 98.62 362 ILE A CA 1
ATOM 2755 C C . ILE A 1 362 ? 17.196 -11.939 -11.791 1.00 98.62 362 ILE A C 1
ATOM 2757 O O . ILE A 1 362 ? 17.313 -12.663 -10.803 1.00 98.62 362 ILE A O 1
ATOM 2761 N N . GLU A 1 363 ? 17.567 -12.321 -13.015 1.00 98.50 363 GLU A N 1
ATOM 2762 C CA . GLU A 1 363 ? 18.163 -13.617 -13.337 1.00 98.50 363 GLU A CA 1
ATOM 2763 C C . GLU A 1 363 ? 19.447 -13.874 -12.538 1.00 98.50 363 GLU A C 1
ATOM 2765 O O . GLU A 1 363 ? 19.619 -14.978 -12.021 1.00 98.50 363 GLU A O 1
ATOM 2770 N N . ASP A 1 364 ? 20.305 -12.862 -12.375 1.00 98.19 364 ASP A N 1
ATOM 2771 C CA . ASP A 1 364 ? 21.525 -12.946 -11.566 1.00 98.19 364 ASP A CA 1
ATOM 2772 C C . ASP A 1 364 ? 21.226 -13.463 -10.152 1.00 98.19 364 ASP A C 1
ATOM 2774 O O . ASP A 1 364 ? 21.923 -14.350 -9.668 1.00 98.19 364 ASP A O 1
ATOM 2778 N N . GLY A 1 365 ? 20.140 -12.992 -9.529 1.00 97.94 365 GLY A N 1
ATOM 2779 C CA . GLY A 1 365 ? 19.695 -13.480 -8.225 1.00 97.94 365 GLY A CA 1
ATOM 2780 C C . GLY A 1 365 ? 19.113 -14.895 -8.257 1.00 97.94 365 GLY A C 1
ATOM 2781 O O . GLY A 1 365 ? 19.413 -15.705 -7.385 1.00 97.94 365 GLY A O 1
ATOM 2782 N N . ILE A 1 366 ? 18.307 -15.239 -9.269 1.00 97.44 366 ILE A N 1
ATOM 2783 C CA . ILE A 1 366 ? 17.764 -16.606 -9.399 1.00 97.44 366 ILE A CA 1
ATOM 2784 C C . ILE A 1 366 ? 18.890 -17.634 -9.573 1.00 97.44 366 ILE A C 1
ATOM 2786 O O . ILE A 1 366 ? 18.811 -18.731 -9.022 1.00 97.44 366 ILE A O 1
ATOM 2790 N N . ARG A 1 367 ? 19.947 -17.292 -10.320 1.00 97.56 367 ARG A N 1
ATOM 2791 C CA . ARG A 1 367 ? 21.090 -18.181 -10.588 1.00 97.56 367 ARG A CA 1
ATOM 2792 C C . ARG A 1 367 ? 21.901 -18.536 -9.342 1.00 97.56 367 ARG A C 1
ATOM 2794 O O . ARG A 1 367 ? 22.610 -19.541 -9.367 1.00 97.56 367 ARG A O 1
ATOM 2801 N N . GLU A 1 368 ? 21.790 -17.759 -8.266 1.00 97.12 368 GLU A N 1
ATOM 2802 C CA . GLU A 1 368 ? 22.401 -18.092 -6.974 1.00 97.12 368 GLU A CA 1
ATOM 2803 C C . GLU A 1 368 ? 21.667 -19.236 -6.256 1.00 97.12 368 GLU A C 1
ATOM 2805 O O . GLU A 1 368 ? 22.247 -19.879 -5.379 1.00 97.12 368 GLU A O 1
ATOM 2810 N N . ILE A 1 369 ? 20.425 -19.543 -6.652 1.00 97.75 369 ILE A N 1
ATOM 2811 C CA . ILE A 1 369 ? 19.603 -20.578 -6.029 1.00 97.75 369 ILE A CA 1
ATOM 2812 C C . ILE A 1 369 ? 19.788 -21.928 -6.745 1.00 97.75 369 ILE A C 1
ATOM 2814 O O . ILE A 1 369 ? 19.423 -22.079 -7.917 1.00 97.75 369 ILE A O 1
ATOM 2818 N N . PRO A 1 370 ? 20.321 -22.960 -6.060 1.00 94.00 370 PRO A N 1
ATOM 2819 C CA . PRO A 1 370 ? 20.550 -24.264 -6.671 1.00 94.00 370 PRO A CA 1
ATOM 2820 C C . PRO A 1 370 ? 19.256 -24.903 -7.182 1.00 94.00 370 PRO A C 1
ATOM 2822 O O . PRO A 1 370 ? 18.283 -25.035 -6.444 1.00 94.00 370 PRO A O 1
ATOM 2825 N N . ASN A 1 371 ? 19.281 -25.389 -8.425 1.00 92.44 371 ASN A N 1
ATOM 2826 C CA . ASN A 1 371 ? 18.152 -26.050 -9.096 1.00 92.44 371 ASN A CA 1
ATOM 2827 C C . ASN A 1 371 ? 16.908 -25.167 -9.310 1.00 92.44 371 ASN A C 1
ATOM 2829 O O . ASN A 1 371 ? 15.845 -25.704 -9.633 1.00 92.44 371 ASN A O 1
ATOM 2833 N N . ALA A 1 372 ? 17.017 -23.841 -9.169 1.00 96.44 372 ALA A N 1
ATOM 2834 C CA . ALA A 1 372 ? 15.914 -22.950 -9.497 1.00 96.44 372 ALA A CA 1
ATOM 2835 C C . ALA A 1 372 ? 15.518 -23.111 -10.972 1.00 96.44 372 ALA A C 1
ATOM 2837 O O . ALA A 1 372 ? 16.338 -22.973 -11.883 1.00 96.44 372 ALA A O 1
ATOM 2838 N N . CYS A 1 373 ? 14.244 -23.422 -11.207 1.00 97.81 373 CYS A N 1
ATOM 2839 C CA . CYS A 1 373 ? 13.695 -23.585 -12.546 1.00 97.81 373 CYS A CA 1
ATOM 2840 C C . CYS A 1 373 ? 13.066 -22.265 -12.987 1.00 97.81 373 CYS A C 1
ATOM 2842 O O . CYS A 1 373 ? 12.116 -21.789 -12.365 1.00 97.81 373 CYS A O 1
ATOM 2844 N N . TYR A 1 374 ? 13.566 -21.676 -14.070 1.00 98.50 374 TYR A N 1
ATOM 2845 C CA . TYR A 1 374 ? 13.030 -20.417 -14.573 1.00 98.50 374 TYR A CA 1
ATOM 2846 C C . TYR A 1 374 ? 13.101 -20.299 -16.094 1.00 98.50 374 TYR A C 1
ATOM 2848 O O . TYR A 1 374 ? 13.773 -21.076 -16.772 1.00 98.50 374 TYR A O 1
ATOM 2856 N N . THR A 1 375 ? 12.383 -19.316 -16.627 1.00 98.56 375 THR A N 1
ATOM 2857 C CA . THR A 1 375 ? 12.536 -18.824 -17.998 1.00 98.56 375 THR A CA 1
ATOM 2858 C C . THR A 1 375 ? 12.409 -17.305 -18.022 1.00 98.56 375 THR A C 1
ATOM 2860 O O . THR A 1 375 ? 11.848 -16.709 -17.102 1.00 98.56 375 THR A O 1
ATOM 2863 N N . MET A 1 376 ? 12.890 -16.685 -19.094 1.00 98.50 376 MET A N 1
ATOM 2864 C CA . MET A 1 376 ? 12.695 -15.263 -19.374 1.00 98.50 376 MET A CA 1
ATOM 2865 C C . MET A 1 376 ? 11.798 -15.119 -20.600 1.00 98.50 376 MET A C 1
ATOM 2867 O O . MET A 1 376 ? 12.082 -15.697 -21.650 1.00 98.50 376 MET A O 1
ATOM 2871 N N . ILE A 1 377 ? 10.701 -14.382 -20.458 1.00 98.62 377 ILE A N 1
ATOM 2872 C CA . ILE A 1 377 ? 9.791 -14.028 -21.549 1.00 98.62 377 ILE A CA 1
ATOM 2873 C C . ILE A 1 377 ? 9.477 -12.546 -21.378 1.00 98.62 377 ILE A C 1
ATOM 2875 O O . ILE A 1 377 ? 8.716 -12.177 -20.493 1.00 98.62 377 ILE A O 1
ATOM 2879 N N . THR A 1 378 ? 10.082 -11.697 -22.208 1.00 98.19 378 THR A N 1
ATOM 2880 C CA . THR A 1 378 ? 10.004 -10.238 -22.047 1.00 98.19 378 THR A CA 1
ATOM 2881 C C . THR A 1 378 ? 8.588 -9.689 -22.225 1.00 98.19 378 THR A C 1
ATOM 2883 O O . THR A 1 378 ? 8.172 -8.788 -21.494 1.00 98.19 378 THR A O 1
ATOM 2886 N N . ASP A 1 379 ? 7.828 -10.232 -23.182 1.00 98.19 379 ASP A N 1
ATOM 2887 C CA . ASP A 1 379 ? 6.429 -9.854 -23.381 1.00 98.19 379 ASP A CA 1
ATOM 2888 C C . ASP A 1 379 ? 5.557 -10.390 -22.238 1.00 98.19 379 ASP A C 1
ATOM 2890 O O . ASP A 1 379 ? 5.416 -11.601 -22.052 1.00 98.19 379 ASP A O 1
ATOM 2894 N N . ARG A 1 380 ? 4.945 -9.468 -21.490 1.00 98.38 380 ARG A N 1
ATOM 2895 C CA . ARG A 1 380 ? 4.205 -9.795 -20.270 1.00 98.38 380 ARG A CA 1
ATOM 2896 C C . ARG A 1 380 ? 2.963 -10.639 -20.527 1.00 98.38 380 ARG A C 1
ATOM 2898 O O . ARG A 1 380 ? 2.671 -11.532 -19.733 1.00 98.38 380 ARG A O 1
ATOM 2905 N N . TYR A 1 381 ? 2.269 -10.420 -21.643 1.00 98.50 381 TYR A N 1
ATOM 2906 C CA . TYR A 1 381 ? 1.135 -11.261 -22.021 1.00 98.50 381 TYR A CA 1
ATOM 2907 C C . TYR A 1 381 ? 1.590 -12.699 -22.275 1.00 98.50 381 TYR A C 1
ATOM 2909 O O . TYR A 1 381 ? 1.008 -13.641 -21.740 1.00 98.50 381 TYR A O 1
ATOM 2917 N N . GLN A 1 382 ? 2.662 -12.876 -23.053 1.00 98.69 382 GLN A N 1
ATOM 2918 C CA . GLN A 1 382 ? 3.216 -14.194 -23.358 1.00 98.69 382 GLN A CA 1
ATOM 2919 C C . GLN A 1 382 ? 3.794 -14.880 -22.120 1.00 98.69 382 GLN A C 1
ATOM 2921 O O . GLN A 1 382 ? 3.657 -16.094 -21.991 1.00 98.69 382 GLN A O 1
ATOM 2926 N N . ALA A 1 383 ? 4.390 -14.133 -21.189 1.00 98.75 383 ALA A N 1
ATOM 2927 C CA . ALA A 1 383 ? 4.877 -14.664 -19.921 1.00 98.75 383 ALA A CA 1
ATOM 2928 C C . ALA A 1 383 ? 3.736 -15.231 -19.062 1.00 98.75 383 ALA A C 1
ATOM 2930 O O . ALA A 1 383 ? 3.816 -16.370 -18.595 1.00 98.75 383 ALA A O 1
ATOM 2931 N N . ILE A 1 384 ? 2.651 -14.461 -18.908 1.00 98.81 384 ILE A N 1
ATOM 2932 C CA . ILE A 1 384 ? 1.440 -14.898 -18.200 1.00 98.81 384 ILE A CA 1
ATOM 2933 C C . ILE A 1 384 ? 0.838 -16.114 -18.906 1.00 98.81 384 ILE A C 1
ATOM 2935 O O . ILE A 1 384 ? 0.570 -17.130 -18.267 1.00 98.81 384 ILE A O 1
ATOM 2939 N N . ARG A 1 385 ? 0.695 -16.056 -20.234 1.00 98.69 385 ARG A N 1
ATOM 2940 C CA . ARG A 1 385 ? 0.165 -17.158 -21.043 1.00 98.69 385 ARG A CA 1
ATOM 2941 C C . ARG A 1 385 ? 0.974 -18.439 -20.880 1.00 98.69 385 ARG A C 1
ATOM 2943 O O . ARG A 1 385 ? 0.400 -19.499 -20.652 1.00 98.69 385 ARG A O 1
ATOM 2950 N N . HIS A 1 386 ? 2.299 -18.344 -20.945 1.00 98.75 386 HIS A N 1
ATOM 2951 C CA . HIS A 1 386 ? 3.203 -19.476 -20.746 1.00 98.75 386 HIS A CA 1
ATOM 2952 C C . HIS A 1 386 ? 3.036 -20.101 -19.359 1.00 98.75 386 HIS A C 1
ATOM 2954 O O . HIS A 1 386 ? 2.903 -21.319 -19.247 1.00 98.75 386 HIS A O 1
ATOM 2960 N N . ALA A 1 387 ? 2.987 -19.281 -18.307 1.00 98.62 387 ALA A N 1
ATOM 2961 C CA . ALA A 1 387 ? 2.784 -19.767 -16.946 1.00 98.62 387 ALA A CA 1
ATOM 2962 C C . ALA A 1 387 ? 1.440 -20.493 -16.789 1.00 98.62 387 ALA A C 1
ATOM 2964 O O . ALA A 1 387 ? 1.420 -21.621 -16.293 1.00 98.62 387 ALA A O 1
ATOM 2965 N N . LEU A 1 388 ? 0.347 -19.892 -17.269 1.00 98.62 388 LEU A N 1
ATOM 2966 C CA . LEU A 1 388 ? -1.002 -20.456 -17.170 1.00 98.62 388 LEU A CA 1
ATOM 2967 C C . LEU A 1 388 ? -1.143 -21.770 -17.947 1.00 98.62 388 LEU A C 1
ATOM 2969 O O . LEU A 1 388 ? -1.661 -22.740 -17.404 1.00 98.62 388 LEU A O 1
ATOM 2973 N N . LEU A 1 389 ? -0.620 -21.848 -19.175 1.00 97.88 389 LEU A N 1
ATOM 2974 C CA . LEU A 1 389 ? -0.647 -23.082 -19.974 1.00 97.88 389 LEU A CA 1
ATOM 2975 C C . LEU A 1 389 ? 0.246 -24.190 -19.397 1.00 97.88 389 LEU A C 1
ATOM 2977 O O . LEU A 1 389 ? 0.032 -25.371 -19.667 1.00 97.88 389 LEU A O 1
ATOM 2981 N N . SER A 1 390 ? 1.261 -23.827 -18.610 1.00 97.06 390 SER A N 1
ATOM 2982 C CA . SER A 1 390 ? 2.132 -24.794 -17.939 1.00 97.06 390 SER A CA 1
ATOM 2983 C C . SER A 1 390 ? 1.546 -25.343 -16.634 1.00 97.06 390 SER A C 1
ATOM 2985 O O . SER A 1 390 ? 2.055 -26.353 -16.133 1.00 97.06 390 SER A O 1
ATOM 2987 N N . ALA A 1 391 ? 0.520 -24.691 -16.075 1.00 97.56 391 ALA A N 1
ATOM 2988 C CA . ALA A 1 391 ? -0.091 -25.040 -14.798 1.00 97.56 391 ALA A CA 1
ATOM 2989 C C . ALA A 1 391 ? -0.956 -26.306 -14.907 1.00 97.56 391 ALA A C 1
ATOM 2991 O O . ALA A 1 391 ? -1.615 -26.567 -15.913 1.00 97.56 391 ALA A O 1
ATOM 2992 N N . LYS A 1 392 ? -0.939 -27.121 -13.853 1.00 95.62 392 LYS A N 1
ATOM 2993 C CA . LYS A 1 392 ? -1.710 -28.365 -13.735 1.00 95.62 392 LYS A CA 1
ATOM 2994 C C . LYS A 1 392 ? -2.701 -28.274 -12.585 1.00 95.62 392 LYS A C 1
ATOM 2996 O O . LYS A 1 392 ? -2.602 -27.396 -11.739 1.00 95.62 392 LYS A O 1
ATOM 3001 N N . GLU A 1 393 ? -3.641 -29.213 -12.539 1.00 94.69 393 GLU A N 1
ATOM 3002 C CA . GLU A 1 393 ? -4.589 -29.342 -11.428 1.00 94.69 393 GLU A CA 1
ATOM 3003 C C . GLU A 1 393 ? -3.867 -29.323 -10.067 1.00 94.69 393 GLU A C 1
ATOM 3005 O O . GLU A 1 393 ? -2.924 -30.083 -9.848 1.00 94.69 393 GLU A O 1
ATOM 3010 N N . GLY A 1 394 ? -4.302 -28.425 -9.178 1.00 90.94 394 GLY A N 1
ATOM 3011 C CA . GLY A 1 394 ? -3.703 -28.209 -7.855 1.00 90.94 394 GLY A CA 1
ATOM 3012 C C . GLY A 1 394 ? -2.503 -27.251 -7.802 1.00 90.94 394 GLY A C 1
ATOM 3013 O O . GLY A 1 394 ? -2.117 -26.855 -6.698 1.00 90.94 394 GLY A O 1
ATOM 3014 N N . ASP A 1 395 ? -1.934 -26.846 -8.944 1.00 96.69 395 ASP A N 1
ATOM 3015 C CA . ASP A 1 395 ? -0.899 -25.806 -8.992 1.00 96.69 395 ASP A CA 1
ATOM 3016 C C . ASP A 1 395 ? -1.469 -24.433 -8.574 1.00 96.69 395 ASP A C 1
ATOM 3018 O O . ASP A 1 395 ? -2.684 -24.206 -8.518 1.00 96.69 395 ASP A O 1
ATOM 3022 N N . PHE A 1 396 ? -0.568 -23.503 -8.268 1.00 97.12 396 PHE A N 1
ATOM 3023 C CA . PHE A 1 396 ? -0.884 -22.136 -7.878 1.00 97.12 396 PHE A CA 1
ATOM 3024 C C . PHE A 1 396 ? -0.018 -21.163 -8.682 1.00 97.12 396 PHE A C 1
ATOM 3026 O O . PHE A 1 396 ? 1.208 -21.253 -8.642 1.00 97.12 396 PHE A O 1
ATOM 3033 N N . VAL A 1 397 ? -0.638 -20.226 -9.396 1.00 98.38 397 VAL A N 1
ATOM 3034 C CA . VAL A 1 397 ? 0.045 -19.212 -10.209 1.00 98.38 397 VAL A CA 1
ATOM 3035 C C . VAL A 1 397 ? -0.059 -17.845 -9.536 1.00 98.38 397 VAL A C 1
ATOM 3037 O O . VAL A 1 397 ? -1.153 -17.367 -9.241 1.00 98.38 397 VAL A O 1
ATOM 3040 N N . VAL A 1 398 ? 1.081 -17.197 -9.309 1.00 98.50 398 VAL A N 1
ATOM 3041 C CA . VAL A 1 398 ? 1.179 -15.830 -8.786 1.00 98.50 398 VAL A CA 1
ATOM 3042 C C . VAL A 1 398 ? 1.677 -14.913 -9.896 1.00 98.50 398 VAL A C 1
ATOM 3044 O O . VAL A 1 398 ? 2.793 -15.080 -10.379 1.00 98.50 398 VAL A O 1
ATOM 3047 N N . ILE A 1 399 ? 0.876 -13.918 -10.268 1.00 98.69 399 ILE A N 1
ATOM 3048 C CA . ILE A 1 399 ? 1.258 -12.844 -11.189 1.00 98.69 399 ILE A CA 1
ATOM 3049 C C . ILE A 1 399 ? 1.523 -11.595 -10.346 1.00 98.69 399 ILE A C 1
ATOM 3051 O O . ILE A 1 399 ? 0.596 -10.993 -9.805 1.00 98.69 399 ILE A O 1
ATOM 3055 N N . ALA A 1 400 ? 2.794 -11.235 -10.181 1.00 98.12 400 ALA A N 1
ATOM 3056 C CA . ALA A 1 400 ? 3.230 -10.175 -9.279 1.00 98.12 400 ALA A CA 1
ATOM 3057 C C . ALA A 1 400 ? 3.810 -8.956 -10.019 1.00 98.12 400 ALA A C 1
ATOM 3059 O O . ALA A 1 400 ? 4.253 -9.031 -11.173 1.00 98.12 400 ALA A O 1
ATOM 3060 N N . GLY A 1 401 ? 3.827 -7.817 -9.323 1.00 95.56 401 GLY A N 1
ATOM 3061 C CA . GLY A 1 401 ? 4.449 -6.563 -9.756 1.00 95.56 401 GLY A CA 1
ATOM 3062 C C . GLY A 1 401 ? 3.432 -5.451 -10.002 1.00 95.56 401 GLY A C 1
ATOM 3063 O O . GLY A 1 401 ? 3.449 -4.445 -9.293 1.00 95.56 401 GLY A O 1
ATOM 3064 N N . LYS A 1 402 ? 2.507 -5.647 -10.951 1.00 94.81 402 LYS A N 1
ATOM 3065 C CA . LYS A 1 402 ? 1.591 -4.588 -11.421 1.00 94.81 402 LYS A CA 1
ATOM 3066 C C . LYS A 1 402 ? 0.280 -4.500 -10.657 1.00 94.81 402 LYS A C 1
ATOM 3068 O O . LYS A 1 402 ? -0.235 -3.398 -10.455 1.00 94.81 402 LYS A O 1
ATOM 3073 N N . GLY A 1 403 ? -0.250 -5.623 -10.176 1.00 93.81 403 GLY A N 1
ATOM 3074 C CA . GLY A 1 403 ? -1.474 -5.661 -9.379 1.00 93.81 403 GLY A CA 1
ATOM 3075 C C . GLY A 1 403 ? -2.675 -5.016 -10.083 1.00 93.81 403 GLY A C 1
ATOM 3076 O O . GLY A 1 403 ? -3.339 -5.644 -10.887 1.00 93.81 403 GLY A O 1
ATOM 3077 N N . HIS A 1 404 ? -2.964 -3.762 -9.730 1.00 90.44 404 HIS A N 1
ATOM 3078 C CA . HIS A 1 404 ? -4.110 -2.984 -10.224 1.00 90.44 404 HIS A CA 1
ATOM 3079 C C . HIS A 1 404 ? -3.738 -2.027 -11.365 1.00 90.44 404 HIS A C 1
ATOM 3081 O O . HIS A 1 404 ? -4.605 -1.320 -11.874 1.00 90.44 404 HIS A O 1
ATOM 3087 N N . GLU A 1 405 ? -2.450 -1.910 -11.702 1.00 91.88 405 GLU A N 1
ATOM 3088 C CA . GLU A 1 405 ? -2.018 -1.067 -12.811 1.00 91.88 405 GLU A CA 1
ATOM 3089 C C . GLU A 1 405 ? -2.489 -1.666 -14.137 1.00 91.88 405 GLU A C 1
ATOM 3091 O O . GLU A 1 405 ? -2.182 -2.814 -14.449 1.00 91.88 405 GLU A O 1
ATOM 3096 N N . THR A 1 406 ? -3.164 -0.846 -14.940 1.00 92.75 406 THR A N 1
ATOM 3097 C CA . THR A 1 406 ? -3.754 -1.234 -16.229 1.00 92.75 406 THR A CA 1
ATOM 3098 C C . THR A 1 406 ? -2.963 -0.708 -17.431 1.00 92.75 406 THR A C 1
ATOM 3100 O O . THR A 1 406 ? -3.501 -0.490 -18.520 1.00 92.75 406 THR A O 1
ATOM 3103 N N . TYR A 1 407 ? -1.663 -0.473 -17.244 1.00 93.38 407 TYR A N 1
ATOM 3104 C CA . TYR A 1 407 ? -0.761 0.047 -18.268 1.00 93.38 407 TYR A CA 1
ATOM 3105 C C . TYR A 1 407 ? 0.667 -0.488 -18.118 1.00 93.38 407 TYR A C 1
ATOM 3107 O O . TYR A 1 407 ? 1.097 -0.792 -17.012 1.00 93.38 407 TYR A O 1
ATOM 3115 N N . GLN A 1 408 ? 1.452 -0.492 -19.194 1.00 94.06 408 GLN A N 1
ATOM 3116 C CA . GLN A 1 408 ? 2.911 -0.620 -19.187 1.00 94.06 408 GLN A CA 1
ATOM 3117 C C . GLN A 1 408 ? 3.567 0.654 -19.726 1.00 94.06 408 GLN A C 1
ATOM 3119 O O . GLN A 1 408 ? 3.102 1.233 -20.707 1.00 94.06 408 GLN A O 1
ATOM 3124 N N . ILE A 1 409 ? 4.657 1.086 -19.089 1.00 93.75 409 ILE A N 1
ATOM 3125 C CA . ILE A 1 409 ? 5.441 2.251 -19.525 1.00 93.75 409 ILE A CA 1
ATOM 3126 C C . ILE A 1 409 ? 6.721 1.786 -20.221 1.00 93.75 409 ILE A C 1
ATOM 3128 O O . ILE A 1 409 ? 7.602 1.228 -19.562 1.00 93.75 409 ILE A O 1
ATOM 3132 N N . VAL A 1 410 ? 6.846 2.073 -21.518 1.00 93.75 410 VAL A N 1
ATOM 3133 C CA . VAL A 1 410 ? 8.029 1.769 -22.342 1.00 93.75 410 VAL A CA 1
ATOM 3134 C C . VAL A 1 410 ? 8.518 3.060 -22.992 1.00 93.75 410 VAL A C 1
ATOM 3136 O O . VAL A 1 410 ? 7.838 3.634 -23.840 1.00 93.75 410 VAL A O 1
ATOM 3139 N N . GLY A 1 411 ? 9.684 3.549 -22.571 1.00 93.06 411 GLY A N 1
ATOM 3140 C CA . GLY A 1 411 ? 10.151 4.887 -22.919 1.00 93.06 411 GLY A CA 1
ATOM 3141 C C . GLY A 1 411 ? 9.163 5.957 -22.448 1.00 93.06 411 GLY A C 1
ATOM 3142 O O . GLY A 1 411 ? 8.905 6.098 -21.253 1.00 93.06 411 GLY A O 1
ATOM 3143 N N . ASP A 1 412 ? 8.612 6.702 -23.400 1.00 91.38 412 ASP A N 1
ATOM 3144 C CA . ASP A 1 412 ? 7.586 7.731 -23.216 1.00 91.38 412 ASP A CA 1
ATOM 3145 C C . ASP A 1 412 ? 6.156 7.233 -23.502 1.00 91.38 412 ASP A C 1
ATOM 3147 O O . ASP A 1 412 ? 5.194 7.987 -23.341 1.00 91.38 412 ASP A O 1
ATOM 3151 N N . GLN A 1 413 ? 5.997 5.968 -23.902 1.00 93.38 413 GLN A N 1
ATOM 3152 C CA . GLN A 1 413 ? 4.708 5.390 -24.264 1.00 93.38 413 GLN A CA 1
ATOM 3153 C C . GLN A 1 413 ? 4.026 4.732 -23.066 1.00 93.38 413 GLN A C 1
ATOM 3155 O O . GLN A 1 413 ? 4.644 3.989 -22.303 1.00 93.38 413 GLN A O 1
ATOM 3160 N N . VAL A 1 414 ? 2.718 4.972 -22.948 1.00 93.69 414 VAL A N 1
ATOM 3161 C CA . VAL A 1 414 ? 1.827 4.300 -21.996 1.00 93.69 414 VAL A CA 1
ATOM 3162 C C . VAL A 1 414 ? 0.932 3.349 -22.783 1.00 93.69 414 VAL A C 1
ATOM 3164 O O . VAL A 1 414 ? 0.039 3.782 -23.510 1.00 93.69 414 VAL A O 1
ATOM 3167 N N . ILE A 1 415 ? 1.202 2.053 -22.665 1.00 94.94 415 ILE A N 1
ATOM 3168 C CA . ILE A 1 415 ? 0.520 0.985 -23.398 1.00 94.94 415 ILE A CA 1
ATOM 3169 C C . ILE A 1 415 ? -0.535 0.365 -22.473 1.00 94.94 415 ILE A C 1
ATOM 3171 O O . ILE A 1 415 ? -0.168 -0.038 -21.373 1.00 94.94 415 ILE A O 1
ATOM 3175 N N . PRO A 1 416 ? -1.821 0.268 -22.856 1.00 96.19 416 PRO A N 1
ATOM 3176 C CA . PRO A 1 416 ? -2.831 -0.409 -22.040 1.00 96.19 416 PRO A CA 1
ATOM 3177 C C . PRO A 1 416 ? -2.479 -1.884 -21.813 1.00 96.19 416 PRO A C 1
ATOM 3179 O O . PRO A 1 416 ? -2.254 -2.614 -22.778 1.00 96.19 416 PRO A O 1
ATOM 3182 N N . PHE A 1 417 ? -2.432 -2.315 -20.552 1.00 96.56 417 PHE A N 1
ATOM 3183 C CA . PHE A 1 417 ? -2.129 -3.696 -20.175 1.00 96.56 417 PHE A CA 1
ATOM 3184 C C . PHE A 1 417 ? -2.550 -3.986 -18.730 1.00 96.56 417 PHE A C 1
ATOM 3186 O O . PHE A 1 417 ? -2.036 -3.361 -17.806 1.00 96.56 417 PHE A O 1
ATOM 3193 N N . ASP A 1 418 ? -3.440 -4.952 -18.528 1.00 97.62 418 ASP A N 1
ATOM 3194 C CA . ASP A 1 418 ? -3.978 -5.337 -17.219 1.00 97.62 418 ASP A CA 1
ATOM 3195 C C . ASP A 1 418 ? -3.714 -6.836 -16.981 1.00 97.62 418 ASP A C 1
ATOM 3197 O O . ASP A 1 418 ? -4.137 -7.674 -17.779 1.00 97.62 418 ASP A O 1
ATOM 3201 N N . ASP A 1 419 ? -2.997 -7.164 -15.897 1.00 98.06 419 ASP A N 1
ATOM 3202 C CA . ASP A 1 419 ? -2.641 -8.544 -15.523 1.00 98.06 419 ASP A CA 1
ATOM 3203 C C . ASP A 1 419 ? -3.877 -9.422 -15.286 1.00 98.06 419 ASP A C 1
ATOM 3205 O O . ASP A 1 419 ? -3.904 -10.583 -15.701 1.00 98.06 419 ASP A O 1
ATOM 3209 N N . HIS A 1 420 ? -4.897 -8.874 -14.617 1.00 97.31 420 HIS A N 1
ATOM 3210 C CA . HIS A 1 420 ? -6.133 -9.583 -14.287 1.00 97.31 420 HIS A CA 1
ATOM 3211 C C . HIS A 1 420 ? -6.919 -9.880 -15.556 1.00 97.31 420 HIS A C 1
ATOM 3213 O O . HIS A 1 420 ? -7.294 -11.029 -15.802 1.00 97.31 420 HIS A O 1
ATOM 3219 N N . GLN A 1 421 ? -7.074 -8.869 -16.415 1.00 97.62 421 GLN A N 1
ATOM 3220 C CA . GLN A 1 421 ? -7.731 -9.038 -17.706 1.00 97.62 421 GLN A CA 1
ATOM 3221 C C . GLN A 1 421 ? -6.979 -10.036 -18.595 1.00 97.62 421 GLN A C 1
ATOM 3223 O O . GLN A 1 421 ? -7.609 -10.921 -19.173 1.00 97.62 421 GLN A O 1
ATOM 3228 N N . ALA A 1 422 ? -5.649 -9.935 -18.689 1.00 98.25 422 ALA A N 1
ATOM 3229 C CA . ALA A 1 422 ? -4.840 -10.847 -19.492 1.00 98.25 422 ALA A CA 1
ATOM 3230 C C . ALA A 1 422 ? -4.996 -12.298 -19.017 1.00 98.25 422 ALA A C 1
ATOM 3232 O O . ALA A 1 422 ? -5.309 -13.174 -19.825 1.00 98.25 422 ALA A O 1
ATOM 3233 N N . ALA A 1 423 ? -4.845 -12.546 -17.712 1.00 98.38 423 ALA A N 1
ATOM 3234 C CA . ALA A 1 423 ? -4.999 -13.878 -17.136 1.00 98.38 423 ALA A CA 1
ATOM 3235 C C . ALA A 1 423 ? -6.398 -14.448 -17.392 1.00 98.38 423 ALA A C 1
ATOM 3237 O O . ALA A 1 423 ? -6.527 -15.577 -17.865 1.00 98.38 423 ALA A O 1
ATOM 3238 N N . ARG A 1 424 ? -7.438 -13.643 -17.153 1.00 98.19 424 ARG A N 1
ATOM 3239 C CA . ARG A 1 424 ? -8.829 -14.012 -17.415 1.00 98.19 424 ARG A CA 1
ATOM 3240 C C . ARG A 1 424 ? -9.055 -14.401 -18.874 1.00 98.19 424 ARG A C 1
ATOM 3242 O O . ARG A 1 424 ? -9.625 -15.452 -19.152 1.00 98.19 424 ARG A O 1
ATOM 3249 N N . GLU A 1 425 ? -8.612 -13.563 -19.807 1.00 97.88 425 GLU A N 1
ATOM 3250 C CA . GLU A 1 425 ? -8.794 -13.812 -21.237 1.00 97.88 425 GLU A CA 1
ATOM 3251 C C . GLU A 1 425 ? -8.103 -15.097 -21.701 1.00 97.88 425 GLU A C 1
ATOM 3253 O O . GLU A 1 425 ? -8.689 -15.839 -22.487 1.00 97.88 425 GLU A O 1
ATOM 3258 N N . ILE A 1 426 ? -6.889 -15.364 -21.213 1.00 98.50 426 ILE A N 1
ATOM 3259 C CA . ILE A 1 426 ? -6.133 -16.580 -21.540 1.00 98.50 426 ILE A CA 1
ATOM 3260 C C . ILE A 1 426 ? -6.842 -17.818 -20.986 1.00 98.50 426 ILE A C 1
ATOM 3262 O O . ILE A 1 426 ? -7.014 -18.798 -21.706 1.00 98.50 426 ILE A O 1
ATOM 3266 N N . ILE A 1 427 ? -7.276 -17.774 -19.722 1.00 98.00 427 ILE A N 1
ATOM 3267 C CA . ILE A 1 427 ? -7.962 -18.902 -19.081 1.00 98.00 427 ILE A CA 1
ATOM 3268 C C . ILE A 1 427 ? -9.227 -19.270 -19.858 1.00 98.00 427 ILE A C 1
ATOM 3270 O O . ILE A 1 427 ? -9.421 -20.436 -20.195 1.00 98.00 427 ILE A O 1
ATOM 3274 N N . VAL A 1 428 ? -10.066 -18.281 -20.174 1.00 97.25 428 VAL A N 1
ATOM 3275 C CA . VAL A 1 428 ? -11.320 -18.525 -20.896 1.00 97.25 428 VAL A CA 1
ATOM 3276 C C . VAL A 1 428 ? -11.043 -19.118 -22.277 1.00 97.25 428 VAL A C 1
ATOM 3278 O O . VAL A 1 428 ? -11.572 -20.176 -22.589 1.00 97.25 428 VAL A O 1
ATOM 3281 N N . LYS A 1 429 ? -10.180 -18.475 -23.076 1.00 96.62 429 LYS A N 1
ATOM 3282 C CA . LYS A 1 429 ? -10.010 -18.798 -24.503 1.00 96.62 429 LYS A CA 1
ATOM 3283 C C . LYS A 1 429 ? -9.146 -20.026 -24.792 1.00 96.62 429 LYS A C 1
ATOM 3285 O O . LYS A 1 429 ? -9.200 -20.534 -25.907 1.00 96.62 429 LYS A O 1
ATOM 3290 N N . GLU A 1 430 ? -8.258 -20.408 -23.876 1.00 96.75 430 GLU A N 1
ATOM 3291 C CA . GLU A 1 430 ? -7.203 -21.389 -24.176 1.00 96.75 430 GLU A CA 1
ATOM 3292 C C . GLU A 1 430 ? -7.092 -22.538 -23.168 1.00 96.75 430 GLU A C 1
ATOM 3294 O O . GLU A 1 430 ? -6.343 -23.485 -23.412 1.00 96.75 430 GLU A O 1
ATOM 3299 N N . ILE A 1 431 ? -7.780 -22.451 -22.026 1.00 93.94 431 ILE A N 1
ATOM 3300 C CA . ILE A 1 431 ? -7.732 -23.477 -20.972 1.00 93.94 431 ILE A CA 1
ATOM 3301 C C . ILE A 1 431 ? -9.100 -24.125 -20.764 1.00 93.94 431 ILE A C 1
ATOM 3303 O O . ILE A 1 431 ? -9.163 -25.317 -20.455 1.00 93.94 431 ILE A O 1
ATOM 3307 N N . ILE A 1 432 ? -10.175 -23.345 -20.887 1.00 90.81 432 ILE A N 1
ATOM 3308 C CA . ILE A 1 432 ? -11.546 -23.809 -20.661 1.00 90.81 432 ILE A CA 1
ATOM 3309 C C . ILE A 1 432 ? -12.265 -24.121 -21.977 1.00 90.81 432 ILE A C 1
ATOM 3311 O O . ILE A 1 432 ? -12.893 -25.180 -22.055 1.00 90.81 432 ILE A O 1
ATOM 3315 N N . ASP A 1 433 ? -12.189 -23.216 -22.959 1.00 74.94 433 ASP A N 1
ATOM 3316 C CA . ASP A 1 433 ? -12.658 -23.449 -24.337 1.00 74.94 433 ASP A CA 1
ATOM 3317 C C . ASP A 1 433 ? -11.848 -24.565 -25.022 1.00 74.94 433 ASP A C 1
ATOM 3319 O O . ASP A 1 433 ? -12.480 -25.420 -25.694 1.00 74.94 433 ASP A O 1
#

Sequence (433 aa):
VGLVVEKDINIKPQVSIARVKNSRQAMALMAANFFDHPSRKLTLIGVTGTNGKTTTTHLIDAVLAGKGEHTGIIGTIYNKIGDQRLPVERTTPESLDLQSILAQMNTSKVRTVSMEASSHALYLQRTAACEFDVGVFTNLTQDHLDFHRDMNEYLAAKMLLFEGLGKERVKKRPCYAVVNNDDRAAERIKKCTNVPVITCGINEQADVRAEDVRLNSDGSSFTVSYKEGNFSVCTSLPGEFNVYNCLAAICVGLQEGVPVAVVQAILKKVKGVPGRFEPVDEGQKFAVVVDYAHTPDGLENVLKTARRVSGGRLITVFGCGGDRDAGKRPVMGMIAGELSDYTVITSDNPRSEAPEKIEQQIEDGIREIPNACYTMITDRYQAIRHALLSAKEGDFVVIAGKGHETYQIVGDQVIPFDDHQAAREIIVKEIID

Secondary structure (DSSP, 8-state):
-EEEESS-----TTSEEEE-S-HHHHHHHHHHHHTT-GGGTSEEEEEESSS-HHHHHHHHHHHHHTTT--EEEESSS-EEETTEEE--SSSS--H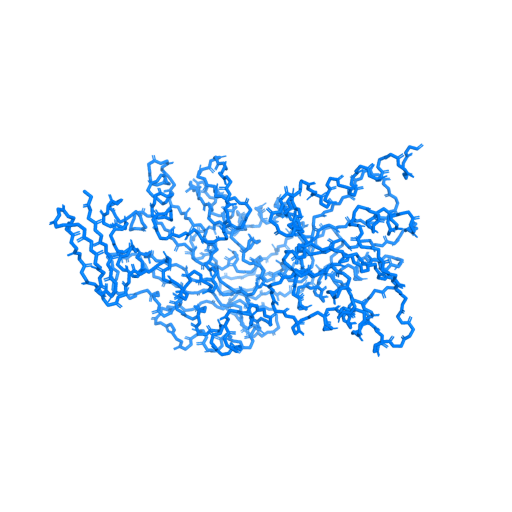HHHHHHHHHHHHTT--EEEEE--HHHHHTTTTTT---SEEEE----S--TTTSSSHHHHHHHHHHHHHHTTSS-S--SPPEEEEETTSTTHHHHHHH--S-EEEEESSS--SEEEEEEEEETTEEEEEEEETTEEEEEEES--SHHHHHHHHHHHHHHHHTT--HHHHHHHHHH---BTTBSEE--SS-SSEEEEE---SHHHHHHHHHHHHHH-SS-EEEEE---SSS-TTHHHHHHHHHHHH-SEEEE--S--BTS-HHHHHHHHHHHHTTSTT--EEE-SSHHHHHHHHHHH--TT-EEEEES-TT--EEEETTEEEE--HHHHHHHHHIIIII-

pLDDT: mean 95.39, std 4.21, range [69.94, 98.94]